Protein AF-0000000075747118 (afdb_homodimer)

Secondary structure (DSSP, 8-state):
-EEEEE--S-HHHHHHHHTTGGGEEEEEE----TT---SSSPPPP--HHHHHHHHHHS-SSEEEEEE--S---HHHHH-HHHHHHHHHHHHHHHHTT---EEEES-HHHHHHHHHH-HHHHHHSEEEE-GGG---SHHHHHHHHHHHHHHTPBPPSEEEPPGGGGG-HHHHHHHHHHHHHH-TT-EEEEE----PPTT-TTHHHHHHHHHHHHTTSS---HHHHHHHHSHHHHHHH-GGGGGGS----GGGGGGGBTTBSEEE---GGG-HHHHHHHHHHHHHT---SBGGGT-STTGGGGGTEEEBGGGS-TTHHHHHHS--S-HHHH-HHHHHHHHHEEE-SS-TTTTT-/-EEEEE--S-HHHHHHHHTTGGGEEEEEE----TT---SSSPPPP--HHHHHHHHHHS-SSEEEEEE--S---HHHHH-HHHHHHHHHHHHHHHHTT---EEEES-HHHHHHHHHH-HHHHHHSEEEE-GGG---SHHHHHHHHHHHHHHTPBPPSEEEPPGGGGG-HHHHHHHHHHHHHH-TT-EEEEE----PPTT-TTHHHHHHHHHHHHTTSS---HHHHHHHHSHHHHHHH-GGGGGGS----GGGGGGGBTTBSEEE---GGG-HHHHHHHHHHHHHT---SBGGGT-STTGGGGGTEEEBGGGS-TTHHHHHHS--S-HHHH-HHHHHHHHHEEE-SS-TTTTT-

Radius of gyration: 25.15 Å; Cα contacts (8 Å, |Δi|>4): 1325; chains: 2; bounding box: 68×70×56 Å

Solvent-accessible surface area (backbone atoms only — not comparable to full-atom values): 36347 Å² total; per-residue (Å²): 118,30,28,33,35,60,50,63,106,36,72,68,53,28,52,56,43,45,80,44,36,94,42,42,51,29,35,38,29,72,65,34,42,87,86,58,43,25,74,51,74,83,67,74,74,44,56,62,67,57,48,50,53,53,52,67,60,29,44,95,44,46,25,29,38,44,45,31,14,37,49,76,54,68,65,52,66,72,32,67,78,66,39,43,66,59,51,51,48,51,50,51,32,44,76,67,69,61,42,50,24,34,29,34,40,25,49,48,55,49,32,41,47,16,70,74,34,54,66,57,19,60,64,22,23,47,22,66,26,53,88,63,49,39,80,42,67,50,37,48,49,38,47,49,49,52,38,51,74,21,41,27,36,74,41,57,53,44,40,35,22,45,69,40,68,39,28,60,69,60,36,44,54,48,36,53,49,43,46,69,76,39,67,81,40,44,41,27,38,49,26,22,47,39,47,60,52,57,45,62,47,51,69,28,50,43,44,50,35,19,36,28,34,68,67,75,43,75,84,50,61,66,61,45,21,48,74,35,34,65,50,37,49,38,73,76,38,59,38,52,54,72,61,16,38,47,53,52,35,66,51,54,67,78,40,61,87,50,47,52,28,37,32,46,59,32,66,91,64,38,60,70,47,43,51,52,41,51,51,22,48,75,69,35,43,63,85,48,46,47,36,71,50,19,47,73,38,35,74,50,44,58,23,36,36,36,38,42,74,63,54,57,91,54,48,64,59,54,59,41,69,52,77,72,57,53,90,77,66,42,59,48,52,53,47,37,65,71,35,38,46,75,40,93,81,13,65,67,51,77,73,94,118,31,30,34,35,59,51,63,106,37,72,68,51,27,52,56,43,45,80,43,36,93,42,41,50,30,33,38,29,71,65,32,42,89,85,59,42,26,75,49,75,83,67,75,75,44,56,63,67,57,48,51,54,53,52,66,60,30,44,94,46,46,24,28,37,44,46,30,13,37,46,77,54,67,64,52,68,70,32,67,78,67,37,43,66,58,52,51,48,52,48,52,34,45,75,68,70,62,43,50,23,34,26,34,41,26,50,47,55,49,32,42,46,16,71,75,33,53,69,57,18,61,65,22,23,46,23,65,25,53,87,64,47,37,79,44,69,51,37,48,48,38,47,50,49,53,36,51,73,20,41,27,34,74,42,59,52,43,42,35,21,44,69,40,68,38,29,62,69,61,37,43,53,47,35,52,48,43,46,69,78,38,67,81,40,42,41,28,38,49,24,21,47,39,48,60,51,58,44,63,48,49,69,29,48,43,45,51,36,19,35,26,37,68,67,74,44,76,81,49,61,66,60,44,22,48,76,37,32,64,50,37,48,38,72,75,40,60,37,50,57,73,60,16,39,48,53,53,34,65,52,52,67,78,41,62,87,50,46,53,27,38,32,44,58,31,64,90,65,38,59,70,46,42,50,52,41,50,51,22,49,75,69,36,42,61,85,48,47,47,35,72,50,19,46,73,40,35,76,51,43,57,23,36,36,38,39,43,73,64,54,58,90,56,50,65,59,54,59,41,68,53,75,72,57,52,90,77,66,40,59,48,53,54,46,38,65,73,33,37,47,76,40,94,79,12,65,68,50,78,72,93

Foldseek 3Di:
DAEEFEDDLDLVLQQVQQVVQVRHAEYEYECLDAQQDFQDARDHRDDLVSVLVSLVSHHPHAYAYGSAQQDADPCCLVPLVNCVVVLVSLVVSVVSVSHAAYEYNDLSNLLSSLVSDLPSQQRHEYEYDLVLQAQAPVSLVVVVVSSVNSNHHHAQEYEHHLLCLLAVPSLQVRLVVCCVVPVRHFYEYAAAALAQRVAPCVVVLSVLSNCCSNVVDPRCSVVCCCVPRDVVVCLVPVLRSLLRSHHFLQRVVVCPPRGDYYYADANVVDSVLSVLLVVCNVVSHDFWFSLSNHRNRVVCVQWKGQGPVPQDPCSSVPSSPDPPPCVPPVVSVVSCVVRMDTDPRDPSVVVD/DAEEFEDDLDLVLQLVQQVVQVRHAEYEYECLDAQQDFQDARDHRDDLVSVLVSLVSHHPHAYAYGSAQQDADPCCLVPLVNCVVVLVSLVVSVVSVSHAAYEYNDLSNLQSSLVSDLPSQQRHEYEYDLVLQAQAPVSLVVVVVSSVNSNHHHAQEYEHHLLCLLAVPSLQVRLVVCCVVPVRHFYEYAAAALAFRVAPCVVVLSVLSNCCSNVVDPRCSVVCCCVPRDVVVCLVPVLRSLLRSHHFLQRVVVCPPRGDYYYADANVVDSVLSVLLVVCNVVSHDFWFSLSNHRNRVVCVQWKGQGPVPQDPCSSVPSSPDPPPCVPPVVSVVSCVVRMDTDPRDPSVVVD

Organism: Desulfohalobium retbaense (strain ATCC 49708 / DSM 5692 / JCM 16813 / HR100) (NCBI:txid485915)

Nearest PDB structures (foldseek):
  1u5j-assembly1_A-2  TM=3.965E-01  e=1.144E-03  Propionibacterium freudenreichii subsp. shermanii
  1s3h-assembly1_A-2  TM=4.219E-01  e=3.162E-03  Propionibacterium freudenreichii subsp. shermanii
  1rqb-assembly1_A  TM=3.579E-01  e=3.964E-03  Propionibacterium freudenreichii subsp. shermanii
  8d6k-assembly1_A  TM=4.571E-01  e=3.393E-02  Streptomyces coelicolor A3(2)
  3dhu-assembly4_D  TM=4.812E-01  e=3.590E-02  Lactiplantibacillus plantarum

Sequence (704 aa):
MRFDIPFLPDPEYLQALTRFEPDLATLHFSLHAPGIPDARARLREVETDRLIDLLRLGPGCDRLALLNSRLHTPAFLREPAARRPLLNALERLLAADVCQGIVVADPYLLNVLGDDSPHLAGALQAVPSVNARLASVHAIRAWRTVIEEAGFLPPARLVLDRELNRDPGQLETLSAACRRFWPDQEVFLLANEGCLPHCPYKPAHDGQIALAACDLTAEATFELNATAGCVRHLLRDPAAVLRSPFIRPEDGERLAGMVDGLKLCGRNMGSRFCLRVLRAYVQGRFSGNLLQLLDSVDWMAEGLVIDNDTLPSDFWDQLTGCDGDCQECGYCQALLQSAGRPTPLGPWGNHAMRFDIPFLPDPEYLQALTRFEPDLATLHFSLHAPGIPDARARLREVETDRLIDLLRLGPGCDRLALLNSRLHTPAFLREPAARRPLLNALERLLAADVCQGIVVADPYLLNVLGDDSPHLAGALQAVPSVNARLASVHAIRAWRTVIEEAGFLPPARLVLDRELNRDPGQLETLSAACRRFWPDQEVFLLANEGCLPHCPYKPAHDGQIALAACDLTAEATFELNATAGCVRHLLRDPAAVLRSPFIRPEDGERLAGMVDGLKLCGRNMGSRFCLRVLRAYVQGRFSGNLLQLLDSVDWMAEGLVIDNDTLPSDFWDQLTGCDGDCQECGYCQALLQSAGRPTPLGPWGNHA

pLDDT: mean 94.34, std 9.35, range [22.42, 98.88]

Structure (mmCIF, N/CA/C/O backbone):
data_AF-0000000075747118-model_v1
#
loop_
_entity.id
_entity.type
_entity.pdbx_description
1 polymer 'Peptidase U32'
#
loop_
_atom_site.group_PDB
_atom_site.id
_atom_site.type_symbol
_atom_site.label_atom_id
_atom_site.label_alt_id
_atom_site.label_comp_id
_atom_site.label_asym_id
_atom_site.label_entity_id
_atom_site.label_seq_id
_atom_site.pdbx_PDB_ins_code
_atom_site.Cartn_x
_atom_site.Cartn_y
_atom_site.Cartn_z
_atom_site.occupancy
_atom_site.B_iso_or_equiv
_atom_site.auth_seq_id
_atom_site.auth_comp_id
_atom_site.auth_asym_id
_atom_site.auth_atom_id
_atom_site.pdbx_PDB_model_num
ATOM 1 N N . MET A 1 1 ? 0.214 -17.797 -24.25 1 88.69 1 MET A N 1
ATOM 2 C CA . MET A 1 1 ? 0.306 -17.203 -22.922 1 88.69 1 MET A CA 1
ATOM 3 C C . MET A 1 1 ? 0.696 -18.25 -21.875 1 88.69 1 MET A C 1
ATOM 5 O O . MET A 1 1 ? 0.25 -19.391 -21.953 1 88.69 1 MET A O 1
ATOM 9 N N . ARG A 1 2 ? 1.641 -18 -21.016 1 95.25 2 ARG A N 1
ATOM 10 C CA . ARG A 1 2 ? 2.074 -18.953 -20 1 95.25 2 ARG A CA 1
ATOM 11 C C . ARG A 1 2 ? 1.527 -18.562 -18.625 1 95.25 2 ARG A C 1
ATOM 13 O O . ARG A 1 2 ? 1.011 -17.469 -18.453 1 95.25 2 ARG A O 1
ATOM 20 N N . PHE A 1 3 ? 1.61 -19.578 -17.672 1 98.25 3 PHE A N 1
ATOM 21 C CA . PHE A 1 3 ? 0.886 -19.375 -16.422 1 98.25 3 PHE A CA 1
ATOM 22 C C . PHE A 1 3 ? 1.811 -19.562 -15.227 1 98.25 3 PHE A C 1
ATOM 24 O O . PHE A 1 3 ? 2.68 -20.438 -15.234 1 98.25 3 PHE A O 1
ATOM 31 N N . ASP A 1 4 ? 1.729 -18.672 -14.258 1 98.38 4 ASP A N 1
ATOM 32 C CA . ASP A 1 4 ? 2.229 -18.828 -12.891 1 98.38 4 ASP A CA 1
ATOM 33 C C . ASP A 1 4 ? 1.152 -19.406 -11.977 1 98.38 4 ASP A C 1
ATOM 35 O O . ASP A 1 4 ? 0.102 -18.797 -11.773 1 98.38 4 ASP A O 1
ATOM 39 N N . ILE A 1 5 ? 1.342 -20.594 -11.414 1 97.81 5 ILE A N 1
ATOM 40 C CA . ILE A 1 5 ? 0.277 -21.281 -10.688 1 97.81 5 ILE A CA 1
ATOM 41 C C . ILE A 1 5 ? 0.792 -21.75 -9.328 1 97.81 5 ILE A C 1
ATOM 43 O O . ILE A 1 5 ? 2 -21.891 -9.125 1 97.81 5 ILE A O 1
ATOM 47 N N . PRO A 1 6 ? -0.133 -22 -8.391 1 96.81 6 PRO A N 1
ATOM 48 C CA . PRO A 1 6 ? 0.305 -22.438 -7.059 1 96.81 6 PRO A CA 1
ATOM 49 C C . PRO A 1 6 ? 0.77 -23.891 -7.035 1 96.81 6 PRO A C 1
ATOM 51 O O . PRO A 1 6 ? 0.198 -24.734 -7.727 1 96.81 6 PRO A O 1
ATOM 54 N N . PHE A 1 7 ? 1.804 -24.094 -6.258 1 95.75 7 PHE A N 1
ATOM 55 C CA . PHE A 1 7 ? 2.178 -25.438 -5.848 1 95.75 7 PHE A CA 1
ATOM 56 C C . PHE A 1 7 ? 1.359 -25.875 -4.641 1 95.75 7 PHE A C 1
ATOM 58 O O . PHE A 1 7 ? 1.174 -25.109 -3.693 1 95.75 7 PHE A O 1
ATOM 65 N N . LEU A 1 8 ? 0.829 -27.062 -4.672 1 95.56 8 LEU A N 1
ATOM 66 C CA . LEU A 1 8 ? 0.221 -27.719 -3.521 1 95.56 8 LEU A CA 1
ATOM 67 C C . LEU A 1 8 ? 0.93 -29.031 -3.211 1 95.56 8 LEU A C 1
ATOM 69 O O . LEU A 1 8 ? 1.301 -29.781 -4.125 1 95.56 8 LEU A O 1
ATOM 73 N N . PRO A 1 9 ? 1.188 -29.281 -1.891 1 94.31 9 PRO A N 1
ATOM 74 C CA . PRO A 1 9 ? 1.839 -30.547 -1.532 1 94.31 9 PRO A CA 1
ATOM 75 C C . PRO A 1 9 ? 0.911 -31.75 -1.676 1 94.31 9 PRO A C 1
ATOM 77 O O . PRO A 1 9 ? 0.642 -32.438 -0.694 1 94.31 9 PRO A O 1
ATOM 80 N N . ASP A 1 10 ? 0.448 -31.938 -2.898 1 95.06 10 ASP A N 1
ATOM 81 C CA . ASP A 1 10 ? -0.466 -33 -3.332 1 95.06 10 ASP A CA 1
ATOM 82 C C . ASP A 1 10 ? 0.064 -33.719 -4.574 1 95.06 10 ASP A C 1
ATOM 84 O O . ASP A 1 10 ? -0.018 -33.156 -5.684 1 95.06 10 ASP A O 1
ATOM 88 N N . PRO A 1 11 ? 0.532 -34.969 -4.402 1 95.31 11 PRO A N 1
ATOM 89 C CA . PRO A 1 11 ? 1.157 -35.688 -5.52 1 95.31 11 PRO A CA 1
ATOM 90 C C . PRO A 1 11 ? 0.241 -35.781 -6.738 1 95.31 11 PRO A C 1
ATOM 92 O O . PRO A 1 11 ? 0.708 -35.688 -7.875 1 95.31 11 PRO A O 1
ATOM 95 N N . GLU A 1 12 ? -0.983 -36 -6.496 1 95.44 12 GLU A N 1
ATOM 96 C CA . GLU A 1 12 ? -1.919 -36.125 -7.609 1 95.44 12 GLU A CA 1
ATOM 97 C C . GLU A 1 12 ? -2.039 -34.812 -8.367 1 95.44 12 GLU A C 1
ATOM 99 O O . GLU A 1 12 ? -2.102 -34.781 -9.594 1 95.44 12 GLU A O 1
ATOM 104 N N . TYR A 1 13 ? -2.123 -33.75 -7.645 1 96.94 13 TYR A N 1
ATOM 105 C CA . TYR A 1 13 ? -2.137 -32.406 -8.227 1 96.94 13 TYR A CA 1
ATOM 106 C C . TYR A 1 13 ? -0.89 -32.156 -9.078 1 96.94 13 TYR A C 1
ATOM 108 O O . TYR A 1 13 ? -0.985 -31.703 -10.219 1 96.94 13 TYR A O 1
ATOM 116 N N . LEU A 1 14 ? 0.278 -32.562 -8.555 1 95.81 14 LEU A N 1
ATOM 117 C CA . LEU A 1 14 ? 1.55 -32.312 -9.227 1 95.81 14 LEU A CA 1
ATOM 118 C C . LEU A 1 14 ? 1.674 -33.156 -10.484 1 95.81 14 LEU A C 1
ATOM 120 O O . LEU A 1 14 ? 2.178 -32.688 -11.508 1 95.81 14 LEU A O 1
ATOM 124 N N . GLN A 1 15 ? 1.204 -34.344 -10.383 1 94.31 15 GLN A N 1
ATOM 125 C CA . GLN A 1 15 ? 1.188 -35.188 -11.562 1 94.31 15 GLN A CA 1
ATOM 126 C C . GLN A 1 15 ? 0.275 -34.625 -12.641 1 94.31 15 GLN A C 1
ATOM 128 O O . GLN A 1 15 ? 0.624 -34.656 -13.828 1 94.31 15 GLN A O 1
ATOM 133 N N . ALA A 1 16 ? -0.841 -34.156 -12.203 1 96.19 16 ALA A N 1
ATOM 134 C CA . ALA A 1 16 ? -1.776 -33.562 -13.148 1 96.19 16 ALA A CA 1
ATOM 135 C C . ALA A 1 16 ? -1.156 -32.344 -13.836 1 96.19 16 ALA A C 1
ATOM 137 O O . ALA A 1 16 ? -1.404 -32.125 -15.023 1 96.19 16 ALA A O 1
ATOM 138 N N . LEU A 1 17 ? -0.348 -31.594 -13.133 1 96.94 17 LEU A N 1
ATOM 139 C CA . LEU A 1 17 ? 0.263 -30.391 -13.68 1 96.94 17 LEU A CA 1
ATOM 140 C C . LEU A 1 17 ? 1.237 -30.734 -14.797 1 96.94 17 LEU A C 1
ATOM 142 O O . LEU A 1 17 ? 1.511 -29.891 -15.664 1 96.94 17 LEU A O 1
ATOM 146 N N . THR A 1 18 ? 1.802 -31.922 -14.781 1 94.69 18 THR A N 1
ATOM 147 C CA . THR A 1 18 ? 2.781 -32.312 -15.789 1 94.69 18 THR A CA 1
ATOM 148 C C . THR A 1 18 ? 2.162 -32.281 -17.188 1 94.69 18 THR A C 1
ATOM 150 O O . THR A 1 18 ? 2.85 -32 -18.172 1 94.69 18 THR A O 1
ATOM 153 N N . ARG A 1 19 ? 0.855 -32.531 -17.25 1 94.44 19 ARG A N 1
ATOM 154 C CA . ARG A 1 19 ? 0.15 -32.5 -18.516 1 94.44 19 ARG A CA 1
ATOM 155 C C . ARG A 1 19 ? 0.101 -31.078 -19.094 1 94.44 19 ARG A C 1
ATOM 157 O O . ARG A 1 19 ? -0.128 -30.891 -20.281 1 94.44 19 ARG A O 1
ATOM 164 N N . PHE A 1 20 ? 0.315 -30.078 -18.219 1 97 20 PHE A N 1
ATOM 165 C CA . PHE A 1 20 ? 0.231 -28.688 -18.625 1 97 20 PHE A CA 1
ATOM 166 C C . PHE A 1 20 ? 1.618 -28.062 -18.688 1 97 20 PHE A C 1
ATOM 168 O O . PHE A 1 20 ? 1.748 -26.828 -18.766 1 97 20 PHE A O 1
ATOM 175 N N . GLU A 1 21 ? 2.65 -28.812 -18.641 1 96.12 21 GLU A N 1
ATOM 176 C CA . GLU A 1 21 ? 4.023 -28.344 -18.5 1 96.12 21 GLU A CA 1
ATOM 177 C C . GLU A 1 21 ? 4.355 -27.281 -19.547 1 96.12 21 GLU A C 1
ATOM 179 O O . GLU A 1 21 ? 4.93 -26.25 -19.219 1 96.12 21 GLU A O 1
ATOM 184 N N . PRO A 1 22 ? 3.951 -27.469 -20.812 1 96.25 22 PRO A N 1
ATOM 185 C CA . PRO A 1 22 ? 4.297 -26.453 -21.812 1 96.25 22 PRO A CA 1
ATOM 186 C C . PRO A 1 22 ? 3.645 -25.109 -21.547 1 96.25 22 PRO A C 1
ATOM 188 O O . PRO A 1 22 ? 4.109 -24.078 -22.047 1 96.25 22 PRO A O 1
ATOM 191 N N . ASP A 1 23 ? 2.572 -25.078 -20.75 1 97.38 23 ASP A N 1
ATOM 192 C CA . ASP A 1 23 ? 1.802 -23.875 -20.484 1 97.38 23 ASP A CA 1
ATOM 193 C C . ASP A 1 23 ? 2.275 -23.188 -19.203 1 97.38 23 ASP A C 1
ATOM 195 O O . ASP A 1 23 ? 1.842 -22.078 -18.891 1 97.38 23 ASP A O 1
ATOM 199 N N . LEU A 1 24 ? 3.186 -23.797 -18.5 1 98.19 24 LEU A N 1
ATOM 200 C CA . LEU A 1 24 ? 3.527 -23.312 -17.172 1 98.19 24 LEU A CA 1
ATOM 201 C C . LEU A 1 24 ? 4.863 -22.578 -17.188 1 98.19 24 LEU A C 1
ATOM 203 O O . LEU A 1 24 ? 5.848 -23.078 -17.734 1 98.19 24 LEU A O 1
ATOM 207 N N . ALA A 1 25 ? 4.836 -21.375 -16.641 1 98.19 25 ALA A N 1
ATOM 208 C CA . ALA A 1 25 ? 6.055 -20.578 -16.516 1 98.19 25 ALA A CA 1
ATOM 209 C C . ALA A 1 25 ? 6.672 -20.734 -15.133 1 98.19 25 ALA A C 1
ATOM 211 O O . ALA A 1 25 ? 7.895 -20.781 -14.992 1 98.19 25 ALA A O 1
ATOM 212 N N . THR A 1 26 ? 5.809 -20.766 -14.141 1 98 26 THR A N 1
ATOM 213 C CA . THR A 1 26 ? 6.277 -20.734 -12.758 1 98 26 THR A CA 1
ATOM 214 C C . THR A 1 26 ? 5.324 -21.484 -11.844 1 98 26 THR A C 1
ATOM 216 O O . THR A 1 26 ? 4.109 -21.469 -12.055 1 98 26 THR A O 1
ATOM 219 N N . LEU A 1 27 ? 5.922 -22.172 -10.938 1 97.81 27 LEU A N 1
ATOM 220 C CA . LEU A 1 27 ? 5.219 -22.641 -9.75 1 97.81 27 LEU A CA 1
ATOM 221 C C . LEU A 1 27 ? 5.621 -21.844 -8.516 1 97.81 27 LEU A C 1
ATOM 223 O O . LEU A 1 27 ? 6.809 -21.719 -8.211 1 97.81 27 LEU A O 1
ATOM 227 N N . HIS A 1 28 ? 4.684 -21.234 -7.883 1 97.94 28 HIS A N 1
ATOM 228 C CA . HIS A 1 28 ? 4.988 -20.594 -6.609 1 97.94 28 HIS A CA 1
ATOM 229 C C . HIS A 1 28 ? 4.523 -21.453 -5.434 1 97.94 28 HIS A C 1
ATOM 231 O O . HIS A 1 28 ? 3.447 -22.047 -5.484 1 97.94 28 HIS A O 1
ATOM 237 N N . PHE A 1 29 ? 5.355 -21.516 -4.418 1 96.69 29 PHE A N 1
ATOM 238 C CA . PHE A 1 29 ? 5.055 -22.484 -3.371 1 96.69 29 PHE A CA 1
ATOM 239 C C . PHE A 1 29 ? 5.383 -21.922 -1.996 1 96.69 29 PHE A C 1
ATOM 241 O O . PHE A 1 29 ? 6.312 -21.125 -1.854 1 96.69 29 PHE A O 1
ATOM 248 N N . SER A 1 30 ? 4.59 -22.297 -0.984 1 96.12 30 SER A N 1
ATOM 249 C CA . SER A 1 30 ? 4.898 -22.031 0.416 1 96.12 30 SER A CA 1
ATOM 250 C C . SER A 1 30 ? 6.027 -22.922 0.918 1 96.12 30 SER A C 1
ATOM 252 O O . SER A 1 30 ? 6.199 -24.047 0.435 1 96.12 30 SER A O 1
ATOM 254 N N . LEU A 1 31 ? 6.762 -22.422 1.849 1 95.5 31 LEU A N 1
ATOM 255 C CA . LEU A 1 31 ? 7.789 -23.25 2.471 1 95.5 31 LEU A CA 1
ATOM 256 C C . LEU A 1 31 ? 7.172 -24.219 3.471 1 95.5 31 LEU A C 1
ATOM 258 O O . LEU A 1 31 ? 7.828 -25.172 3.906 1 95.5 31 LEU A O 1
ATOM 262 N N . HIS A 1 32 ? 5.957 -24.016 3.805 1 91.88 32 HIS A N 1
ATOM 263 C CA . HIS A 1 32 ? 5.219 -24.859 4.734 1 91.88 32 HIS A CA 1
ATOM 264 C C . HIS A 1 32 ? 5.98 -25.047 6.043 1 91.88 32 HIS A C 1
ATOM 266 O O . HIS A 1 32 ? 5.957 -26.125 6.637 1 91.88 32 HIS A O 1
ATOM 272 N N . ALA A 1 33 ? 6.777 -24.062 6.387 1 88.44 33 ALA A N 1
ATOM 273 C CA . ALA A 1 33 ? 7.629 -24.141 7.57 1 88.44 33 ALA A CA 1
ATOM 274 C C . ALA A 1 33 ? 7.082 -23.297 8.711 1 88.44 33 ALA A C 1
ATOM 276 O O . ALA A 1 33 ? 6.656 -22.156 8.492 1 88.44 33 ALA A O 1
ATOM 277 N N . PRO A 1 34 ? 7.168 -23.875 9.875 1 82.06 34 PRO A N 1
ATOM 278 C CA . PRO A 1 34 ? 6.727 -23.078 11.023 1 82.06 34 PRO A CA 1
ATOM 279 C C . PRO A 1 34 ? 7.555 -21.797 11.211 1 82.06 34 PRO A C 1
ATOM 281 O O . PRO A 1 34 ? 8.773 -21.828 11.023 1 82.06 34 PRO A O 1
ATOM 284 N N . GLY A 1 35 ? 6.883 -20.766 11.547 1 82.81 35 GLY A N 1
ATOM 285 C CA . GLY A 1 35 ? 7.578 -19.547 11.883 1 82.81 35 GLY A CA 1
ATOM 286 C C . GLY A 1 35 ? 8.008 -18.75 10.672 1 82.81 35 GLY A C 1
ATOM 287 O O . GLY A 1 35 ? 8.602 -17.672 10.805 1 82.81 35 GLY A O 1
ATOM 288 N N . ILE A 1 36 ? 7.785 -19.297 9.5 1 88 36 ILE A N 1
ATOM 289 C CA . ILE A 1 36 ? 8.117 -18.578 8.273 1 88 36 ILE A CA 1
ATOM 290 C C . ILE A 1 36 ? 6.836 -18.094 7.594 1 88 36 ILE A C 1
ATOM 292 O O . ILE A 1 36 ? 6.172 -18.859 6.895 1 88 36 ILE A O 1
ATOM 296 N N . PRO A 1 37 ? 6.602 -16.828 7.812 1 87.69 37 PRO A N 1
ATOM 297 C CA . PRO A 1 37 ? 5.316 -16.312 7.336 1 87.69 37 PRO A CA 1
ATOM 298 C C . PRO A 1 37 ? 5.305 -16.047 5.832 1 87.69 37 PRO A C 1
ATOM 300 O O . PRO A 1 37 ? 6.336 -15.672 5.262 1 87.69 37 PRO A O 1
ATOM 303 N N . ASP A 1 38 ? 4.188 -16.281 5.203 1 91 38 ASP A N 1
ATOM 304 C CA . ASP A 1 38 ? 3.883 -15.797 3.861 1 91 38 ASP A CA 1
ATOM 305 C C . ASP A 1 38 ? 2.51 -15.133 3.818 1 91 38 ASP A C 1
ATOM 307 O O . ASP A 1 38 ? 1.972 -14.742 4.855 1 91 38 ASP A O 1
ATOM 311 N N . ALA A 1 39 ? 1.921 -14.844 2.668 1 89.31 39 ALA A N 1
ATOM 312 C CA . ALA A 1 39 ? 0.789 -13.93 2.541 1 89.31 39 ALA A CA 1
ATOM 313 C C . ALA A 1 39 ? -0.536 -14.672 2.688 1 89.31 39 ALA A C 1
ATOM 315 O O . ALA A 1 39 ? -1.584 -14.172 2.268 1 89.31 39 ALA A O 1
ATOM 316 N N . ARG A 1 40 ? -0.499 -15.922 3.178 1 84.94 40 ARG A N 1
ATOM 317 C CA . ARG A 1 40 ? -1.729 -16.672 3.422 1 84.94 40 ARG A CA 1
ATOM 318 C C . ARG A 1 40 ? -1.782 -17.172 4.855 1 84.94 40 ARG A C 1
ATOM 320 O O . ARG A 1 40 ? -0.748 -17.312 5.516 1 84.94 40 ARG A O 1
ATOM 327 N N . ALA A 1 41 ? -3.07 -17.359 5.238 1 77 41 ALA A N 1
ATO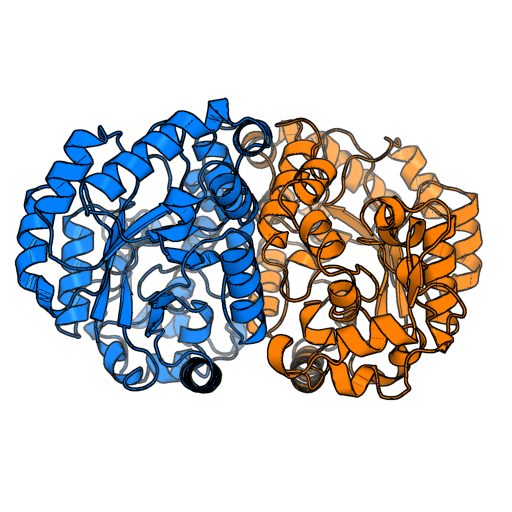M 328 C CA . ALA A 1 41 ? -3.248 -18.031 6.523 1 77 41 ALA A CA 1
ATOM 329 C C . ALA A 1 41 ? -2.533 -19.375 6.543 1 77 41 ALA A C 1
ATOM 331 O O . ALA A 1 41 ? -2.361 -20.016 5.5 1 77 41 ALA A O 1
ATOM 332 N N . ARG A 1 42 ? -2.16 -19.719 7.676 1 69.75 42 ARG A N 1
ATOM 333 C CA . ARG A 1 42 ? -1.256 -20.844 7.895 1 69.75 42 ARG A CA 1
ATOM 334 C C . ARG A 1 42 ? -1.784 -22.109 7.227 1 69.75 42 ARG A C 1
ATOM 336 O O . ARG A 1 42 ? -2.963 -22.438 7.359 1 69.75 42 ARG A O 1
ATOM 343 N N . LEU A 1 43 ? -0.826 -22.625 6.574 1 72.94 43 LEU A N 1
ATOM 344 C CA . LEU A 1 43 ? -1.044 -23.875 5.863 1 72.94 43 LEU A CA 1
ATOM 345 C C . LEU A 1 43 ? -0.45 -25.062 6.633 1 72.94 43 LEU A C 1
ATOM 347 O O . LEU A 1 43 ? 0.256 -24.859 7.625 1 72.94 43 LEU A O 1
ATOM 351 N N . ARG A 1 44 ? -0.768 -26.219 6.184 1 81.44 44 ARG A N 1
ATOM 352 C CA . ARG A 1 44 ? -0.2 -27.438 6.754 1 81.44 44 ARG A CA 1
ATOM 353 C C . ARG A 1 44 ? 1.322 -27.422 6.656 1 81.44 44 ARG A C 1
ATOM 355 O O . ARG A 1 44 ? 1.882 -26.984 5.648 1 81.44 44 ARG A O 1
ATOM 362 N N . GLU A 1 45 ? 1.936 -27.906 7.668 1 89.5 45 GLU A N 1
ATOM 363 C CA . GLU A 1 45 ? 3.393 -27.969 7.695 1 89.5 45 GLU A CA 1
ATOM 364 C C . GLU A 1 45 ? 3.9 -29.156 6.875 1 89.5 45 GLU A C 1
ATOM 366 O O . GLU A 1 45 ? 3.291 -30.234 6.879 1 89.5 45 GLU A O 1
ATOM 371 N N . VAL A 1 46 ? 4.957 -28.953 6.098 1 93.56 46 VAL A N 1
ATOM 372 C CA . VAL A 1 46 ? 5.641 -29.984 5.309 1 93.56 46 VAL A CA 1
ATOM 373 C C . VAL A 1 46 ? 7.148 -29.875 5.52 1 93.56 46 VAL A C 1
ATOM 375 O O . VAL A 1 46 ? 7.723 -28.781 5.402 1 93.56 46 VAL A O 1
ATOM 378 N N . GLU A 1 47 ? 7.719 -31.016 5.816 1 95.12 47 GLU A N 1
ATOM 379 C CA . GLU A 1 47 ? 9.172 -31.031 5.98 1 95.12 47 GLU A CA 1
ATOM 380 C C . GLU A 1 47 ? 9.875 -30.656 4.684 1 95.12 47 GLU A C 1
ATOM 382 O O . GLU A 1 47 ? 9.461 -31.078 3.6 1 95.12 47 GLU A O 1
ATOM 387 N N . THR A 1 48 ? 11.023 -30 4.824 1 96.62 48 THR A N 1
ATOM 388 C CA . THR A 1 48 ? 11.734 -29.469 3.668 1 96.62 48 THR A CA 1
ATOM 389 C C . THR A 1 48 ? 12.125 -30.594 2.709 1 96.62 48 THR A C 1
ATOM 391 O O . THR A 1 48 ? 11.992 -30.453 1.492 1 96.62 48 THR A O 1
ATOM 394 N N . ASP A 1 49 ? 12.547 -31.734 3.24 1 97.19 49 ASP A N 1
ATOM 395 C CA . ASP A 1 49 ? 12.93 -32.844 2.381 1 97.19 49 ASP A CA 1
ATOM 396 C C . ASP A 1 49 ? 11.742 -33.375 1.579 1 97.19 49 ASP A C 1
ATOM 398 O O . ASP A 1 49 ? 11.867 -33.656 0.39 1 97.19 49 ASP A O 1
ATOM 402 N N . ARG A 1 50 ? 10.711 -33.438 2.258 1 96.75 50 ARG A N 1
ATOM 403 C CA . ARG A 1 50 ? 9.5 -33.875 1.57 1 96.75 50 ARG A CA 1
ATOM 404 C C . ARG A 1 50 ? 9.07 -32.844 0.529 1 96.75 50 ARG A C 1
ATOM 406 O O . ARG A 1 50 ? 8.625 -33.219 -0.562 1 96.75 50 ARG A O 1
ATOM 413 N N . LEU A 1 51 ? 9.141 -31.625 0.902 1 97.12 51 LEU A N 1
ATOM 414 C CA . LEU A 1 51 ? 8.82 -30.562 -0.033 1 97.12 51 LEU A CA 1
ATOM 415 C C . LEU A 1 51 ? 9.695 -30.641 -1.281 1 97.12 51 LEU A C 1
ATOM 417 O O . LEU A 1 51 ? 9.195 -30.516 -2.402 1 97.12 51 LEU A O 1
ATOM 421 N N . ILE A 1 52 ? 11 -30.906 -1.122 1 98.06 52 ILE A N 1
ATOM 422 C CA . ILE A 1 52 ? 11.945 -31.062 -2.219 1 98.06 52 ILE A CA 1
ATOM 423 C C . ILE A 1 52 ? 11.516 -32.219 -3.117 1 98.06 52 ILE A C 1
ATOM 425 O O . ILE A 1 52 ? 11.453 -32.062 -4.34 1 98.06 52 ILE A O 1
ATOM 429 N N . ASP A 1 53 ? 11.141 -33.281 -2.49 1 97.56 53 ASP A N 1
ATOM 430 C CA . ASP A 1 53 ? 10.703 -34.469 -3.254 1 97.56 53 ASP A CA 1
ATOM 431 C C . ASP A 1 53 ? 9.461 -34.156 -4.078 1 97.56 53 ASP A C 1
ATOM 433 O O . ASP A 1 53 ? 9.359 -34.531 -5.238 1 97.56 53 ASP A O 1
ATOM 437 N N . LEU A 1 54 ? 8.562 -33.469 -3.479 1 96.69 54 LEU A N 1
ATOM 438 C CA . LEU A 1 54 ? 7.316 -33.125 -4.156 1 96.69 54 LEU A CA 1
ATOM 439 C C . LEU A 1 54 ? 7.574 -32.125 -5.297 1 96.69 54 LEU A C 1
ATOM 441 O O . LEU A 1 54 ? 6.984 -32.25 -6.375 1 96.69 54 LEU A O 1
ATOM 445 N N . LEU A 1 55 ? 8.422 -31.172 -5.078 1 96.94 55 LEU A N 1
ATOM 446 C CA . LEU A 1 55 ? 8.758 -30.203 -6.113 1 96.94 55 LEU A CA 1
ATOM 447 C C . LEU A 1 55 ? 9.422 -30.891 -7.309 1 96.94 55 LEU A C 1
ATOM 449 O O . LEU A 1 55 ? 9.227 -30.469 -8.453 1 96.94 55 LEU A O 1
ATOM 453 N N . ARG A 1 56 ? 10.148 -31.969 -7.098 1 95.31 56 ARG A N 1
ATOM 454 C CA . ARG A 1 56 ? 10.805 -32.719 -8.164 1 95.31 56 ARG A CA 1
ATOM 455 C C . ARG A 1 56 ? 9.781 -33.438 -9.023 1 95.31 56 ARG A C 1
ATOM 457 O O . ARG A 1 56 ? 10.016 -33.688 -10.211 1 95.31 56 ARG A O 1
ATOM 464 N N . LEU A 1 57 ? 8.641 -33.781 -8.414 1 92.75 57 LEU A N 1
ATOM 465 C CA . LEU A 1 57 ? 7.582 -34.469 -9.117 1 92.75 57 LEU A CA 1
ATOM 466 C C . LEU A 1 57 ? 6.84 -33.562 -10.07 1 92.75 57 LEU A C 1
ATOM 468 O O . LEU A 1 57 ? 6.184 -34 -11.008 1 92.75 57 LEU A O 1
ATOM 472 N N . GLY A 1 58 ? 6.934 -32.281 -9.836 1 91 58 GLY A N 1
ATOM 473 C CA . GLY A 1 58 ? 6.188 -31.281 -10.594 1 91 58 GLY A CA 1
ATOM 474 C C . GLY A 1 58 ? 6.82 -30.969 -11.938 1 91 58 GLY A C 1
ATOM 475 O O . GLY A 1 58 ? 7.812 -31.578 -12.32 1 91 58 GLY A O 1
ATOM 476 N N . PRO A 1 59 ? 6.164 -30.188 -12.664 1 93.69 59 PRO A N 1
ATOM 477 C CA . PRO A 1 59 ? 6.684 -29.797 -13.977 1 93.69 59 PRO A CA 1
ATOM 478 C C . PRO A 1 59 ? 8.023 -29.062 -13.891 1 93.69 59 PRO A C 1
ATOM 480 O O . PRO A 1 59 ? 8.375 -28.531 -12.836 1 93.69 59 PRO A O 1
ATOM 483 N N . GLY A 1 60 ? 8.75 -29.047 -15.016 1 91.75 60 GLY A N 1
ATOM 484 C CA . GLY A 1 60 ? 10.078 -28.453 -15.078 1 91.75 60 GLY A CA 1
ATOM 485 C C . GLY A 1 60 ? 10.047 -26.969 -15.312 1 91.75 60 GLY A C 1
ATOM 486 O O . GLY A 1 60 ? 10.867 -26.438 -16.062 1 91.75 60 GLY A O 1
ATOM 487 N N . CYS A 1 61 ? 9.234 -26.203 -14.719 1 95.88 61 CYS A N 1
ATOM 488 C CA . CYS A 1 61 ? 9.211 -24.75 -14.805 1 95.88 61 CYS A CA 1
ATOM 489 C C . CYS A 1 61 ? 9.859 -24.125 -13.57 1 95.88 61 CYS A C 1
ATOM 491 O O . CYS A 1 61 ? 10.297 -24.828 -12.664 1 95.88 61 CYS A O 1
ATOM 493 N N . ASP A 1 62 ? 10.055 -22.781 -13.586 1 97.25 62 ASP A N 1
ATOM 494 C CA . ASP A 1 62 ? 10.664 -22.094 -12.445 1 97.25 62 ASP A CA 1
ATOM 495 C C . ASP A 1 62 ? 9.82 -22.281 -11.188 1 97.25 62 ASP A C 1
ATOM 497 O O . ASP A 1 62 ? 8.586 -22.312 -11.258 1 97.25 62 ASP A O 1
ATOM 501 N N . ARG A 1 63 ? 10.516 -22.453 -10.148 1 98.19 63 ARG A N 1
ATOM 502 C CA . ARG A 1 63 ? 9.875 -22.547 -8.836 1 98.19 63 ARG A CA 1
ATOM 503 C C . ARG A 1 63 ? 10.281 -21.375 -7.949 1 98.19 63 ARG A C 1
ATOM 505 O O . ARG A 1 63 ? 11.469 -21.109 -7.758 1 98.19 63 ARG A O 1
ATOM 512 N N . LEU A 1 64 ? 9.258 -20.688 -7.422 1 98.62 64 LEU A N 1
ATOM 513 C CA . LEU A 1 64 ? 9.5 -19.531 -6.57 1 98.62 64 LEU A CA 1
ATOM 514 C C . LEU A 1 64 ? 8.945 -19.766 -5.168 1 98.62 64 LEU A C 1
ATOM 516 O O . LEU A 1 64 ? 7.746 -20.016 -5.004 1 98.62 64 LEU A O 1
ATOM 520 N N . ALA A 1 65 ? 9.82 -19.672 -4.168 1 98.44 65 ALA A N 1
ATOM 521 C CA . ALA A 1 65 ? 9.398 -19.797 -2.777 1 98.44 65 ALA A CA 1
ATOM 522 C C . ALA A 1 65 ? 8.719 -18.516 -2.291 1 98.44 65 ALA A C 1
ATOM 524 O O . ALA A 1 65 ? 9.18 -17.406 -2.58 1 98.44 65 ALA A O 1
ATOM 525 N N . LEU A 1 66 ? 7.668 -18.734 -1.58 1 97.56 66 LEU A N 1
ATOM 526 C CA . LEU A 1 66 ? 6.898 -17.594 -1.108 1 97.56 66 LEU A CA 1
ATOM 527 C C . LEU A 1 66 ? 7.434 -17.094 0.228 1 97.56 66 LEU A C 1
ATOM 529 O O . LEU A 1 66 ? 7.387 -17.812 1.229 1 97.56 66 LEU A O 1
ATOM 533 N N . LEU A 1 67 ? 7.938 -15.945 0.233 1 97.81 67 LEU A N 1
ATOM 534 C CA . LEU A 1 67 ? 8.281 -15.133 1.395 1 97.81 67 LEU A CA 1
ATOM 535 C C . LEU A 1 67 ? 7.605 -13.773 1.323 1 97.81 67 LEU A C 1
ATOM 537 O O . LEU A 1 67 ? 8.266 -12.734 1.477 1 97.81 67 LEU A O 1
ATOM 541 N N . ASN A 1 68 ? 6.281 -13.812 1.062 1 97.44 68 ASN A N 1
ATOM 542 C CA . ASN A 1 68 ? 5.574 -12.602 0.659 1 97.44 68 ASN A CA 1
ATOM 543 C C . ASN A 1 68 ? 4.676 -12.078 1.775 1 97.44 68 ASN A C 1
ATOM 545 O O . ASN A 1 68 ? 3.658 -11.438 1.509 1 97.44 68 ASN A O 1
ATOM 549 N N . SER A 1 69 ? 5.02 -12.367 3.053 1 97.06 69 SER A N 1
ATOM 550 C CA . SER A 1 69 ? 4.352 -11.688 4.16 1 97.06 69 SER A CA 1
ATOM 551 C C . SER A 1 69 ? 4.586 -10.188 4.109 1 97.06 69 SER A C 1
ATOM 553 O O . SER A 1 69 ? 5.68 -9.734 3.775 1 97.06 69 SER A O 1
ATOM 555 N N . ARG A 1 70 ? 3.547 -9.453 4.465 1 96.69 70 ARG A N 1
ATOM 556 C CA . ARG A 1 70 ? 3.637 -8 4.41 1 96.69 70 ARG A CA 1
ATOM 557 C C . ARG A 1 70 ? 4.684 -7.48 5.387 1 96.69 70 ARG A C 1
ATOM 559 O O . ARG A 1 70 ? 5.332 -6.465 5.129 1 96.69 70 ARG A O 1
ATOM 566 N N . LEU A 1 71 ? 4.785 -8.062 6.484 1 95.31 71 LEU A N 1
ATOM 567 C CA . LEU A 1 71 ? 5.766 -7.641 7.477 1 95.31 71 LEU A CA 1
ATOM 568 C C . LEU A 1 71 ? 6.234 -8.82 8.328 1 95.31 71 LEU A C 1
ATOM 570 O O . LEU A 1 71 ? 5.602 -9.883 8.32 1 95.31 71 LEU A O 1
ATOM 574 N N . HIS A 1 72 ? 7.379 -8.688 8.953 1 96.75 72 HIS A N 1
ATOM 575 C CA . HIS A 1 72 ? 7.98 -9.609 9.914 1 96.75 72 HIS A CA 1
ATOM 576 C C . HIS A 1 72 ? 8.258 -8.914 11.242 1 96.75 72 HIS A C 1
ATOM 578 O O . HIS A 1 72 ? 8.344 -7.684 11.305 1 96.75 72 HIS A O 1
ATOM 584 N N . THR A 1 73 ? 8.328 -9.68 12.297 1 96.56 73 THR A N 1
ATOM 585 C CA . THR A 1 73 ? 8.617 -9.055 13.578 1 96.56 73 THR A CA 1
ATOM 586 C C . THR A 1 73 ? 10.031 -8.492 13.602 1 96.56 73 THR A C 1
ATOM 588 O O . THR A 1 73 ? 10.914 -8.992 12.906 1 96.56 73 THR A O 1
ATOM 591 N N . PRO A 1 74 ? 10.234 -7.418 14.422 1 96.56 74 PRO A N 1
ATOM 592 C CA . PRO A 1 74 ? 11.602 -6.902 14.562 1 96.56 74 PRO A CA 1
ATOM 593 C C . PRO A 1 74 ? 12.594 -7.977 15.008 1 96.56 74 PRO A C 1
ATOM 595 O O . PRO A 1 74 ? 13.719 -8.016 14.516 1 96.56 74 PRO A O 1
ATOM 598 N N . ALA A 1 75 ? 12.172 -8.836 15.906 1 95.56 75 ALA A N 1
ATOM 599 C CA . ALA A 1 75 ? 13.047 -9.906 16.391 1 95.56 75 ALA A CA 1
ATOM 600 C C . ALA A 1 75 ? 13.484 -10.812 15.242 1 95.56 75 ALA A C 1
ATOM 602 O O . ALA A 1 75 ? 14.664 -11.164 15.133 1 95.56 75 ALA A O 1
ATOM 603 N N . PHE A 1 76 ? 12.547 -11.195 14.383 1 96.25 76 PHE A N 1
ATOM 604 C CA . PHE A 1 76 ? 12.852 -12.047 13.242 1 96.25 76 PHE A CA 1
ATOM 605 C C . PHE A 1 76 ? 13.836 -11.352 12.297 1 96.25 76 PHE A C 1
ATOM 607 O O . PHE A 1 76 ? 14.758 -11.992 11.781 1 96.25 76 PHE A O 1
ATOM 614 N N . LEU A 1 77 ? 13.719 -10.055 12.094 1 97.5 77 LEU A N 1
ATOM 615 C CA . LEU A 1 77 ? 14.539 -9.305 11.148 1 97.5 77 LEU A CA 1
ATOM 616 C C . LEU A 1 77 ? 15.906 -8.992 11.742 1 97.5 77 LEU A C 1
ATOM 618 O O . LEU A 1 77 ? 16.906 -8.922 11.016 1 97.5 77 LEU A O 1
ATOM 622 N N . ARG A 1 78 ? 16.031 -8.828 13.008 1 95.56 78 ARG A N 1
ATOM 623 C CA . ARG A 1 78 ? 17.25 -8.336 13.633 1 95.56 78 ARG A CA 1
ATOM 624 C C . ARG A 1 78 ? 18.141 -9.492 14.094 1 95.56 78 ARG A C 1
ATOM 626 O O . ARG A 1 78 ? 19.359 -9.344 14.203 1 95.56 78 ARG A O 1
ATOM 633 N N . GLU A 1 79 ? 17.531 -10.625 14.367 1 94 79 GLU A N 1
ATOM 634 C CA . GLU A 1 79 ? 18.266 -11.727 14.977 1 94 79 GLU A CA 1
ATOM 635 C C . GLU A 1 79 ? 18.562 -12.82 13.945 1 94 79 GLU A C 1
ATOM 637 O O . GLU A 1 79 ? 17.688 -13.609 13.602 1 94 79 GLU A O 1
ATOM 642 N N . PRO A 1 80 ? 19.797 -13 13.633 1 93.56 80 PRO A N 1
ATOM 643 C CA . PRO A 1 80 ? 20.172 -14.023 12.656 1 93.56 80 PRO A CA 1
ATOM 644 C C . PRO A 1 80 ? 19.734 -15.43 13.078 1 93.56 80 PRO A C 1
ATOM 646 O O . PRO A 1 80 ? 19.328 -16.234 12.242 1 93.56 80 PRO A O 1
ATOM 649 N N . ALA A 1 81 ? 19.797 -15.68 14.359 1 94.44 81 ALA A N 1
ATOM 650 C CA . ALA A 1 81 ? 19.438 -17 14.867 1 94.44 81 ALA A CA 1
ATOM 651 C C . ALA A 1 81 ? 17.969 -17.312 14.539 1 94.44 81 ALA A C 1
ATOM 653 O O . ALA A 1 81 ? 17.641 -18.469 14.266 1 94.44 81 ALA A O 1
ATOM 654 N N . ALA A 1 82 ? 17.125 -16.312 14.539 1 94.06 82 ALA A N 1
ATOM 655 C CA . ALA A 1 82 ? 15.703 -16.484 14.258 1 94.06 82 ALA A CA 1
ATOM 656 C C . ALA A 1 82 ? 15.469 -16.844 12.797 1 94.06 82 ALA A C 1
ATOM 658 O O . ALA A 1 82 ? 14.469 -17.484 12.461 1 94.06 82 ALA A O 1
ATOM 659 N N . ARG A 1 83 ? 16.391 -16.531 11.883 1 96.06 83 ARG A N 1
ATOM 660 C CA . ARG A 1 83 ? 16.234 -16.734 10.445 1 96.06 83 ARG A CA 1
ATOM 661 C C . ARG A 1 83 ? 16.953 -18 9.992 1 96.06 83 ARG A C 1
ATOM 663 O O . ARG A 1 83 ? 16.875 -18.375 8.82 1 96.06 83 ARG A O 1
ATOM 670 N N . ARG A 1 84 ? 17.641 -18.672 10.883 1 95.81 84 ARG A N 1
ATOM 671 C CA . ARG A 1 84 ? 18.438 -19.844 10.523 1 95.81 84 ARG A CA 1
ATOM 672 C C . ARG A 1 84 ? 17.562 -20.922 9.875 1 95.81 84 ARG A C 1
ATOM 674 O O . ARG A 1 84 ? 17.953 -21.516 8.867 1 95.81 84 ARG A O 1
ATOM 681 N N . PRO A 1 85 ? 16.375 -21.188 10.453 1 95.19 85 PRO A N 1
ATOM 682 C CA . PRO A 1 85 ? 15.539 -22.203 9.805 1 95.19 85 PRO A CA 1
ATOM 683 C C . PRO A 1 85 ? 15.164 -21.828 8.375 1 95.19 85 PRO A C 1
ATOM 685 O O . PRO A 1 85 ? 15.141 -22.688 7.492 1 95.19 85 PRO A O 1
ATOM 688 N N . LEU A 1 86 ? 14.852 -20.578 8.164 1 97.31 86 LEU A N 1
ATOM 689 C CA . LEU A 1 86 ? 14.523 -20.094 6.824 1 97.31 86 LEU A CA 1
ATOM 690 C C . LEU A 1 86 ? 15.711 -20.25 5.887 1 97.31 86 LEU A C 1
ATOM 692 O O . LEU A 1 86 ? 15.57 -20.781 4.777 1 97.31 86 LEU A O 1
ATOM 696 N N . LEU A 1 87 ? 16.906 -19.859 6.34 1 97.44 87 LEU A N 1
ATOM 697 C CA . LEU A 1 87 ? 18.109 -19.953 5.535 1 97.44 87 LEU A CA 1
ATOM 698 C C . LEU A 1 87 ? 18.438 -21.406 5.203 1 97.44 87 LEU A C 1
ATOM 700 O O . LEU A 1 87 ? 18.766 -21.734 4.059 1 97.44 87 LEU A O 1
ATOM 704 N N . ASN A 1 88 ? 18.281 -22.203 6.211 1 96.88 88 ASN A N 1
ATOM 705 C CA . ASN A 1 88 ? 18.547 -23.625 6 1 96.88 88 ASN A CA 1
ATOM 706 C C . ASN A 1 88 ? 17.609 -24.219 4.953 1 96.88 88 ASN A C 1
ATOM 708 O O . ASN A 1 88 ? 18.047 -25 4.094 1 96.88 88 ASN A O 1
ATOM 712 N N . ALA A 1 89 ? 16.375 -23.875 5.031 1 97.5 89 ALA A N 1
ATOM 713 C CA . ALA A 1 89 ? 15.398 -24.375 4.066 1 97.5 89 ALA A CA 1
ATOM 714 C C . ALA A 1 89 ? 15.75 -23.922 2.652 1 97.5 89 ALA A C 1
ATOM 716 O O . ALA A 1 89 ? 15.758 -24.734 1.721 1 97.5 89 ALA A O 1
ATOM 717 N N . LEU A 1 90 ? 16.078 -22.672 2.471 1 98.25 90 LEU A N 1
ATOM 718 C CA . LEU A 1 90 ? 16.391 -22.125 1.153 1 98.25 90 LEU A CA 1
ATOM 719 C C . LEU A 1 90 ? 17.656 -22.75 0.592 1 98.25 90 LEU A C 1
ATOM 721 O O . LEU A 1 90 ? 17.734 -23.047 -0.604 1 98.25 90 LEU A O 1
ATOM 725 N N . GLU A 1 91 ? 18.609 -22.969 1.454 1 98 91 GLU A N 1
ATOM 726 C CA . GLU A 1 91 ? 19.859 -23.594 1.029 1 98 91 GLU A CA 1
ATOM 727 C C . GLU A 1 91 ? 19.625 -25.016 0.53 1 98 91 GLU A C 1
ATOM 729 O O . GLU A 1 91 ? 20.188 -25.422 -0.483 1 98 91 GLU A O 1
ATOM 734 N N . ARG A 1 92 ? 18.844 -25.719 1.238 1 98.12 92 ARG A N 1
ATOM 735 C CA . ARG A 1 92 ? 18.547 -27.078 0.846 1 98.12 92 ARG A CA 1
ATOM 736 C C . ARG A 1 92 ? 17.781 -27.125 -0.472 1 98.12 92 ARG A C 1
ATOM 738 O O . ARG A 1 92 ? 18.031 -27.969 -1.322 1 98.12 92 ARG A O 1
ATOM 745 N N . LEU A 1 93 ? 16.828 -26.234 -0.641 1 98.56 93 LEU A N 1
ATOM 746 C CA . LEU A 1 93 ? 16.078 -26.141 -1.885 1 98.56 93 LEU A CA 1
ATOM 747 C C . LEU A 1 93 ? 17 -25.781 -3.053 1 98.56 93 LEU A C 1
ATOM 749 O O . LEU A 1 93 ? 16.859 -26.359 -4.141 1 98.56 93 LEU A O 1
ATOM 753 N N . LEU A 1 94 ? 17.875 -24.844 -2.803 1 98.19 94 LEU A N 1
ATOM 754 C CA . LEU A 1 94 ? 18.844 -24.438 -3.82 1 98.19 94 LEU A CA 1
ATOM 755 C C . LEU A 1 94 ? 19.766 -25.594 -4.188 1 98.19 94 LEU A C 1
ATOM 757 O O . LEU A 1 94 ? 19.984 -25.875 -5.371 1 98.19 94 LEU A O 1
ATOM 761 N N . ALA A 1 95 ? 20.281 -26.25 -3.186 1 98 95 ALA A N 1
ATOM 762 C CA . ALA A 1 95 ? 21.172 -27.391 -3.406 1 98 95 ALA A CA 1
ATOM 763 C C . ALA A 1 95 ? 20.484 -28.5 -4.195 1 98 95 ALA A C 1
ATOM 765 O O . ALA A 1 95 ? 21.109 -29.188 -4.988 1 98 95 ALA A O 1
ATOM 766 N N . ALA A 1 96 ? 19.219 -28.656 -4.008 1 98.19 96 ALA A N 1
ATOM 767 C CA . ALA A 1 96 ? 18.438 -29.688 -4.68 1 98.19 96 ALA A CA 1
ATOM 768 C C . ALA A 1 96 ? 18 -29.234 -6.066 1 98.19 96 ALA A C 1
ATOM 770 O O . ALA A 1 96 ? 17.375 -29.984 -6.809 1 98.19 96 ALA A O 1
ATOM 771 N N . ASP A 1 97 ? 18.25 -27.984 -6.441 1 97.56 97 ASP A N 1
ATOM 772 C CA . ASP A 1 97 ? 17.922 -27.375 -7.73 1 97.56 97 ASP A CA 1
ATOM 773 C C . ASP A 1 97 ? 16.406 -27.375 -7.973 1 97.56 97 ASP A C 1
ATOM 775 O O . ASP A 1 97 ? 15.945 -27.75 -9.055 1 97.56 97 ASP A O 1
ATOM 779 N N . VAL A 1 98 ? 15.609 -27.031 -6.898 1 98.12 98 VAL A N 1
ATOM 780 C CA . VAL A 1 98 ? 14.164 -27.016 -7.035 1 98.12 98 VAL A CA 1
ATOM 781 C C . VAL A 1 98 ? 13.625 -25.641 -6.645 1 98.12 98 VAL A C 1
ATOM 783 O O . VAL A 1 98 ? 12.438 -25.484 -6.352 1 98.12 98 VAL A O 1
ATOM 786 N N . CYS A 1 99 ? 14.453 -24.672 -6.605 1 98.31 99 CYS A N 1
ATOM 787 C CA . CYS A 1 99 ? 14.062 -23.312 -6.262 1 98.31 99 CYS A CA 1
ATOM 788 C C . CYS A 1 99 ? 14.898 -22.297 -7.027 1 98.31 99 CYS A C 1
ATOM 790 O O . CYS A 1 99 ? 16.125 -22.25 -6.875 1 98.31 99 CYS A O 1
ATOM 792 N N . GLN A 1 100 ? 14.227 -21.5 -7.824 1 98.56 100 GLN A N 1
ATOM 793 C CA . GLN A 1 100 ? 14.93 -20.547 -8.672 1 98.56 100 GLN A CA 1
ATOM 794 C C . GLN A 1 100 ? 14.812 -19.125 -8.117 1 98.56 100 GLN A C 1
ATOM 796 O O . GLN A 1 100 ? 15.492 -18.219 -8.594 1 98.56 100 GLN A O 1
ATOM 801 N N . GLY A 1 101 ? 13.984 -18.891 -7.133 1 98.75 101 GLY A N 1
ATOM 802 C CA . GLY A 1 101 ? 13.844 -17.562 -6.578 1 98.75 101 GLY A CA 1
ATOM 803 C C . GLY A 1 101 ? 12.852 -17.5 -5.434 1 98.75 101 GLY A C 1
ATOM 804 O O . GLY A 1 101 ? 12.352 -18.531 -4.977 1 98.75 101 GLY A O 1
ATOM 805 N N . ILE A 1 102 ? 12.656 -16.297 -4.941 1 98.81 102 ILE A N 1
ATOM 806 C CA . ILE A 1 102 ? 11.727 -16.016 -3.852 1 98.81 102 ILE A CA 1
ATOM 807 C C . ILE A 1 102 ? 10.781 -14.898 -4.262 1 98.81 102 ILE A C 1
ATOM 809 O O . ILE A 1 102 ? 11.148 -14.023 -5.051 1 98.81 102 ILE A O 1
ATOM 813 N N . VAL A 1 103 ? 9.547 -14.953 -3.85 1 98.69 103 VAL A N 1
ATOM 814 C CA . VAL A 1 103 ? 8.594 -13.852 -3.949 1 98.69 103 VAL A CA 1
ATOM 815 C C . VAL A 1 103 ? 8.547 -13.086 -2.631 1 98.69 103 VAL A C 1
ATOM 817 O O . VAL A 1 103 ? 8.273 -13.664 -1.577 1 98.69 103 VAL A O 1
ATOM 820 N N . VAL A 1 104 ? 8.797 -11.797 -2.664 1 98.44 104 VAL A N 1
ATOM 821 C CA . VAL A 1 104 ? 9 -11.047 -1.427 1 98.44 104 VAL A CA 1
ATOM 822 C C . VAL A 1 104 ? 8.07 -9.836 -1.398 1 98.44 104 VAL A C 1
ATOM 824 O O . VAL A 1 104 ? 7.828 -9.211 -2.432 1 98.44 104 VAL A O 1
ATOM 827 N N . ALA A 1 105 ? 7.516 -9.516 -0.229 1 98.12 105 ALA A N 1
ATOM 828 C CA . ALA A 1 105 ? 6.695 -8.32 -0.042 1 98.12 105 ALA A CA 1
ATOM 829 C C . ALA A 1 105 ? 7.344 -7.359 0.95 1 98.12 105 ALA A C 1
ATOM 831 O O . ALA A 1 105 ? 7.062 -6.16 0.939 1 98.12 105 ALA A O 1
ATOM 832 N N . ASP A 1 106 ? 8.18 -7.816 1.854 1 98.12 106 ASP A N 1
ATOM 833 C CA . ASP A 1 106 ? 8.891 -7.055 2.875 1 98.12 106 ASP A CA 1
ATOM 834 C C . ASP A 1 106 ? 10.352 -6.84 2.484 1 98.12 106 ASP A C 1
ATOM 836 O O . ASP A 1 106 ? 11.188 -7.723 2.682 1 98.12 106 ASP A O 1
ATOM 840 N N . PRO A 1 107 ? 10.719 -5.652 2.035 1 98.25 107 PRO A N 1
ATOM 841 C CA . PRO A 1 107 ? 12.086 -5.43 1.567 1 98.25 107 PRO A CA 1
ATOM 842 C C . PRO A 1 107 ? 13.117 -5.516 2.693 1 98.25 107 PRO A C 1
ATOM 844 O O . PRO A 1 107 ? 14.297 -5.773 2.438 1 98.25 107 PRO A O 1
ATOM 847 N N . TYR A 1 108 ? 12.695 -5.27 3.959 1 98.5 108 TYR A N 1
ATOM 848 C CA . TYR A 1 108 ? 13.617 -5.48 5.07 1 98.5 108 TYR A CA 1
ATOM 849 C C . TYR A 1 108 ? 14.148 -6.906 5.078 1 98.5 108 TYR A C 1
ATOM 851 O O . TYR A 1 108 ? 15.344 -7.133 5.293 1 98.5 108 TYR A O 1
ATOM 859 N N . LEU A 1 109 ? 13.258 -7.84 4.832 1 98.12 109 LEU A N 1
ATOM 860 C CA . LEU A 1 109 ? 13.648 -9.242 4.801 1 98.12 109 LEU A CA 1
ATOM 861 C C . LEU A 1 109 ? 14.672 -9.5 3.697 1 98.12 109 LEU A C 1
ATOM 863 O O . LEU A 1 109 ? 15.625 -10.25 3.896 1 98.12 109 LEU A O 1
ATOM 867 N N . LEU A 1 110 ? 14.398 -8.922 2.557 1 98.12 110 LEU A N 1
ATOM 868 C CA . LEU A 1 110 ? 15.297 -9.117 1.422 1 98.12 110 LEU A CA 1
ATOM 869 C C . LEU A 1 110 ? 16.719 -8.688 1.777 1 98.12 110 LEU A C 1
ATOM 871 O O . LEU A 1 110 ? 17.672 -9.438 1.542 1 98.12 110 LEU A O 1
ATOM 875 N N . ASN A 1 111 ? 16.828 -7.516 2.365 1 98.31 111 ASN A N 1
ATOM 876 C CA . ASN A 1 111 ? 18.156 -6.992 2.721 1 98.31 111 ASN A CA 1
ATOM 877 C C . ASN A 1 111 ? 18.828 -7.848 3.785 1 98.31 111 ASN A C 1
ATOM 879 O O . ASN A 1 111 ? 20.031 -8.117 3.701 1 98.31 111 ASN A O 1
ATOM 883 N N . VAL A 1 112 ? 18.062 -8.281 4.77 1 98.25 112 VAL A N 1
ATOM 884 C CA . VAL A 1 112 ? 18.656 -9.07 5.848 1 98.25 112 VAL A CA 1
ATOM 885 C C . VAL A 1 112 ? 19.078 -10.438 5.316 1 98.25 112 VAL A C 1
ATOM 887 O O . VAL A 1 112 ? 20.125 -10.961 5.715 1 98.25 112 VAL A O 1
ATOM 890 N N . LEU A 1 113 ? 18.312 -11.023 4.418 1 98.12 113 LEU A N 1
ATOM 891 C CA . LEU A 1 113 ? 18.688 -12.297 3.807 1 98.12 113 LEU A CA 1
ATOM 892 C C . LEU A 1 113 ? 19.969 -12.148 2.994 1 98.12 113 LEU A C 1
ATOM 894 O O . LEU A 1 113 ? 20.844 -13.023 3.029 1 98.12 113 LEU A O 1
ATOM 898 N N . GLY A 1 114 ? 20.031 -11.062 2.252 1 98.25 114 GLY A N 1
ATOM 899 C CA . GLY A 1 114 ? 21.25 -10.789 1.516 1 98.25 114 GLY A CA 1
ATOM 900 C C . GLY A 1 114 ? 22.484 -10.695 2.404 1 98.25 114 GLY A C 1
ATOM 901 O O . GLY A 1 114 ? 23.547 -11.219 2.062 1 98.25 114 GLY A O 1
ATOM 902 N N . ASP A 1 115 ? 22.344 -10.078 3.566 1 98.06 115 ASP A N 1
ATOM 903 C CA . ASP A 1 115 ? 23.422 -9.953 4.535 1 98.06 115 ASP A CA 1
ATOM 904 C C . ASP A 1 115 ? 23.781 -11.305 5.141 1 98.06 115 ASP A C 1
ATOM 906 O O . ASP A 1 115 ? 24.969 -11.625 5.312 1 98.06 115 ASP A O 1
ATOM 910 N N . ASP A 1 116 ? 22.766 -12.062 5.434 1 97.88 116 ASP A N 1
ATOM 911 C CA . ASP A 1 116 ? 22.953 -13.336 6.125 1 97.88 116 ASP A CA 1
ATOM 912 C C . ASP A 1 116 ? 23.656 -14.352 5.227 1 97.88 116 ASP A C 1
ATOM 914 O O . ASP A 1 116 ? 24.438 -15.172 5.703 1 97.88 116 ASP A O 1
ATOM 918 N N . SER A 1 117 ? 23.328 -14.352 3.932 1 97.94 117 SER A N 1
ATOM 919 C CA . SER A 1 117 ? 23.891 -15.328 3.008 1 97.94 117 SER A CA 1
ATOM 920 C C . SER A 1 117 ? 24.047 -14.734 1.608 1 97.94 117 SER A C 1
ATOM 922 O O . SER A 1 117 ? 23.203 -14.961 0.741 1 97.94 117 SER A O 1
ATOM 924 N N . PRO A 1 118 ? 25.125 -14.117 1.336 1 98.06 118 PRO A N 1
ATOM 925 C CA . PRO A 1 118 ? 25.391 -13.594 -0.006 1 98.06 118 PRO A CA 1
ATOM 926 C C . PRO A 1 118 ? 25.344 -14.68 -1.08 1 98.06 118 PRO A C 1
ATOM 928 O O . PRO A 1 118 ? 24.969 -14.414 -2.221 1 98.06 118 PRO A O 1
ATOM 931 N N . HIS A 1 119 ? 25.672 -15.867 -0.669 1 97.94 119 HIS A N 1
ATOM 932 C CA . HIS A 1 119 ? 25.641 -16.984 -1.604 1 97.94 119 HIS A CA 1
ATOM 933 C C . HIS A 1 119 ? 24.219 -17.266 -2.076 1 97.94 119 HIS A C 1
ATOM 935 O O . HIS A 1 119 ? 23.969 -17.375 -3.279 1 97.94 119 HIS A O 1
ATOM 941 N N . LEU A 1 120 ? 23.312 -17.328 -1.158 1 97.88 120 LEU A N 1
ATOM 942 C CA . LEU A 1 120 ? 21.922 -17.547 -1.497 1 97.88 120 LEU A CA 1
ATOM 943 C C . LEU A 1 120 ? 21.375 -16.391 -2.342 1 97.88 120 LEU A C 1
ATOM 945 O O . LEU A 1 120 ? 20.688 -16.625 -3.336 1 97.88 120 LEU A O 1
ATOM 949 N N . ALA A 1 121 ? 21.688 -15.195 -1.893 1 98.38 121 ALA A N 1
ATOM 950 C CA . ALA A 1 121 ? 21.219 -14.008 -2.602 1 98.38 121 ALA A CA 1
ATOM 951 C C . ALA A 1 121 ? 21.719 -14 -4.043 1 98.38 121 ALA A C 1
ATOM 953 O O . ALA A 1 121 ? 20.969 -13.695 -4.969 1 98.38 121 ALA A O 1
ATOM 954 N N . GLY A 1 122 ? 22.953 -14.406 -4.258 1 98.5 122 GLY A N 1
ATOM 955 C CA . GLY A 1 122 ? 23.547 -14.414 -5.586 1 98.5 122 GLY A CA 1
ATOM 956 C C . GLY A 1 122 ? 22.984 -15.5 -6.484 1 98.5 122 GLY A C 1
ATOM 957 O O . GLY A 1 122 ? 23.172 -15.469 -7.703 1 98.5 122 GLY A O 1
ATOM 958 N N . ALA A 1 123 ? 22.219 -16.438 -5.902 1 98.62 123 ALA A N 1
ATOM 959 C CA . ALA A 1 123 ? 21.766 -17.594 -6.668 1 98.62 123 ALA A CA 1
ATOM 960 C C . ALA A 1 123 ? 20.25 -17.516 -6.914 1 98.62 123 ALA A C 1
ATOM 962 O O . ALA A 1 123 ? 19.734 -18.219 -7.793 1 98.62 123 ALA A O 1
ATOM 963 N N . LEU A 1 124 ? 19.562 -16.719 -6.184 1 98.81 124 LEU A N 1
ATOM 964 C CA . LEU A 1 124 ? 18.109 -16.703 -6.242 1 98.81 124 LEU A CA 1
ATOM 965 C C . LEU A 1 124 ? 17.609 -15.383 -6.82 1 98.81 124 LEU A C 1
ATOM 967 O O . LEU A 1 124 ? 18.141 -14.32 -6.512 1 98.81 124 LEU A O 1
ATOM 971 N N . GLN A 1 125 ? 16.641 -15.484 -7.699 1 98.75 125 GLN A N 1
ATOM 972 C CA . GLN A 1 125 ? 15.938 -14.258 -8.094 1 98.75 125 GLN A CA 1
ATOM 973 C C . GLN A 1 125 ? 15.016 -13.773 -6.98 1 98.75 125 GLN A C 1
ATOM 975 O O . GLN A 1 125 ? 14.492 -14.578 -6.207 1 98.75 125 GLN A O 1
ATOM 980 N N . ALA A 1 126 ? 14.875 -12.523 -6.809 1 98.88 126 ALA A N 1
ATOM 981 C CA . ALA A 1 126 ? 13.867 -11.93 -5.938 1 98.88 126 ALA A CA 1
ATOM 982 C C . ALA A 1 126 ? 12.75 -11.281 -6.75 1 98.88 126 ALA A C 1
ATOM 984 O O . ALA A 1 126 ? 13.008 -10.422 -7.594 1 98.88 126 ALA A O 1
ATOM 985 N N . VAL A 1 127 ? 11.57 -11.742 -6.586 1 98.81 127 VAL A N 1
ATOM 986 C CA . VAL A 1 127 ? 10.398 -11.266 -7.309 1 98.81 127 VAL A CA 1
ATOM 987 C C . VAL A 1 127 ? 9.469 -10.516 -6.352 1 98.81 127 VAL A C 1
ATOM 989 O O . VAL A 1 127 ? 9 -11.078 -5.363 1 98.81 127 VAL A O 1
ATOM 992 N N . PRO A 1 128 ? 9.195 -9.227 -6.664 1 98.69 128 PRO A N 1
ATOM 993 C CA . PRO A 1 128 ? 8.227 -8.539 -5.812 1 98.69 128 PRO A CA 1
ATOM 994 C C . PRO A 1 128 ? 6.836 -9.18 -5.863 1 98.69 128 PRO A C 1
ATOM 996 O O . PRO A 1 128 ? 6.383 -9.586 -6.938 1 98.69 128 PRO A O 1
ATOM 999 N N . SER A 1 129 ? 6.246 -9.289 -4.691 1 98.25 129 SER A N 1
ATOM 1000 C CA . SER A 1 129 ? 4.871 -9.773 -4.598 1 98.25 129 SER A CA 1
ATOM 1001 C C . SER A 1 129 ? 3.926 -8.906 -5.422 1 98.25 129 SER A C 1
ATOM 1003 O O . SER A 1 129 ? 4.188 -7.723 -5.641 1 98.25 129 SER A O 1
ATOM 1005 N N . VAL A 1 130 ? 2.834 -9.523 -5.906 1 97.5 130 VAL A N 1
ATOM 1006 C CA . VAL A 1 130 ? 1.812 -8.75 -6.598 1 97.5 130 VAL A CA 1
ATOM 1007 C C . VAL A 1 130 ? 1.295 -7.641 -5.684 1 97.5 130 VAL A C 1
ATOM 1009 O O . VAL A 1 130 ? 0.852 -6.59 -6.16 1 97.5 130 VAL A O 1
ATOM 1012 N N . ASN A 1 131 ? 1.455 -7.824 -4.391 1 96.69 131 ASN A N 1
ATOM 1013 C CA . ASN A 1 131 ? 0.984 -6.844 -3.416 1 96.69 131 ASN A CA 1
ATOM 1014 C C . ASN A 1 131 ? 1.958 -5.676 -3.279 1 96.69 131 ASN A C 1
ATOM 1016 O O . ASN A 1 131 ? 1.698 -4.73 -2.533 1 96.69 131 ASN A O 1
ATOM 1020 N N . ALA A 1 132 ? 3.061 -5.738 -4.047 1 97.5 132 ALA A N 1
ATOM 1021 C CA . ALA A 1 132 ? 3.889 -4.551 -4.223 1 97.5 132 ALA A CA 1
ATOM 1022 C C . ALA A 1 132 ? 3.209 -3.539 -5.141 1 97.5 132 ALA A C 1
ATOM 1024 O O . ALA A 1 132 ? 3.617 -2.377 -5.207 1 97.5 132 ALA A O 1
ATOM 1025 N N . ARG A 1 133 ? 2.223 -3.943 -5.906 1 97.44 133 ARG A N 1
ATOM 1026 C CA . ARG A 1 133 ? 1.355 -3.1 -6.723 1 97.44 133 ARG A CA 1
ATOM 1027 C C . ARG A 1 133 ? 2.17 -2.266 -7.707 1 97.44 133 ARG A C 1
ATOM 1029 O O . ARG A 1 133 ? 2.018 -1.043 -7.766 1 97.44 133 ARG A O 1
ATOM 1036 N N . LEU A 1 134 ? 2.99 -2.965 -8.516 1 98.38 134 LEU A N 1
ATOM 1037 C CA . LEU A 1 134 ? 3.838 -2.295 -9.492 1 98.38 134 LEU A CA 1
ATOM 1038 C C . LEU A 1 134 ? 3.01 -1.771 -10.664 1 98.38 134 LEU A C 1
ATOM 1040 O O . LEU A 1 134 ? 2.51 -2.555 -11.469 1 98.38 134 LEU A O 1
ATOM 1044 N N . ALA A 1 135 ? 2.895 -0.408 -10.75 1 97.62 135 ALA A N 1
ATOM 1045 C CA . ALA A 1 135 ? 2.01 0.19 -11.742 1 97.62 135 ALA A CA 1
ATOM 1046 C C . ALA A 1 135 ? 2.74 1.254 -12.555 1 97.62 135 ALA A C 1
ATOM 1048 O O . ALA A 1 135 ? 2.113 2.02 -13.297 1 97.62 135 ALA A O 1
ATOM 1049 N N . SER A 1 136 ? 4.059 1.37 -12.398 1 96.75 136 SER A N 1
ATOM 1050 C CA . SER A 1 136 ? 4.852 2.342 -13.148 1 96.75 136 SER A CA 1
ATOM 1051 C C . SER A 1 136 ? 6.301 1.89 -13.273 1 96.75 136 SER A C 1
ATOM 1053 O O . SER A 1 136 ? 6.758 1.031 -12.523 1 96.75 136 SER A O 1
ATOM 1055 N N . VAL A 1 137 ? 6.988 2.508 -14.211 1 96.56 137 VAL A N 1
ATOM 1056 C CA . VAL A 1 137 ? 8.406 2.24 -14.406 1 96.56 137 VAL A CA 1
ATOM 1057 C C . VAL A 1 137 ? 9.188 2.629 -13.156 1 96.56 137 VAL A C 1
ATOM 1059 O O . VAL A 1 137 ? 10.109 1.921 -12.742 1 96.56 137 VAL A O 1
ATOM 1062 N N . HIS A 1 138 ? 8.742 3.689 -12.484 1 96.31 138 HIS A N 1
ATOM 1063 C CA . HIS A 1 138 ? 9.422 4.18 -11.297 1 96.31 138 HIS A CA 1
ATOM 1064 C C . HIS A 1 138 ? 9.305 3.191 -10.141 1 96.31 138 HIS A C 1
ATOM 1066 O O . HIS A 1 138 ? 10.273 2.945 -9.422 1 96.31 138 HIS A O 1
ATOM 1072 N N . ALA A 1 139 ? 8.125 2.666 -10 1 97.12 139 ALA A N 1
ATOM 1073 C CA . ALA A 1 139 ? 7.914 1.672 -8.945 1 97.12 139 ALA A CA 1
ATOM 1074 C C . ALA A 1 139 ? 8.758 0.423 -9.195 1 97.12 139 ALA A C 1
ATOM 1076 O O . ALA A 1 139 ? 9.344 -0.135 -8.266 1 97.12 139 ALA A O 1
ATOM 1077 N N . ILE A 1 140 ? 8.812 -0.019 -10.461 1 98 140 ILE A N 1
ATOM 1078 C CA . ILE A 1 140 ? 9.602 -1.19 -10.836 1 98 140 ILE A CA 1
ATOM 1079 C C . ILE A 1 140 ? 11.086 -0.921 -10.578 1 98 140 ILE A C 1
ATOM 1081 O O . ILE A 1 140 ? 11.781 -1.757 -9.992 1 98 140 ILE A O 1
ATOM 1085 N N . ARG A 1 141 ? 11.562 0.236 -10.875 1 96.69 141 ARG A N 1
ATOM 1086 C CA . ARG A 1 141 ? 12.961 0.604 -10.664 1 96.69 141 ARG A CA 1
ATOM 1087 C C . ARG A 1 141 ? 13.289 0.659 -9.172 1 96.69 141 ARG A C 1
ATOM 1089 O O . ARG A 1 141 ? 14.383 0.258 -8.758 1 96.69 141 ARG A O 1
ATOM 1096 N N . ALA A 1 142 ? 12.375 1.194 -8.398 1 96.75 142 ALA A N 1
ATOM 1097 C CA . ALA A 1 142 ? 12.594 1.252 -6.957 1 96.75 142 ALA A CA 1
ATOM 1098 C C . ALA A 1 142 ? 12.812 -0.143 -6.379 1 96.75 142 ALA A C 1
ATOM 1100 O O . ALA A 1 142 ? 13.75 -0.361 -5.602 1 96.75 142 ALA A O 1
ATOM 1101 N N . TRP A 1 143 ? 12.031 -1.094 -6.766 1 98.12 143 TRP A N 1
ATOM 1102 C CA . TRP A 1 143 ? 12.18 -2.463 -6.281 1 98.12 143 TRP A CA 1
ATOM 1103 C C . TRP A 1 143 ? 13.445 -3.102 -6.828 1 98.12 143 TRP A C 1
ATOM 1105 O O . TRP A 1 143 ? 14.148 -3.822 -6.113 1 98.12 143 TRP A O 1
ATOM 1115 N N . ARG A 1 144 ? 13.727 -2.871 -8.086 1 97.12 144 ARG A N 1
ATOM 1116 C CA . ARG A 1 144 ? 14.945 -3.43 -8.664 1 97.12 144 ARG A CA 1
ATOM 1117 C C . ARG A 1 144 ? 16.172 -2.938 -7.922 1 97.12 144 ARG A C 1
ATOM 1119 O O . ARG A 1 144 ? 17.125 -3.699 -7.707 1 97.12 144 ARG A O 1
ATOM 1126 N N . THR A 1 145 ? 16.125 -1.689 -7.531 1 96.06 145 THR A N 1
ATOM 1127 C CA . THR A 1 145 ? 17.234 -1.128 -6.762 1 96.06 145 THR A CA 1
ATOM 1128 C C . THR A 1 145 ? 17.422 -1.886 -5.453 1 96.06 145 THR A C 1
ATOM 1130 O O . THR A 1 145 ? 18.547 -2.26 -5.102 1 96.06 145 THR A O 1
ATOM 1133 N N . VAL A 1 146 ? 16.359 -2.154 -4.73 1 97.56 146 VAL A N 1
ATOM 1134 C CA . VAL A 1 146 ? 16.438 -2.881 -3.467 1 97.56 146 VAL A CA 1
ATOM 1135 C C . VAL A 1 146 ? 16.953 -4.297 -3.715 1 97.56 146 VAL A C 1
ATOM 1137 O O . VAL A 1 146 ? 17.781 -4.801 -2.955 1 97.56 146 VAL A O 1
ATOM 1140 N N . ILE A 1 147 ? 16.5 -4.922 -4.773 1 98.56 147 ILE A N 1
ATOM 1141 C CA . ILE A 1 147 ? 16.875 -6.281 -5.125 1 98.56 147 ILE A CA 1
ATOM 1142 C C . ILE A 1 147 ? 18.375 -6.336 -5.414 1 98.56 147 ILE A C 1
ATOM 1144 O O . ILE A 1 147 ? 19.078 -7.207 -4.902 1 98.56 147 ILE A O 1
ATOM 1148 N N . GLU A 1 148 ? 18.797 -5.379 -6.188 1 96.88 148 GLU A N 1
ATOM 1149 C CA . GLU A 1 148 ? 20.219 -5.301 -6.523 1 96.88 148 GLU A CA 1
ATOM 1150 C C . GLU A 1 148 ? 21.062 -5.051 -5.281 1 96.88 148 GLU A C 1
ATOM 1152 O O . GLU A 1 148 ? 22.094 -5.703 -5.082 1 96.88 148 GLU A O 1
ATOM 1157 N N . GLU A 1 149 ? 20.672 -4.148 -4.445 1 96.5 149 GLU A N 1
ATOM 1158 C CA . GLU A 1 149 ? 21.406 -3.807 -3.232 1 96.5 149 GLU A CA 1
ATOM 1159 C C . GLU A 1 149 ? 21.484 -4.996 -2.281 1 96.5 149 GLU A C 1
ATOM 1161 O O . GLU A 1 149 ? 22.484 -5.172 -1.578 1 96.5 149 GLU A O 1
ATOM 1166 N N . ALA A 1 150 ? 20.469 -5.809 -2.264 1 98.31 150 ALA A N 1
ATOM 1167 C CA . ALA A 1 150 ? 20.422 -6.977 -1.388 1 98.31 150 ALA A CA 1
ATOM 1168 C C . ALA A 1 150 ? 21.234 -8.133 -1.964 1 98.31 150 ALA A C 1
ATOM 1170 O O . ALA A 1 150 ? 21.453 -9.141 -1.295 1 98.31 150 ALA A O 1
ATOM 1171 N N . GLY A 1 151 ? 21.656 -8.023 -3.207 1 98.56 151 GLY A N 1
ATOM 1172 C CA . GLY A 1 151 ? 22.547 -9 -3.826 1 98.56 151 GLY A CA 1
ATOM 1173 C C . GLY A 1 151 ? 21.781 -10.117 -4.527 1 98.56 151 GLY A C 1
ATOM 1174 O O . GLY A 1 151 ? 22.375 -11.133 -4.891 1 98.56 151 GLY A O 1
ATOM 1175 N N . PHE A 1 152 ? 20.469 -9.977 -4.746 1 98.88 152 PHE A N 1
ATOM 1176 C CA . PHE A 1 152 ? 19.672 -11 -5.414 1 98.88 152 PHE A CA 1
ATOM 1177 C C . PHE A 1 152 ? 19.688 -10.797 -6.926 1 98.88 152 PHE A C 1
ATOM 1179 O O . PHE A 1 152 ? 20 -9.703 -7.406 1 98.88 152 PHE A O 1
ATOM 1186 N N . LEU A 1 153 ? 19.375 -11.812 -7.641 1 98.62 153 LEU A N 1
ATOM 1187 C CA . LEU A 1 153 ? 19.188 -11.703 -9.086 1 98.62 153 LEU A CA 1
ATOM 1188 C C . LEU A 1 153 ? 17.875 -11.008 -9.406 1 98.62 153 LEU A C 1
ATOM 1190 O O . LEU A 1 153 ? 16.891 -11.141 -8.672 1 98.62 153 LEU A O 1
ATOM 1194 N N . PRO A 1 154 ? 17.828 -10.172 -10.477 1 98.12 154 PRO A N 1
ATOM 1195 C CA . PRO A 1 154 ? 16.562 -9.555 -10.883 1 98.12 154 PRO A CA 1
ATOM 1196 C C . PRO A 1 154 ? 15.5 -10.578 -11.266 1 98.12 154 PRO A C 1
ATOM 1198 O O . PRO A 1 154 ? 15.836 -11.703 -11.641 1 98.12 154 PRO A O 1
ATOM 1201 N N . PRO A 1 155 ? 14.32 -10.188 -11.148 1 98.19 155 PRO A N 1
ATOM 1202 C CA . PRO A 1 155 ? 13.258 -11.141 -11.484 1 98.19 155 PRO A CA 1
ATOM 1203 C C . PRO A 1 155 ? 13.18 -11.438 -12.977 1 98.19 155 PRO A C 1
ATOM 1205 O O . PRO A 1 155 ? 13.234 -10.516 -13.797 1 98.19 155 PRO A O 1
ATOM 1208 N N . ALA A 1 156 ? 12.984 -12.695 -13.312 1 98 156 ALA A N 1
ATOM 1209 C CA . ALA A 1 156 ? 12.734 -13.086 -14.695 1 98 156 ALA A CA 1
ATOM 1210 C C . ALA A 1 156 ? 11.312 -12.711 -15.125 1 98 156 ALA A C 1
ATOM 1212 O O . ALA A 1 156 ? 11.055 -12.469 -16.297 1 98 156 ALA A O 1
ATOM 1213 N N . ARG A 1 157 ? 10.461 -12.656 -14.188 1 98 157 ARG A N 1
ATOM 1214 C CA . ARG A 1 157 ? 9.055 -12.352 -14.406 1 98 157 ARG A CA 1
ATOM 1215 C C . ARG A 1 157 ? 8.516 -11.438 -13.305 1 98 157 ARG A C 1
ATOM 1217 O O . ARG A 1 157 ? 8.836 -11.625 -12.133 1 98 157 ARG A O 1
ATOM 1224 N N . LEU A 1 158 ? 7.719 -10.438 -13.703 1 97.94 158 LEU A N 1
ATOM 1225 C CA . LEU A 1 158 ? 7.039 -9.555 -12.766 1 97.94 158 LEU A CA 1
ATOM 1226 C C . LEU A 1 158 ? 5.523 -9.633 -12.938 1 97.94 158 LEU A C 1
ATOM 1228 O O . LEU A 1 158 ? 5.027 -9.742 -14.062 1 97.94 158 LEU A O 1
ATOM 1232 N N . VAL A 1 159 ? 4.824 -9.609 -11.883 1 98.69 159 VAL A N 1
ATOM 1233 C CA . VAL A 1 159 ? 3.371 -9.453 -11.922 1 98.69 159 VAL A CA 1
ATOM 1234 C C . VAL A 1 159 ? 2.998 -8 -11.633 1 98.69 159 VAL A C 1
ATOM 1236 O O . VAL A 1 159 ? 3.312 -7.477 -10.562 1 98.69 159 VAL A O 1
ATOM 1239 N N . LEU A 1 160 ? 2.348 -7.359 -12.578 1 98.62 160 LEU A N 1
ATOM 1240 C CA . LEU A 1 160 ? 1.982 -5.957 -12.43 1 98.62 160 LEU A CA 1
ATOM 1241 C C . LEU A 1 160 ? 0.749 -5.805 -11.547 1 98.62 160 LEU A C 1
ATOM 1243 O O . LEU A 1 160 ? 0.104 -6.801 -11.203 1 98.62 160 LEU A O 1
ATOM 1247 N N . ASP A 1 161 ? 0.497 -4.613 -11.156 1 98.31 161 ASP A N 1
ATOM 1248 C CA . ASP A 1 161 ? -0.652 -4.281 -10.32 1 98.31 161 ASP A CA 1
ATOM 1249 C C . ASP A 1 161 ? -1.952 -4.773 -10.953 1 98.31 161 ASP A C 1
ATOM 1251 O O . ASP A 1 161 ? -2.197 -4.547 -12.141 1 98.31 161 ASP A O 1
ATOM 1255 N N . ARG A 1 162 ? -2.781 -5.355 -10.172 1 97.94 162 ARG A N 1
ATOM 1256 C CA . ARG A 1 162 ? -4.027 -5.941 -10.656 1 97.94 162 ARG A CA 1
ATOM 1257 C C . ARG A 1 162 ? -4.969 -4.867 -11.188 1 97.94 162 ARG A C 1
ATOM 1259 O O . ARG A 1 162 ? -5.844 -5.148 -12.016 1 97.94 162 ARG A O 1
ATOM 1266 N N . GLU A 1 163 ? -4.812 -3.605 -10.766 1 97.62 163 GLU A N 1
ATOM 1267 C CA . GLU A 1 163 ? -5.699 -2.543 -11.227 1 97.62 163 GLU A CA 1
ATOM 1268 C C . GLU A 1 163 ? -5.492 -2.256 -12.711 1 97.62 163 GLU A C 1
ATOM 1270 O O . GLU A 1 163 ? -6.375 -1.703 -13.375 1 97.62 163 GLU A O 1
ATOM 1275 N N . LEU A 1 164 ? -4.332 -2.615 -13.242 1 97.69 164 LEU A N 1
ATOM 1276 C CA . LEU A 1 164 ? -4.039 -2.4 -14.656 1 97.69 164 LEU A CA 1
ATOM 1277 C C . LEU A 1 164 ? -4.906 -3.297 -15.531 1 97.69 164 LEU A C 1
ATOM 1279 O O . LEU A 1 164 ? -5.047 -3.051 -16.734 1 97.69 164 LEU A O 1
ATOM 1283 N N . ASN A 1 165 ? -5.508 -4.391 -14.922 1 97.62 165 ASN A N 1
ATOM 1284 C CA . ASN A 1 165 ? -6.418 -5.254 -15.672 1 97.62 165 ASN A CA 1
ATOM 1285 C C . ASN A 1 165 ? -7.59 -4.465 -16.25 1 97.62 165 ASN A C 1
ATOM 1287 O O . ASN A 1 165 ? -8.211 -4.891 -17.219 1 97.62 165 ASN A O 1
ATOM 1291 N N . ARG A 1 166 ? -7.926 -3.322 -15.664 1 96.69 166 ARG A N 1
ATOM 1292 C CA . ARG A 1 16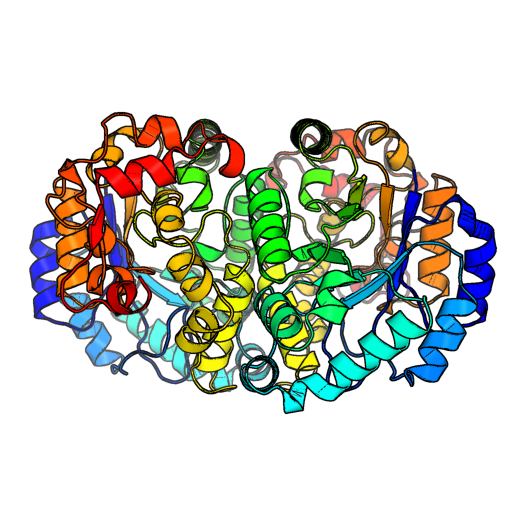6 ? -9.07 -2.518 -16.078 1 96.69 166 ARG A CA 1
ATOM 1293 C C . ARG A 1 166 ? -8.609 -1.219 -16.734 1 96.69 166 ARG A C 1
ATOM 1295 O O . ARG A 1 166 ? -9.383 -0.271 -16.859 1 96.69 166 ARG A O 1
ATOM 1302 N N . ASP A 1 167 ? -7.395 -1.12 -17.078 1 95.44 167 ASP A N 1
ATOM 1303 C CA . ASP A 1 167 ? -6.828 0.036 -17.766 1 95.44 167 ASP A CA 1
ATOM 1304 C C . ASP A 1 167 ? -5.875 -0.398 -18.891 1 95.44 167 ASP A C 1
ATOM 1306 O O . ASP A 1 167 ? -4.664 -0.194 -18.781 1 95.44 167 ASP A O 1
ATOM 1310 N N . PRO A 1 168 ? -6.449 -0.875 -19.984 1 95.81 168 PRO A N 1
ATOM 1311 C CA . PRO A 1 168 ? -5.605 -1.399 -21.062 1 95.81 168 PRO A CA 1
ATOM 1312 C C . PRO A 1 168 ? -4.633 -0.357 -21.609 1 95.81 168 PRO A C 1
ATOM 1314 O O . PRO A 1 168 ? -3.529 -0.701 -22.047 1 95.81 168 PRO A O 1
ATOM 1317 N N . GLY A 1 169 ? -5.082 0.941 -21.656 1 95.12 169 GLY A N 1
ATOM 1318 C CA . GLY A 1 169 ? -4.18 1.984 -22.109 1 95.12 169 GLY A CA 1
ATOM 1319 C C . GLY A 1 169 ? -2.918 2.096 -21.281 1 95.12 169 GLY A C 1
ATOM 1320 O O . GLY A 1 169 ? -1.808 2.076 -21.812 1 95.12 169 GLY A O 1
ATOM 1321 N N . GLN A 1 170 ? -3.098 2.18 -19.969 1 95.75 170 GLN A N 1
ATOM 1322 C CA . GLN A 1 170 ? -1.947 2.262 -19.078 1 95.75 170 GLN A CA 1
ATOM 1323 C C . GLN A 1 170 ? -1.137 0.969 -19.109 1 95.75 170 GLN A C 1
ATOM 1325 O O . GLN A 1 170 ? 0.093 1 -19.016 1 95.75 170 GLN A O 1
ATOM 1330 N N . LEU A 1 171 ? -1.805 -0.147 -19.203 1 97.81 171 LEU A N 1
ATOM 1331 C CA . LEU A 1 171 ? -1.123 -1.435 -19.281 1 97.81 171 LEU A CA 1
ATOM 1332 C C . LEU A 1 171 ? -0.214 -1.49 -20.5 1 97.81 171 LEU A C 1
ATOM 1334 O O . LEU A 1 171 ? 0.945 -1.9 -20.406 1 97.81 171 LEU A O 1
ATOM 1338 N N . GLU A 1 172 ? -0.741 -1.068 -21.609 1 97.56 172 GLU A N 1
ATOM 1339 C CA . GLU A 1 172 ? 0.037 -1.074 -22.844 1 97.56 172 GLU A CA 1
ATOM 1340 C C . GLU A 1 172 ? 1.274 -0.189 -22.719 1 97.56 172 GLU A C 1
ATOM 1342 O O . GLU A 1 172 ? 2.373 -0.593 -23.109 1 97.56 172 GLU A O 1
ATOM 1347 N N . THR A 1 173 ? 1.068 0.961 -22.172 1 96.88 173 THR A N 1
ATOM 1348 C CA . THR A 1 173 ? 2.16 1.912 -21.984 1 96.88 173 THR A CA 1
ATOM 1349 C C . THR A 1 173 ? 3.242 1.331 -21.078 1 96.88 173 THR A C 1
ATOM 1351 O O . THR A 1 173 ? 4.426 1.376 -21.422 1 96.88 173 THR A O 1
ATOM 1354 N N . LEU A 1 174 ? 2.863 0.757 -19.969 1 97.62 174 LEU A N 1
ATOM 1355 C CA . LEU A 1 174 ? 3.826 0.212 -19.031 1 97.62 174 LEU A CA 1
ATOM 1356 C C . LEU A 1 174 ? 4.508 -1.027 -19.594 1 97.62 174 LEU A C 1
ATOM 1358 O O . LEU A 1 174 ? 5.719 -1.204 -19.438 1 97.62 174 LEU A O 1
ATOM 1362 N N . SER A 1 175 ? 3.75 -1.866 -20.219 1 97.88 175 SER A N 1
ATOM 1363 C CA . SER A 1 175 ? 4.312 -3.057 -20.859 1 97.88 175 SER A CA 1
ATOM 1364 C C . SER A 1 175 ? 5.379 -2.688 -21.875 1 97.88 175 SER A C 1
ATOM 1366 O O . SER A 1 175 ? 6.453 -3.289 -21.906 1 97.88 175 SER A O 1
ATOM 1368 N N . ALA A 1 176 ? 5.082 -1.712 -22.703 1 97.56 176 ALA A N 1
ATOM 1369 C CA . ALA A 1 176 ? 6.039 -1.248 -23.703 1 97.56 176 ALA A CA 1
ATOM 1370 C C . ALA A 1 176 ? 7.309 -0.724 -23.047 1 97.56 176 ALA A C 1
ATOM 1372 O O . ALA A 1 176 ? 8.422 -1.007 -23.5 1 97.56 176 ALA A O 1
ATOM 1373 N N . ALA A 1 177 ? 7.148 -0.007 -22 1 96.44 177 ALA A N 1
ATOM 1374 C CA . ALA A 1 177 ? 8.305 0.512 -21.266 1 96.44 177 ALA A CA 1
ATOM 1375 C C . ALA A 1 177 ? 9.133 -0.624 -20.672 1 96.44 177 ALA A C 1
ATOM 1377 O O . ALA A 1 177 ? 10.367 -0.598 -20.734 1 96.44 177 ALA A O 1
ATOM 1378 N N . CYS A 1 178 ? 8.469 -1.601 -20.094 1 97.19 178 CYS A N 1
ATOM 1379 C CA . CYS A 1 178 ? 9.164 -2.752 -19.531 1 97.19 178 CYS A CA 1
ATOM 1380 C C . CYS A 1 178 ? 9.992 -3.461 -20.594 1 97.19 178 CYS A C 1
ATOM 1382 O O . CYS A 1 178 ? 11.148 -3.822 -20.344 1 97.19 178 CYS A O 1
ATOM 1384 N N . ARG A 1 179 ? 9.445 -3.635 -21.734 1 96.69 179 ARG A N 1
ATOM 1385 C CA . ARG A 1 179 ? 10.141 -4.305 -22.828 1 96.69 179 ARG A CA 1
ATOM 1386 C C . ARG A 1 179 ? 11.359 -3.508 -23.266 1 96.69 179 ARG A C 1
ATOM 1388 O O . ARG A 1 179 ? 12.383 -4.086 -23.641 1 96.69 179 ARG A O 1
ATOM 1395 N N . ARG A 1 180 ? 11.219 -2.24 -23.234 1 95.81 180 ARG A N 1
ATOM 1396 C CA . ARG A 1 180 ? 12.32 -1.368 -23.641 1 95.81 180 ARG A CA 1
ATOM 1397 C C . ARG A 1 180 ? 13.438 -1.378 -22.609 1 95.81 180 ARG A C 1
ATOM 1399 O O . ARG A 1 180 ? 14.609 -1.547 -22.953 1 95.81 180 ARG A O 1
ATOM 1406 N N . PHE A 1 181 ? 13.125 -1.271 -21.375 1 95.12 181 PHE A N 1
ATOM 1407 C CA . PHE A 1 181 ? 14.125 -1.079 -20.328 1 95.12 181 PHE A CA 1
ATOM 1408 C C . PHE A 1 181 ? 14.672 -2.418 -19.859 1 95.12 181 PHE A C 1
ATOM 1410 O O . PHE A 1 181 ? 15.836 -2.508 -19.438 1 95.12 181 PHE A O 1
ATOM 1417 N N . TRP A 1 182 ? 13.852 -3.43 -19.828 1 96.38 182 TRP A N 1
ATOM 1418 C CA . TRP A 1 182 ? 14.203 -4.762 -19.344 1 96.38 182 TRP A CA 1
ATOM 1419 C C . TRP A 1 182 ? 13.719 -5.836 -20.312 1 96.38 182 TRP A C 1
ATOM 1421 O O . TRP A 1 182 ? 12.844 -6.637 -19.984 1 96.38 182 TRP A O 1
ATOM 1431 N N . PRO A 1 183 ? 14.352 -6.02 -21.438 1 96.5 183 PRO A N 1
ATOM 1432 C CA . PRO A 1 183 ? 13.867 -6.883 -22.516 1 96.5 183 PRO A CA 1
ATOM 1433 C C . PRO A 1 183 ? 13.836 -8.359 -22.125 1 96.5 183 PRO A C 1
ATOM 1435 O O . PRO A 1 183 ? 13.086 -9.141 -22.703 1 96.5 183 PRO A O 1
ATOM 1438 N N . ASP A 1 184 ? 14.594 -8.758 -21.125 1 96.12 184 ASP A N 1
ATOM 1439 C CA . ASP A 1 184 ? 14.672 -10.164 -20.75 1 96.12 184 ASP A CA 1
ATOM 1440 C C . ASP A 1 184 ? 13.688 -10.477 -19.625 1 96.12 184 ASP A C 1
ATOM 1442 O O . ASP A 1 184 ? 13.648 -11.609 -19.125 1 96.12 184 ASP A O 1
ATOM 1446 N N . GLN A 1 185 ? 12.969 -9.555 -19.188 1 97.56 185 GLN A N 1
ATOM 1447 C CA . GLN A 1 185 ? 12.016 -9.727 -18.109 1 97.56 185 GLN A CA 1
ATOM 1448 C C . GLN A 1 185 ? 10.594 -9.867 -18.641 1 97.56 185 GLN A C 1
ATOM 1450 O O . GLN A 1 185 ? 10.141 -9.039 -19.438 1 97.56 185 GLN A O 1
ATOM 1455 N N . GLU A 1 186 ? 9.922 -10.922 -18.297 1 98.06 186 GLU A N 1
ATOM 1456 C CA . GLU A 1 186 ? 8.531 -11.125 -18.703 1 98.06 186 GLU A CA 1
ATOM 1457 C C . GLU A 1 186 ? 7.578 -10.367 -17.781 1 98.06 186 GLU A C 1
ATOM 1459 O O . GLU A 1 186 ? 7.906 -10.102 -16.609 1 98.06 186 GLU A O 1
ATOM 1464 N N . VAL A 1 187 ? 6.387 -10.039 -18.312 1 98.31 187 VAL A N 1
ATOM 1465 C CA . VAL A 1 187 ? 5.359 -9.305 -17.578 1 98.31 187 VAL A CA 1
ATOM 1466 C C . VAL A 1 187 ? 4.098 -10.164 -17.469 1 98.31 187 VAL A C 1
ATOM 1468 O O . VAL A 1 187 ? 3.623 -10.711 -18.469 1 98.31 187 VAL A O 1
ATOM 1471 N N . PHE A 1 188 ? 3.613 -10.312 -16.25 1 98.69 188 PHE A N 1
ATOM 1472 C CA . PHE A 1 188 ? 2.424 -11.102 -15.953 1 98.69 188 PHE A CA 1
ATOM 1473 C C . PHE A 1 188 ? 1.358 -10.234 -15.289 1 98.69 188 PHE A C 1
ATOM 1475 O O . PHE A 1 188 ? 1.652 -9.141 -14.805 1 98.69 188 PHE A O 1
ATOM 1482 N N . LEU A 1 189 ? 0.076 -10.695 -15.336 1 98.62 189 LEU A N 1
ATOM 1483 C CA . LEU A 1 189 ? -1.048 -10.125 -14.602 1 98.62 189 LEU A CA 1
ATOM 1484 C C . LEU A 1 189 ? -1.715 -11.188 -13.727 1 98.62 189 LEU A C 1
ATOM 1486 O O . LEU A 1 189 ? -1.74 -12.367 -14.086 1 98.62 189 LEU A O 1
ATOM 1490 N N . LEU A 1 190 ? -2.217 -10.766 -12.617 1 98.56 190 LEU A N 1
ATOM 1491 C CA . LEU A 1 190 ? -3.025 -11.633 -11.766 1 98.56 190 LEU A CA 1
ATOM 1492 C C . LEU A 1 190 ? -4.453 -11.727 -12.289 1 98.56 190 LEU A C 1
ATOM 1494 O O . LEU A 1 190 ? -5.117 -10.703 -12.477 1 98.56 190 LEU A O 1
ATOM 1498 N N . ALA A 1 191 ? -4.957 -12.898 -12.414 1 98.38 191 ALA A N 1
ATOM 1499 C CA . ALA A 1 191 ? -6.156 -13.008 -13.242 1 98.38 191 ALA A CA 1
ATOM 1500 C C . ALA A 1 191 ? -7.383 -13.336 -12.391 1 98.38 191 ALA A C 1
ATOM 1502 O O . ALA A 1 191 ? -8.508 -12.961 -12.734 1 98.38 191 ALA A O 1
ATOM 1503 N N . ASN A 1 192 ? -7.145 -14.023 -11.211 1 98.31 192 ASN A N 1
ATOM 1504 C CA . ASN A 1 192 ? -8.367 -14.633 -10.688 1 98.31 192 ASN A CA 1
ATOM 1505 C C . ASN A 1 192 ? -8.5 -14.406 -9.188 1 98.31 192 ASN A C 1
ATOM 1507 O O . ASN A 1 192 ? -9.023 -15.258 -8.469 1 98.31 192 ASN A O 1
ATOM 1511 N N . GLU A 1 193 ? -8.07 -13.406 -8.586 1 95.31 193 GLU A N 1
ATOM 1512 C CA . GLU A 1 193 ? -8.172 -13.133 -7.152 1 95.31 193 GLU A CA 1
ATOM 1513 C C . GLU A 1 193 ? -9.609 -12.812 -6.75 1 95.31 193 GLU A C 1
ATOM 1515 O O . GLU A 1 193 ? -10.133 -13.398 -5.801 1 95.31 193 GLU A O 1
ATOM 1520 N N . GLY A 1 194 ? -10.344 -11.953 -7.402 1 95.81 194 GLY A N 1
ATOM 1521 C CA . GLY A 1 194 ? -11.734 -11.617 -7.125 1 95.81 194 GLY A CA 1
ATOM 1522 C C . GLY A 1 194 ? -11.891 -10.547 -6.059 1 95.81 194 GLY A C 1
ATOM 1523 O O . GLY A 1 194 ? -12.969 -10.383 -5.488 1 95.81 194 GLY A O 1
ATOM 1524 N N . CYS A 1 195 ? -10.883 -9.797 -5.73 1 96.38 195 CYS A N 1
ATOM 1525 C CA . CYS A 1 195 ? -10.906 -8.75 -4.715 1 96.38 195 CYS A CA 1
ATOM 1526 C C . CYS A 1 195 ? -11.625 -7.508 -5.234 1 96.38 195 CYS A C 1
ATOM 1528 O O . CYS A 1 195 ? -11.805 -7.348 -6.445 1 96.38 195 CYS A O 1
ATOM 1530 N N . LEU A 1 196 ? -12.102 -6.652 -4.316 1 96.94 196 LEU A N 1
ATOM 1531 C CA . LEU A 1 196 ? -12.641 -5.355 -4.711 1 96.94 196 LEU A CA 1
ATOM 1532 C C . LEU A 1 196 ? -11.594 -4.539 -5.465 1 96.94 196 LEU A C 1
ATOM 1534 O O . LEU A 1 196 ? -10.406 -4.602 -5.145 1 96.94 196 LEU A O 1
ATOM 1538 N N . PRO A 1 197 ? -12.086 -3.809 -6.551 1 96.31 197 PRO A N 1
ATOM 1539 C CA . PRO A 1 197 ? -11.133 -2.91 -7.215 1 96.31 197 PRO A CA 1
ATOM 1540 C C . PRO A 1 197 ? -10.633 -1.799 -6.293 1 96.31 197 PRO A C 1
ATOM 1542 O O . PRO A 1 197 ? -11.414 -1.234 -5.52 1 96.31 197 PRO A O 1
ATOM 1545 N N . HIS A 1 198 ? -9.32 -1.521 -6.375 1 96.75 198 HIS A N 1
ATOM 1546 C CA . HIS A 1 198 ? -8.766 -0.481 -5.52 1 96.75 198 HIS A CA 1
ATOM 1547 C C . HIS A 1 198 ? -9.18 -0.679 -4.066 1 96.75 198 HIS A C 1
ATOM 1549 O O . HIS A 1 198 ? -9.594 0.273 -3.396 1 96.75 198 HIS A O 1
ATOM 1555 N N . CYS A 1 199 ? -9.055 -1.907 -3.578 1 97.44 199 CYS A N 1
ATOM 1556 C CA . CYS A 1 199 ? -9.594 -2.322 -2.287 1 97.44 199 CYS A CA 1
ATOM 1557 C C . CYS A 1 199 ? -8.953 -1.533 -1.151 1 97.44 199 CYS A C 1
ATOM 1559 O O . CYS A 1 199 ? -7.77 -1.707 -0.86 1 97.44 199 CYS A O 1
ATOM 1561 N N . PRO A 1 200 ? -9.781 -0.752 -0.405 1 97.75 200 PRO A N 1
ATOM 1562 C CA . PRO A 1 200 ? -9.234 -0.004 0.73 1 97.75 200 PRO A CA 1
ATOM 1563 C C . PRO A 1 200 ? -8.766 -0.912 1.865 1 97.75 200 PRO A C 1
ATOM 1565 O O . PRO A 1 200 ? -7.949 -0.501 2.693 1 97.75 200 PRO A O 1
ATOM 1568 N N . TYR A 1 201 ? -9.219 -2.156 1.889 1 97.94 201 TYR A N 1
ATOM 1569 C CA . TYR A 1 201 ? -8.953 -3.068 2.996 1 97.94 201 TYR A CA 1
ATOM 1570 C C . TYR A 1 201 ? -7.613 -3.768 2.816 1 97.94 201 TYR A C 1
ATOM 1572 O O . TYR A 1 201 ? -7.059 -4.316 3.771 1 97.94 201 TYR A O 1
ATOM 1580 N N . LYS A 1 202 ? -7.121 -3.775 1.591 1 97 202 LYS A N 1
ATOM 1581 C CA . LYS A 1 202 ? -6.027 -4.672 1.216 1 97 202 LYS A CA 1
ATOM 1582 C C . LYS A 1 202 ? -4.812 -4.465 2.117 1 97 202 LYS A C 1
ATOM 1584 O O . LYS A 1 202 ? -4.266 -5.426 2.658 1 97 202 LYS A O 1
ATOM 1589 N N . PRO A 1 203 ? -4.363 -3.168 2.352 1 97 203 PRO A N 1
ATOM 1590 C CA . PRO A 1 203 ? -3.174 -3.008 3.188 1 97 203 PRO A CA 1
ATOM 1591 C C . PRO A 1 203 ? -3.377 -3.527 4.609 1 97 203 PRO A C 1
ATOM 1593 O O . PRO A 1 203 ? -2.52 -4.238 5.141 1 97 203 PRO A O 1
ATOM 1596 N N . ALA A 1 204 ? -4.48 -3.205 5.215 1 97.19 204 ALA A N 1
ATOM 1597 C CA . ALA A 1 204 ? -4.762 -3.68 6.566 1 97.19 204 ALA A CA 1
ATOM 1598 C C . ALA A 1 204 ? -4.965 -5.191 6.586 1 97.19 204 ALA A C 1
ATOM 1600 O O . ALA A 1 204 ? -4.523 -5.875 7.512 1 97.19 204 ALA A O 1
ATOM 1601 N N . HIS A 1 205 ? -5.633 -5.715 5.555 1 96.94 205 HIS A N 1
ATOM 1602 C CA . HIS A 1 205 ? -5.859 -7.148 5.434 1 96.94 205 HIS A CA 1
ATOM 1603 C C . HIS A 1 205 ? -4.543 -7.914 5.379 1 96.94 205 HIS A C 1
ATOM 1605 O O . HIS A 1 205 ? -4.375 -8.914 6.078 1 96.94 205 HIS A O 1
ATOM 1611 N N . ASP A 1 206 ? -3.621 -7.465 4.527 1 96.62 206 ASP A N 1
ATOM 1612 C CA . ASP A 1 206 ? -2.299 -8.078 4.449 1 96.62 206 ASP A CA 1
ATOM 1613 C C . ASP A 1 206 ? -1.598 -8.047 5.805 1 96.62 206 ASP A C 1
ATOM 1615 O O . ASP A 1 206 ? -0.914 -9.008 6.18 1 96.62 206 ASP A O 1
ATOM 1619 N N . GLY A 1 207 ? -1.786 -6.906 6.504 1 96.44 207 GLY A N 1
ATOM 1620 C CA . GLY A 1 207 ? -1.228 -6.801 7.84 1 96.44 207 GLY A CA 1
ATOM 1621 C C . GLY A 1 207 ? -1.82 -7.797 8.82 1 96.44 207 GLY A C 1
ATOM 1622 O O . GLY A 1 207 ? -1.098 -8.398 9.617 1 96.44 207 GLY A O 1
ATOM 1623 N N . GLN A 1 208 ? -3.119 -7.973 8.75 1 96.44 208 GLN A N 1
ATOM 1624 C CA . GLN A 1 208 ? -3.799 -8.922 9.625 1 96.44 208 GLN A CA 1
ATOM 1625 C C . GLN A 1 208 ? -3.295 -10.344 9.398 1 96.44 208 GLN A C 1
ATOM 1627 O O . GLN A 1 208 ? -3.076 -11.086 10.352 1 96.44 208 GLN A O 1
ATOM 1632 N N . ILE A 1 209 ? -3.105 -10.695 8.133 1 95.94 209 ILE A N 1
ATOM 1633 C CA . ILE A 1 209 ? -2.561 -12 7.801 1 95.94 209 ILE A CA 1
ATOM 1634 C C . ILE A 1 209 ? -1.17 -12.156 8.414 1 95.94 209 ILE A C 1
ATOM 1636 O O . ILE A 1 209 ? -0.854 -13.195 9 1 95.94 209 ILE A O 1
ATOM 1640 N N . ALA A 1 210 ? -0.36 -11.148 8.312 1 95.62 210 ALA A N 1
ATOM 1641 C CA . ALA A 1 210 ? 1.007 -11.195 8.828 1 95.62 210 ALA A CA 1
ATOM 1642 C C . ALA A 1 210 ? 1.019 -11.344 10.344 1 95.62 210 ALA A C 1
ATOM 1644 O O . ALA A 1 210 ? 1.839 -12.078 10.898 1 95.62 210 ALA A O 1
ATOM 1645 N N . LEU A 1 211 ? 0.088 -10.617 11.062 1 95.06 211 LEU A N 1
ATOM 1646 C CA . LEU A 1 211 ? 0.008 -10.742 12.516 1 95.06 211 LEU A CA 1
ATOM 1647 C C . LEU A 1 211 ? -0.205 -12.195 12.93 1 95.06 211 LEU A C 1
ATOM 1649 O O . LEU A 1 211 ? 0.48 -12.695 13.82 1 95.06 211 LEU A O 1
ATOM 1653 N N . ALA A 1 212 ? -1.116 -12.797 12.242 1 93.69 212 ALA A N 1
ATOM 1654 C CA . ALA A 1 212 ? -1.436 -14.188 12.555 1 93.69 212 ALA A CA 1
ATOM 1655 C C . ALA A 1 212 ? -0.28 -15.109 12.188 1 93.69 212 ALA A C 1
ATOM 1657 O O . ALA A 1 212 ? 0.091 -15.992 12.969 1 93.69 212 ALA A O 1
ATOM 1658 N N . ALA A 1 213 ? 0.308 -14.875 11.031 1 92 213 ALA A N 1
ATOM 1659 C CA . ALA A 1 213 ? 1.396 -15.711 10.531 1 92 213 ALA A CA 1
ATOM 1660 C C . ALA A 1 213 ? 2.629 -15.594 11.422 1 92 213 ALA A C 1
ATOM 1662 O O . ALA A 1 213 ? 3.406 -16.547 11.547 1 92 213 ALA A O 1
ATOM 1663 N N . CYS A 1 214 ? 2.795 -14.453 12.125 1 91.94 214 CYS A N 1
ATOM 1664 C CA . CYS A 1 214 ? 3.918 -14.211 13.023 1 91.94 214 CYS A CA 1
ATOM 1665 C C . CYS A 1 214 ? 3.576 -14.633 14.445 1 91.94 214 CYS A C 1
ATOM 1667 O O . CYS A 1 214 ? 4.352 -14.391 15.375 1 91.94 214 CYS A O 1
ATOM 1669 N N . ASP A 1 215 ? 2.422 -15.18 14.648 1 91.06 215 ASP A N 1
ATOM 1670 C CA . ASP A 1 215 ? 1.938 -15.672 15.938 1 91.06 215 ASP A CA 1
ATOM 1671 C C . ASP A 1 215 ? 1.783 -14.539 16.938 1 91.06 215 ASP A C 1
ATOM 1673 O O . ASP A 1 215 ? 2.023 -14.719 18.141 1 91.06 215 ASP A O 1
ATOM 1677 N N . LEU A 1 216 ? 1.515 -13.359 16.438 1 93.44 216 LEU A N 1
ATOM 1678 C CA . LEU A 1 216 ? 1.279 -12.219 17.312 1 93.44 216 LEU A CA 1
ATOM 1679 C C . LEU A 1 216 ? -0.178 -12.18 17.766 1 93.44 216 LEU A C 1
ATOM 1681 O O . LEU A 1 216 ? -0.48 -11.688 18.859 1 93.44 216 LEU A O 1
ATOM 1685 N N . THR A 1 217 ? -1.09 -12.617 16.906 1 94 217 THR A N 1
ATOM 1686 C CA . THR A 1 217 ? -2.516 -12.727 17.188 1 94 217 THR A CA 1
ATOM 1687 C C . THR A 1 217 ? -3.086 -14.023 16.609 1 94 217 THR A C 1
ATOM 1689 O O . THR A 1 217 ? -2.436 -14.68 15.797 1 94 217 THR A O 1
ATOM 1692 N N . ALA A 1 218 ? -4.262 -14.398 17.094 1 92.19 218 ALA A N 1
ATOM 1693 C CA . ALA A 1 218 ? -4.977 -15.516 16.484 1 92.19 218 ALA A CA 1
ATOM 1694 C C . ALA A 1 218 ? -5.48 -15.141 15.094 1 92.19 218 ALA A C 1
ATOM 1696 O O . ALA A 1 218 ? -5.715 -13.969 14.805 1 92.19 218 ALA A O 1
ATOM 1697 N N . GLU A 1 219 ? -5.566 -16.141 14.266 1 91.62 219 GLU A N 1
ATOM 1698 C CA . GLU A 1 219 ? -6.129 -15.922 12.938 1 91.62 219 GLU A CA 1
ATOM 1699 C C . GLU A 1 219 ? -7.578 -15.453 13.016 1 91.62 219 GLU A C 1
ATOM 1701 O O . GLU A 1 219 ? -8.406 -16.078 13.672 1 91.62 219 GLU A O 1
ATOM 1706 N N . ALA A 1 220 ? -7.895 -14.273 12.383 1 92.56 220 ALA A N 1
ATOM 1707 C CA . ALA A 1 220 ? -9.234 -13.688 12.469 1 92.56 220 ALA A CA 1
ATOM 1708 C C . ALA A 1 220 ? -9.602 -12.969 11.18 1 92.56 220 ALA A C 1
ATOM 1710 O O . ALA A 1 220 ? -10.539 -12.164 11.164 1 92.56 220 ALA A O 1
ATOM 1711 N N . THR A 1 221 ? -8.906 -13.195 10.109 1 92 221 THR A N 1
ATOM 1712 C CA . THR A 1 221 ? -9.016 -12.375 8.906 1 92 221 THR A CA 1
ATOM 1713 C C . THR A 1 221 ? -10.398 -12.523 8.281 1 92 221 THR A C 1
ATOM 1715 O O . THR A 1 221 ? -11.031 -11.531 7.914 1 92 221 THR A O 1
ATOM 1718 N N . PHE A 1 222 ? -10.883 -13.742 8.133 1 91.88 222 PHE A N 1
ATOM 1719 C CA . PHE A 1 222 ? -12.195 -13.914 7.52 1 91.88 222 PHE A CA 1
ATOM 1720 C C . PHE A 1 222 ? -13.281 -13.289 8.383 1 91.88 222 PHE A C 1
ATOM 1722 O O . PHE A 1 222 ? -14.18 -12.617 7.871 1 91.88 222 PHE A O 1
ATOM 1729 N N . GLU A 1 223 ? -13.234 -13.57 9.68 1 94.19 223 GLU A N 1
ATOM 1730 C CA . GLU A 1 223 ? -14.211 -12.992 10.594 1 94.19 223 GLU A CA 1
ATOM 1731 C C . GLU A 1 223 ? -14.203 -11.469 10.523 1 94.19 223 GLU A C 1
ATOM 1733 O O . GLU A 1 223 ? -15.266 -10.836 10.5 1 94.19 223 GLU A O 1
ATOM 1738 N N . LEU A 1 224 ? -13.039 -10.883 10.5 1 96.06 224 LEU A N 1
ATOM 1739 C CA . LEU A 1 224 ? -12.93 -9.43 10.406 1 96.06 224 LEU A CA 1
ATOM 1740 C C . LEU A 1 224 ? -13.539 -8.922 9.102 1 96.06 224 LEU A C 1
ATOM 1742 O O . LEU A 1 224 ? -14.242 -7.91 9.094 1 96.06 224 LEU A O 1
ATOM 1746 N N . ASN A 1 225 ? -13.242 -9.633 7.992 1 96.5 225 ASN A N 1
ATOM 1747 C CA . ASN A 1 225 ? -13.812 -9.242 6.707 1 96.5 225 ASN A CA 1
ATOM 1748 C C . ASN A 1 225 ? -15.328 -9.383 6.703 1 96.5 225 ASN A C 1
ATOM 1750 O O . ASN A 1 225 ? -16.031 -8.578 6.09 1 96.5 225 ASN A O 1
ATOM 1754 N N . ALA A 1 226 ? -15.844 -10.398 7.402 1 96.31 226 ALA A N 1
ATOM 1755 C CA . ALA A 1 226 ? -17.281 -10.641 7.461 1 96.31 226 ALA A CA 1
ATOM 1756 C C . ALA A 1 226 ? -17.984 -9.578 8.297 1 96.31 226 ALA A C 1
ATOM 1758 O O . ALA A 1 226 ? -19.094 -9.156 7.973 1 96.31 226 ALA A O 1
ATOM 1759 N N . THR A 1 227 ? -17.328 -9.125 9.328 1 96.5 227 THR A N 1
ATOM 1760 C CA . THR A 1 227 ? -18 -8.234 10.273 1 96.5 227 THR A CA 1
ATOM 1761 C C . THR A 1 227 ? -17.719 -6.773 9.938 1 96.5 227 THR A C 1
ATOM 1763 O O . THR A 1 227 ? -18.547 -5.898 10.219 1 96.5 227 THR A O 1
ATOM 1766 N N . ALA A 1 228 ? -16.531 -6.516 9.273 1 97.38 228 ALA A N 1
ATOM 1767 C CA . ALA A 1 228 ? -16.156 -5.109 9.148 1 97.38 228 ALA A CA 1
ATOM 1768 C C . ALA A 1 228 ? -15.43 -4.852 7.836 1 97.38 228 ALA A C 1
ATOM 1770 O O . ALA A 1 228 ? -14.953 -3.742 7.59 1 97.38 228 ALA A O 1
ATOM 1771 N N . GLY A 1 229 ? -15.336 -5.844 6.973 1 97.5 229 GLY A N 1
ATOM 1772 C CA . GLY A 1 229 ? -14.492 -5.695 5.793 1 97.5 229 GLY A CA 1
ATOM 1773 C C . GLY A 1 229 ? -15.219 -6.023 4.504 1 97.5 229 GLY A C 1
ATOM 1774 O O . GLY A 1 229 ? -16.391 -5.695 4.344 1 97.5 229 GLY A O 1
ATOM 1775 N N . CYS A 1 230 ? -14.516 -6.555 3.533 1 96.94 230 CYS A N 1
ATOM 1776 C CA . CYS A 1 230 ? -14.961 -6.691 2.15 1 96.94 230 CYS A CA 1
ATOM 1777 C C . CYS A 1 230 ? -16.047 -7.75 2.035 1 96.94 230 CYS A C 1
ATOM 1779 O O . CYS A 1 230 ? -16.922 -7.652 1.172 1 96.94 230 CYS A O 1
ATOM 1781 N N . VAL A 1 231 ? -16.016 -8.789 2.934 1 96.69 231 VAL A N 1
ATOM 1782 C CA . VAL A 1 231 ? -17.078 -9.789 2.902 1 96.69 231 VAL A CA 1
ATOM 1783 C C . VAL A 1 231 ? -18.406 -9.133 3.236 1 96.69 231 VAL A C 1
ATOM 1785 O O . VAL A 1 231 ? -19.406 -9.367 2.551 1 96.69 231 VAL A O 1
ATOM 1788 N N . ARG A 1 232 ? -18.406 -8.312 4.266 1 96.19 232 ARG A N 1
ATOM 1789 C CA . ARG A 1 232 ? -19.594 -7.551 4.621 1 96.19 232 ARG A CA 1
ATOM 1790 C C . ARG A 1 232 ? -20.078 -6.703 3.447 1 96.19 232 ARG A C 1
ATOM 1792 O O . ARG A 1 232 ? -21.266 -6.676 3.146 1 96.19 232 ARG A O 1
ATOM 1799 N N . HIS A 1 233 ? -19.141 -6.016 2.793 1 96 233 HIS A N 1
ATOM 1800 C CA . HIS A 1 233 ? -19.453 -5.184 1.638 1 96 233 HIS A CA 1
ATOM 1801 C C . HIS A 1 233 ? -20.094 -6.008 0.521 1 96 233 HIS A C 1
ATOM 1803 O O . HIS A 1 233 ? -21.109 -5.613 -0.047 1 96 233 HIS A O 1
ATOM 1809 N N . LEU A 1 234 ? -19.531 -7.16 0.195 1 96.31 234 LEU A N 1
ATOM 1810 C CA . LEU A 1 234 ? -20 -8.008 -0.9 1 96.31 234 LEU A CA 1
ATOM 1811 C C . LEU A 1 234 ? -21.344 -8.625 -0.575 1 96.31 234 LEU A C 1
ATOM 1813 O O . LEU A 1 234 ? -22.156 -8.867 -1.474 1 96.31 234 LEU A O 1
ATOM 1817 N N . LEU A 1 235 ? -21.594 -8.883 0.7 1 93.62 235 LEU A N 1
ATOM 1818 C CA . LEU A 1 235 ? -22.906 -9.391 1.104 1 93.62 235 LEU A CA 1
ATOM 1819 C C . LEU A 1 235 ? -23.984 -8.328 0.908 1 93.62 235 LEU A C 1
ATOM 1821 O O . LEU A 1 235 ? -25.109 -8.648 0.507 1 93.62 235 LEU A O 1
ATOM 1825 N N . ARG A 1 236 ? -23.594 -7.098 1.103 1 92.81 236 ARG A N 1
ATOM 1826 C CA . ARG A 1 236 ? -24.531 -5.984 0.945 1 92.81 236 ARG A CA 1
ATOM 1827 C C . ARG A 1 236 ? -24.719 -5.641 -0.527 1 92.81 236 ARG A C 1
ATOM 1829 O O . ARG A 1 236 ? -25.828 -5.297 -0.945 1 92.81 236 ARG A O 1
ATOM 1836 N N . ASP A 1 237 ? -23.688 -5.711 -1.261 1 93.88 237 ASP A N 1
ATOM 1837 C CA . ASP A 1 237 ? -23.688 -5.402 -2.688 1 93.88 237 ASP A CA 1
ATOM 1838 C C . ASP A 1 237 ? -22.984 -6.5 -3.484 1 93.88 237 ASP A C 1
ATOM 1840 O O . ASP A 1 237 ? -21.859 -6.309 -3.957 1 93.88 237 ASP A O 1
ATOM 1844 N N . PRO A 1 238 ? -23.703 -7.578 -3.762 1 95.06 238 PRO A N 1
ATOM 1845 C CA . PRO A 1 238 ? -23.062 -8.695 -4.449 1 95.06 238 PRO A CA 1
ATOM 1846 C C . PRO A 1 238 ? -22.594 -8.336 -5.855 1 95.06 238 PRO A C 1
ATOM 1848 O O . PRO A 1 238 ? -21.672 -8.953 -6.379 1 95.06 238 PRO A O 1
ATOM 1851 N N . ALA A 1 239 ? -23.172 -7.301 -6.508 1 95.56 239 ALA A N 1
ATOM 1852 C CA . ALA A 1 239 ? -22.797 -6.891 -7.855 1 95.56 239 ALA A CA 1
ATOM 1853 C C . ALA A 1 239 ? -21.359 -6.359 -7.879 1 95.56 239 ALA A C 1
ATOM 1855 O O . ALA A 1 239 ? -20.734 -6.297 -8.938 1 95.56 239 ALA A O 1
ATOM 1856 N N . ALA A 1 240 ? -20.844 -6.016 -6.672 1 95.62 240 ALA A N 1
ATOM 1857 C CA . ALA A 1 240 ? -19.5 -5.465 -6.57 1 95.62 240 ALA A CA 1
ATOM 1858 C C . ALA A 1 240 ? -18.453 -6.477 -7.051 1 95.62 240 ALA A C 1
ATOM 1860 O O . ALA A 1 240 ? -17.375 -6.094 -7.496 1 95.62 240 ALA A O 1
ATOM 1861 N N . VAL A 1 241 ? -18.781 -7.766 -7.02 1 96.69 241 VAL A N 1
ATOM 1862 C CA . VAL A 1 241 ? -17.828 -8.797 -7.441 1 96.69 241 VAL A CA 1
ATOM 1863 C C . VAL A 1 241 ? -17.531 -8.641 -8.93 1 96.69 241 VAL A C 1
ATOM 1865 O O . VAL A 1 241 ? -16.422 -8.922 -9.383 1 96.69 241 VAL A O 1
ATOM 1868 N N . LEU A 1 242 ? -18.5 -8.102 -9.711 1 97.06 242 LEU A N 1
ATOM 1869 C CA . LEU A 1 242 ? -18.328 -7.945 -11.156 1 97.06 242 LEU A CA 1
ATOM 1870 C C . LEU A 1 242 ? -17.359 -6.809 -11.469 1 97.06 242 LEU A C 1
ATOM 1872 O O . LEU A 1 242 ? -16.844 -6.727 -12.578 1 97.06 242 LEU A O 1
ATOM 1876 N N . ARG A 1 243 ? -17.172 -5.941 -10.492 1 96.5 243 ARG A N 1
ATOM 1877 C CA . ARG A 1 243 ? -16.25 -4.816 -10.664 1 96.5 243 ARG A CA 1
ATOM 1878 C C . ARG A 1 243 ? -14.812 -5.234 -10.383 1 96.5 243 ARG A C 1
ATOM 1880 O O . ARG A 1 243 ? -13.875 -4.508 -10.719 1 96.5 243 ARG A O 1
ATOM 1887 N N . SER A 1 244 ? -14.586 -6.441 -9.766 1 97.12 244 SER A N 1
ATOM 1888 C CA . SER A 1 244 ? -13.25 -6.965 -9.492 1 97.12 244 SER A CA 1
ATOM 1889 C C . SER A 1 244 ? -12.398 -6.992 -10.758 1 97.12 244 SER A C 1
ATOM 1891 O O . SER A 1 244 ? -12.898 -7.293 -11.844 1 97.12 244 SER A O 1
ATOM 1893 N N . PRO A 1 245 ? -11.117 -6.652 -10.609 1 97.56 245 PRO A N 1
ATOM 1894 C CA . PRO A 1 245 ? -10.281 -6.66 -11.812 1 97.56 245 PRO A CA 1
ATOM 1895 C C . PRO A 1 245 ? -9.812 -8.062 -12.203 1 97.56 245 PRO A C 1
ATOM 1897 O O . PRO A 1 245 ? -8.656 -8.258 -12.57 1 97.56 245 PRO A O 1
ATOM 1900 N N . PHE A 1 246 ? -10.703 -9.031 -12.141 1 98.12 246 PHE A N 1
ATOM 1901 C CA . PHE A 1 246 ? -10.398 -10.359 -12.664 1 98.12 246 PHE A CA 1
ATOM 1902 C C . PHE A 1 246 ? -10.367 -10.352 -14.188 1 98.12 246 PHE A C 1
ATOM 1904 O O . PHE A 1 246 ? -10.875 -9.422 -14.812 1 98.12 246 PHE A O 1
ATOM 1911 N N . ILE A 1 247 ? -9.656 -11.289 -14.75 1 98.06 247 ILE A N 1
ATOM 1912 C CA . ILE A 1 247 ? -9.625 -11.555 -16.188 1 98.06 247 ILE A CA 1
ATOM 1913 C C . ILE A 1 247 ? -10.297 -12.898 -16.469 1 98.06 247 ILE A C 1
ATOM 1915 O O . ILE A 1 247 ? -9.867 -13.938 -15.961 1 98.06 247 ILE A O 1
ATOM 1919 N N . ARG A 1 248 ? -11.336 -12.93 -17.234 1 97.69 248 ARG A N 1
ATOM 1920 C CA . ARG A 1 248 ? -11.953 -14.195 -17.609 1 97.69 248 ARG A CA 1
ATOM 1921 C C . ARG A 1 248 ? -11.047 -14.977 -18.562 1 97.69 248 ARG A C 1
ATOM 1923 O O . ARG A 1 248 ? -10.281 -14.383 -19.312 1 97.69 248 ARG A O 1
ATOM 1930 N N . PRO A 1 249 ? -11.195 -16.281 -18.469 1 97.62 249 PRO A N 1
ATOM 1931 C CA . PRO A 1 249 ? -10.453 -17.078 -19.438 1 97.62 249 PRO A CA 1
ATOM 1932 C C . PRO A 1 249 ? -10.664 -16.609 -20.875 1 97.62 249 PRO A C 1
ATOM 1934 O O . PRO A 1 249 ? -9.719 -16.562 -21.656 1 97.62 249 PRO A O 1
ATOM 1937 N N . GLU A 1 250 ? -11.867 -16.141 -21.219 1 96.62 250 GLU A N 1
ATOM 1938 C CA . GLU A 1 250 ? -12.25 -15.711 -22.562 1 96.62 250 GLU A CA 1
ATOM 1939 C C . GLU A 1 250 ? -11.57 -14.406 -22.953 1 96.62 250 GLU A C 1
ATOM 1941 O O . GLU A 1 250 ? -11.406 -14.109 -24.141 1 96.62 250 GLU A O 1
ATOM 1946 N N . ASP A 1 251 ? -11.219 -13.703 -21.938 1 95.69 251 ASP A N 1
ATOM 1947 C CA . ASP A 1 251 ? -10.688 -12.367 -22.172 1 95.69 251 ASP A CA 1
ATOM 1948 C C . ASP A 1 251 ? -9.164 -12.391 -22.281 1 95.69 251 ASP A C 1
ATOM 1950 O O . ASP A 1 251 ? -8.539 -11.375 -22.578 1 95.69 251 ASP A O 1
ATOM 1954 N N . GLY A 1 252 ? -8.508 -13.531 -22.078 1 94.19 252 GLY A N 1
ATOM 1955 C CA . GLY A 1 252 ? -7.062 -13.656 -22.125 1 94.19 252 GLY A CA 1
ATOM 1956 C C . GLY A 1 252 ? -6.469 -13.188 -23.438 1 94.19 252 GLY A C 1
ATOM 1957 O O . GLY A 1 252 ? -5.402 -12.57 -23.453 1 94.19 252 GLY A O 1
ATOM 1958 N N . GLU A 1 253 ? -7.164 -13.406 -24.484 1 90.88 253 GLU A N 1
ATOM 1959 C CA . GLU A 1 253 ? -6.664 -13.086 -25.828 1 90.88 253 GLU A CA 1
ATOM 1960 C C . GLU A 1 253 ? -6.547 -11.578 -26.016 1 90.88 253 GLU A C 1
ATOM 1962 O O . GLU A 1 253 ? -5.734 -11.109 -26.812 1 90.88 253 GLU A O 1
ATOM 1967 N N . ARG A 1 254 ? -7.336 -10.836 -25.312 1 92.62 254 ARG A N 1
ATOM 1968 C CA . ARG A 1 254 ? -7.301 -9.383 -25.406 1 92.62 254 ARG A CA 1
ATOM 1969 C C . ARG A 1 254 ? -5.953 -8.836 -24.938 1 92.62 254 ARG A C 1
ATOM 1971 O O . ARG A 1 254 ? -5.594 -7.699 -25.25 1 92.62 254 ARG A O 1
ATOM 1978 N N . LEU A 1 255 ? -5.254 -9.648 -24.203 1 95.25 255 LEU A N 1
ATOM 1979 C CA . LEU A 1 255 ? -4 -9.211 -23.594 1 95.25 255 LEU A CA 1
ATOM 1980 C C . LEU A 1 255 ? -2.809 -9.633 -24.438 1 95.25 255 LEU A C 1
ATOM 1982 O O . LEU A 1 255 ? -1.659 -9.352 -24.094 1 95.25 255 LEU A O 1
ATOM 1986 N N . ALA A 1 256 ? -3.131 -10.273 -25.547 1 90.56 256 ALA A N 1
ATOM 1987 C CA . ALA A 1 256 ? -2.074 -10.734 -26.453 1 90.56 256 ALA A CA 1
ATOM 1988 C C . ALA A 1 256 ? -1.162 -9.578 -26.859 1 90.56 256 ALA A C 1
ATOM 1990 O O . ALA A 1 256 ? -1.639 -8.516 -27.266 1 90.56 256 ALA A O 1
ATOM 1991 N N . GLY A 1 257 ? 0.075 -9.773 -26.734 1 91.56 257 GLY A N 1
ATOM 1992 C CA . GLY A 1 257 ? 1.043 -8.75 -27.094 1 91.56 257 GLY A CA 1
ATOM 1993 C C . GLY A 1 257 ? 1.352 -7.781 -25.969 1 91.56 257 GLY A C 1
ATOM 1994 O O . GLY A 1 257 ? 2.369 -7.086 -26.016 1 91.56 257 GLY A O 1
ATOM 1995 N N . MET A 1 258 ? 0.521 -7.719 -25.016 1 94.94 258 MET A N 1
ATOM 1996 C CA . MET A 1 258 ? 0.729 -6.777 -23.922 1 94.94 258 MET A CA 1
ATOM 1997 C C . MET A 1 258 ? 1.446 -7.445 -22.75 1 94.94 258 MET A C 1
ATOM 1999 O O . MET A 1 258 ? 2.293 -6.828 -22.109 1 94.94 258 MET A O 1
ATOM 2003 N N . VAL A 1 259 ? 1.072 -8.664 -22.484 1 97.75 259 VAL A N 1
ATOM 2004 C CA . VAL A 1 259 ? 1.706 -9.383 -21.391 1 97.75 259 VAL A CA 1
ATOM 2005 C C . VAL A 1 259 ? 2.162 -10.758 -21.859 1 97.75 259 VAL A C 1
ATOM 2007 O O . VAL A 1 259 ? 1.772 -11.211 -22.938 1 97.75 259 VAL A O 1
ATOM 2010 N N . ASP A 1 260 ? 3.031 -11.406 -21.078 1 97.62 260 ASP A N 1
ATOM 2011 C CA . ASP A 1 260 ? 3.615 -12.695 -21.453 1 97.62 260 ASP A CA 1
ATOM 2012 C C . ASP A 1 260 ? 2.863 -13.852 -20.781 1 97.62 260 ASP A C 1
ATOM 2014 O O . ASP A 1 260 ? 2.971 -15 -21.219 1 97.62 260 ASP A O 1
ATOM 2018 N N . GLY A 1 261 ? 2.139 -13.539 -19.766 1 97.81 261 GLY A N 1
ATOM 2019 C CA . GLY A 1 261 ? 1.417 -14.594 -19.078 1 97.81 261 GLY A CA 1
ATOM 2020 C C . GLY A 1 261 ? 0.488 -14.078 -17.984 1 97.81 261 GLY A C 1
ATOM 2021 O O . GLY A 1 261 ? 0.302 -12.867 -17.859 1 97.81 261 GLY A O 1
ATOM 2022 N N . LEU A 1 262 ? -0.184 -15.031 -17.297 1 98.5 262 LEU A N 1
ATOM 2023 C CA . LEU A 1 262 ? -1.116 -14.734 -16.203 1 98.5 262 LEU A CA 1
ATOM 2024 C C . LEU A 1 262 ? -0.752 -15.516 -14.945 1 98.5 262 LEU A C 1
ATOM 2026 O O . LEU A 1 262 ? -0.346 -16.672 -15.023 1 98.5 262 LEU A O 1
ATOM 2030 N N . LYS A 1 263 ? -0.863 -14.859 -13.875 1 98.62 263 LYS A N 1
ATOM 2031 C CA . LYS A 1 263 ? -0.77 -15.516 -12.57 1 98.62 263 LYS A CA 1
ATOM 2032 C C . LYS A 1 263 ? -2.146 -15.945 -12.07 1 98.62 263 LYS A C 1
ATOM 2034 O O . LYS A 1 263 ? -3.105 -15.172 -12.133 1 98.62 263 LYS A O 1
ATOM 2039 N N . LEU A 1 264 ? -2.223 -17.172 -11.672 1 98.44 264 LEU A N 1
ATOM 2040 C CA . LEU A 1 264 ? -3.438 -17.734 -11.102 1 98.44 264 LEU A CA 1
ATOM 2041 C C . LEU A 1 264 ? -3.238 -18.062 -9.625 1 98.44 264 LEU A C 1
ATOM 2043 O O . LEU A 1 264 ? -2.201 -18.609 -9.234 1 98.44 264 LEU A O 1
ATOM 2047 N N . CYS A 1 265 ? -4.203 -17.609 -8.805 1 96.38 265 CYS A N 1
ATOM 2048 C CA . CYS A 1 265 ? -4.102 -17.875 -7.375 1 96.38 265 CYS A CA 1
ATOM 2049 C C . CYS A 1 265 ? -5.156 -18.875 -6.926 1 96.38 265 CYS A C 1
ATOM 2051 O O . CYS A 1 265 ? -6.039 -19.25 -7.703 1 96.38 265 CYS A O 1
ATOM 2053 N N . GLY A 1 266 ? -4.965 -19.422 -5.684 1 93.44 266 GLY A N 1
ATOM 2054 C CA . GLY A 1 266 ? -5.953 -20.328 -5.137 1 93.44 266 GLY A CA 1
ATOM 2055 C C . GLY A 1 266 ? -5.348 -21.422 -4.281 1 93.44 266 GLY A C 1
ATOM 2056 O O . GLY A 1 266 ? -5.969 -22.469 -4.07 1 93.44 266 GLY A O 1
ATOM 2057 N N . ARG A 1 267 ? -4.16 -21.188 -3.777 1 89.12 267 ARG A N 1
ATOM 2058 C CA . ARG A 1 267 ? -3.461 -22.25 -3.057 1 89.12 267 ARG A CA 1
ATOM 2059 C C . ARG A 1 267 ? -4.273 -22.719 -1.856 1 89.12 267 ARG A C 1
ATOM 2061 O O . ARG A 1 267 ? -4.277 -23.906 -1.531 1 89.12 267 ARG A O 1
ATOM 2068 N N . ASN A 1 268 ? -5.059 -21.812 -1.241 1 88.81 268 ASN A N 1
ATOM 2069 C CA . ASN A 1 268 ? -5.848 -22.156 -0.067 1 88.81 268 ASN A CA 1
ATOM 2070 C C . ASN A 1 268 ? -7.16 -22.828 -0.456 1 88.81 268 ASN A C 1
ATOM 2072 O O . ASN A 1 268 ? -7.883 -23.344 0.405 1 88.81 268 ASN A O 1
ATOM 2076 N N . MET A 1 269 ? -7.457 -22.891 -1.761 1 91.81 269 MET A N 1
ATOM 2077 C CA . MET A 1 269 ? -8.742 -23.422 -2.221 1 91.81 269 MET A CA 1
ATOM 2078 C C . MET A 1 269 ? -8.633 -24.906 -2.553 1 91.81 269 MET A C 1
ATOM 2080 O O . MET A 1 269 ? -9.641 -25.562 -2.771 1 91.81 269 MET A O 1
ATOM 2084 N N . GLY A 1 270 ? -7.406 -25.438 -2.666 1 92.62 270 GLY A N 1
ATOM 2085 C CA . GLY A 1 270 ? -7.199 -26.859 -2.873 1 92.62 270 GLY A CA 1
ATOM 2086 C C . GLY A 1 270 ? -6.922 -27.219 -4.32 1 92.62 270 GLY A C 1
ATOM 2087 O O . GLY A 1 270 ? -7.027 -26.375 -5.207 1 92.62 270 GLY A O 1
ATOM 2088 N N . SER A 1 271 ? -6.59 -28.469 -4.527 1 96.25 271 SER A N 1
ATOM 2089 C CA . SER A 1 271 ? -6.109 -28.969 -5.812 1 96.25 271 SER A CA 1
ATOM 2090 C C . SER A 1 271 ? -7.207 -28.922 -6.871 1 96.25 271 SER A C 1
ATOM 2092 O O . SER A 1 271 ? -6.953 -28.547 -8.016 1 96.25 271 SER A O 1
ATOM 2094 N N . ARG A 1 272 ? -8.414 -29.297 -6.496 1 95.88 272 ARG A N 1
ATOM 2095 C CA . ARG A 1 272 ? -9.523 -29.328 -7.445 1 95.88 272 ARG A CA 1
ATOM 2096 C C . ARG A 1 272 ? -9.797 -27.938 -8 1 95.88 272 ARG A C 1
ATOM 2098 O O . ARG A 1 272 ? -9.977 -27.766 -9.203 1 95.88 272 ARG A O 1
ATOM 2105 N N . PHE A 1 273 ? -9.82 -26.984 -7.113 1 96.75 273 PHE A N 1
ATOM 2106 C CA . PHE A 1 273 ? -10.016 -25.594 -7.52 1 96.75 273 PHE A CA 1
ATOM 2107 C C . PHE A 1 273 ? -8.906 -25.141 -8.453 1 96.75 273 PHE A C 1
ATOM 2109 O O . PHE A 1 273 ? -9.172 -24.594 -9.523 1 96.75 273 PHE A O 1
ATOM 2116 N N . CYS A 1 274 ? -7.598 -25.375 -8.086 1 97.88 274 CYS A N 1
ATOM 2117 C CA . CYS A 1 274 ? -6.449 -24.906 -8.859 1 97.88 274 CYS A CA 1
ATOM 2118 C C . CYS A 1 274 ? -6.43 -25.531 -10.25 1 97.88 274 CYS A C 1
ATOM 2120 O O . CYS A 1 274 ? -6.148 -24.844 -11.234 1 97.88 274 CYS A O 1
ATOM 2122 N N . LEU A 1 275 ? -6.801 -26.797 -10.336 1 97.94 275 LEU A N 1
ATOM 2123 C CA . LEU A 1 275 ? -6.816 -27.469 -11.625 1 97.94 275 LEU A CA 1
ATOM 2124 C C . LEU A 1 275 ? -7.953 -26.953 -12.5 1 97.94 275 LEU A C 1
ATOM 2126 O O . LEU A 1 275 ? -7.789 -26.797 -13.711 1 97.94 275 LEU A O 1
ATOM 2130 N N . ARG A 1 276 ? -9.148 -26.703 -11.867 1 97.69 276 ARG A N 1
ATOM 2131 C CA . ARG A 1 276 ? -10.266 -26.125 -12.609 1 97.69 276 ARG A CA 1
ATOM 2132 C C . ARG A 1 276 ? -9.875 -24.781 -13.227 1 97.69 276 ARG A C 1
ATOM 2134 O O . ARG A 1 276 ? -10.125 -24.531 -14.406 1 97.69 276 ARG A O 1
ATOM 2141 N N . VAL A 1 277 ? -9.242 -23.953 -12.43 1 98.38 277 VAL A N 1
ATOM 2142 C CA . VAL A 1 277 ? -8.828 -22.625 -12.875 1 98.38 277 VAL A CA 1
ATOM 2143 C C . VAL A 1 277 ? -7.801 -22.75 -13.992 1 98.38 277 VAL A C 1
ATOM 2145 O O . VAL A 1 277 ? -7.953 -22.141 -15.055 1 98.38 277 VAL A O 1
ATOM 2148 N N . LEU A 1 278 ? -6.777 -23.594 -13.773 1 98.44 278 LEU A N 1
ATOM 2149 C CA . LEU A 1 278 ? -5.734 -23.766 -14.773 1 98.44 278 LEU A CA 1
ATOM 2150 C C . LEU A 1 278 ? -6.32 -24.25 -16.094 1 98.44 278 LEU A C 1
ATOM 2152 O O . LEU A 1 278 ? -6.02 -23.703 -17.156 1 98.44 278 LEU A O 1
ATOM 2156 N N . ARG A 1 279 ? -7.188 -25.25 -16.062 1 98.12 279 ARG A N 1
ATOM 2157 C CA . ARG A 1 279 ? -7.809 -25.812 -17.25 1 98.12 279 ARG A CA 1
ATOM 2158 C C . ARG A 1 279 ? -8.602 -24.75 -18 1 98.12 279 ARG A C 1
ATOM 2160 O O . ARG A 1 279 ? -8.516 -24.641 -19.234 1 98.12 279 ARG A O 1
ATOM 2167 N N . ALA A 1 280 ? -9.391 -23.969 -17.234 1 98.38 280 ALA A N 1
ATOM 2168 C CA . ALA A 1 280 ? -10.211 -22.922 -17.844 1 98.38 280 ALA A CA 1
ATOM 2169 C C . ALA A 1 280 ? -9.344 -21.906 -18.594 1 98.38 280 ALA A C 1
ATOM 2171 O O . ALA A 1 280 ? -9.656 -21.531 -19.719 1 98.38 280 ALA A O 1
ATOM 2172 N N . TYR A 1 281 ? -8.266 -21.5 -18 1 98.31 281 TYR A N 1
ATOM 2173 C CA . TYR A 1 281 ? -7.438 -20.453 -18.594 1 98.31 281 TYR A CA 1
ATOM 2174 C C . TYR A 1 281 ? -6.621 -21 -19.766 1 98.31 281 TYR A C 1
ATOM 2176 O O . TYR A 1 281 ? -6.426 -20.312 -20.766 1 98.31 281 TYR A O 1
ATOM 2184 N N . VAL A 1 282 ? -6.117 -22.234 -19.688 1 97.75 282 VAL A N 1
ATOM 2185 C CA . VAL A 1 282 ? -5.395 -22.859 -20.781 1 97.75 282 VAL A CA 1
ATOM 2186 C C . VAL A 1 282 ? -6.324 -23.016 -21.984 1 97.75 282 VAL A C 1
ATOM 2188 O O . VAL A 1 282 ? -5.934 -22.766 -23.125 1 97.75 282 VAL A O 1
ATOM 2191 N N . GLN A 1 283 ? -7.578 -23.422 -21.688 1 96.88 283 GLN A N 1
ATOM 2192 C CA . GLN A 1 283 ? -8.562 -23.625 -22.75 1 96.88 283 GLN A CA 1
ATOM 2193 C C . GLN A 1 283 ? -9.055 -22.297 -23.312 1 96.88 283 GLN A C 1
ATOM 2195 O O . GLN A 1 283 ? -9.586 -22.25 -24.422 1 96.88 283 GLN A O 1
ATOM 2200 N N . GLY A 1 284 ? -9.008 -21.234 -22.5 1 97 284 GLY A N 1
ATOM 2201 C CA . GLY A 1 284 ? -9.477 -19.922 -22.906 1 97 284 GLY A CA 1
ATOM 2202 C C . GLY A 1 284 ? -10.984 -19.781 -22.812 1 97 284 GLY A C 1
ATOM 2203 O O . GLY A 1 284 ? -11.562 -18.891 -23.453 1 97 284 GLY A O 1
ATOM 2204 N N . ARG A 1 285 ? -11.586 -20.625 -22.062 1 96.75 285 ARG A N 1
ATOM 2205 C CA . ARG A 1 285 ? -13.031 -20.609 -21.875 1 96.75 285 ARG A CA 1
ATOM 2206 C C . ARG A 1 285 ? -13.438 -21.344 -20.594 1 96.75 285 ARG A C 1
ATOM 2208 O O . ARG A 1 285 ? -12.727 -22.234 -20.141 1 96.75 285 ARG A O 1
ATOM 2215 N N . PHE A 1 286 ? -14.547 -20.984 -20.062 1 97.81 286 PHE A N 1
ATOM 2216 C CA . PHE A 1 286 ? -15.094 -21.641 -18.875 1 97.81 286 PHE A CA 1
ATOM 2217 C C . PHE A 1 286 ? -16.609 -21.625 -18.906 1 97.81 286 PHE A C 1
ATOM 2219 O O . PHE A 1 286 ? -17.234 -20.578 -19.062 1 97.81 286 PHE A O 1
ATOM 2226 N N . SER A 1 287 ? -17.156 -22.781 -18.828 1 97.88 287 SER A N 1
ATOM 2227 C CA . SER A 1 287 ? -18.594 -22.906 -18.672 1 97.88 287 SER A CA 1
ATOM 2228 C C . SER A 1 287 ? -18.953 -23.281 -17.234 1 97.88 287 SER A C 1
ATOM 2230 O O . SER A 1 287 ? -18.547 -24.328 -16.734 1 97.88 287 SER A O 1
ATOM 2232 N N . GLY A 1 288 ? -19.641 -22.391 -16.531 1 96.75 288 GLY A N 1
ATOM 2233 C CA . GLY A 1 288 ? -19.984 -22.625 -15.141 1 96.75 288 GLY A CA 1
ATOM 2234 C C . GLY A 1 288 ? -20.125 -21.344 -14.344 1 96.75 288 GLY A C 1
ATOM 2235 O O . GLY A 1 288 ? -20.391 -20.281 -14.906 1 96.75 288 GLY A O 1
ATOM 2236 N N . ASN A 1 289 ? -20.141 -21.5 -13.023 1 97.56 289 ASN A N 1
ATOM 2237 C CA . ASN A 1 289 ? -20.25 -20.375 -12.094 1 97.56 289 ASN A CA 1
ATOM 2238 C C . ASN A 1 289 ? -18.953 -19.594 -12.008 1 97.56 289 ASN A C 1
ATOM 2240 O O . ASN A 1 289 ? -17.938 -20.109 -11.531 1 97.56 289 ASN A O 1
ATOM 2244 N N . LEU A 1 290 ? -18.969 -18.312 -12.531 1 98.06 290 LEU A N 1
ATOM 2245 C CA . LEU A 1 290 ? -17.812 -17.422 -12.523 1 98.06 290 LEU A CA 1
ATOM 2246 C C . LEU A 1 290 ? -17.141 -17.422 -11.156 1 98.06 290 LEU A C 1
ATOM 2248 O O . LEU A 1 290 ? -15.906 -17.422 -11.062 1 98.06 290 LEU A O 1
ATOM 2252 N N . LEU A 1 291 ? -17.891 -17.453 -10.102 1 97.62 291 LEU A N 1
ATOM 2253 C CA . LEU A 1 291 ? -17.406 -17.375 -8.727 1 97.62 291 LEU A CA 1
ATOM 2254 C C . LEU A 1 291 ? -16.516 -18.562 -8.391 1 97.62 291 LEU A C 1
ATOM 2256 O O . LEU A 1 291 ? -15.734 -18.516 -7.426 1 97.62 291 LEU A O 1
ATOM 2260 N N . GLN A 1 292 ? -16.531 -19.594 -9.164 1 96.69 292 GLN A N 1
ATOM 2261 C CA . GLN A 1 292 ? -15.742 -20.797 -8.93 1 96.69 292 GLN A CA 1
ATOM 2262 C C . GLN A 1 292 ? -14.352 -20.656 -9.531 1 96.69 292 GLN A C 1
ATOM 2264 O O . GLN A 1 292 ? -13.508 -21.547 -9.375 1 96.69 292 GLN A O 1
ATOM 2269 N N . LEU A 1 293 ? -14.078 -19.547 -10.219 1 97.81 293 LEU A N 1
ATOM 2270 C CA . LEU A 1 293 ? -12.75 -19.234 -10.742 1 97.81 293 LEU A CA 1
ATOM 2271 C C . LEU A 1 293 ? -12.016 -18.266 -9.828 1 97.81 293 LEU A C 1
ATOM 2273 O O . LEU A 1 293 ? -10.805 -18.078 -9.953 1 97.81 293 LEU A O 1
ATOM 2277 N N . LEU A 1 294 ? -12.789 -17.625 -8.984 1 97.81 294 LEU A N 1
ATOM 2278 C CA . LEU A 1 294 ? -12.234 -16.5 -8.219 1 97.81 294 LEU A CA 1
ATOM 2279 C C . LEU A 1 294 ? -11.867 -16.938 -6.805 1 97.81 294 LEU A C 1
ATOM 2281 O O . LEU A 1 294 ? -12.734 -17.375 -6.043 1 97.81 294 LEU A O 1
ATOM 2285 N N . ASP A 1 295 ? -10.594 -16.781 -6.465 1 93.5 295 ASP A N 1
ATOM 2286 C CA . ASP A 1 295 ? -10.008 -17.281 -5.227 1 93.5 295 ASP A CA 1
ATOM 2287 C C . ASP A 1 295 ? -10.617 -16.594 -4.008 1 93.5 295 ASP A C 1
ATOM 2289 O O . ASP A 1 295 ? -11.211 -17.25 -3.148 1 93.5 295 ASP A O 1
ATOM 2293 N N . SER A 1 296 ? -10.703 -15.281 -3.922 1 91.12 296 SER A N 1
ATOM 2294 C CA . SER A 1 296 ? -11.016 -14.508 -2.723 1 91.12 296 SER A CA 1
ATOM 2295 C C . SER A 1 296 ? -12.508 -14.516 -2.434 1 91.12 296 SER A C 1
ATOM 2297 O O . SER A 1 296 ? -12.93 -14.258 -1.305 1 91.12 296 SER A O 1
ATOM 2299 N N . VAL A 1 297 ? -13.32 -14.859 -3.467 1 94.19 297 VAL A N 1
ATOM 2300 C CA . VAL A 1 297 ? -14.758 -14.711 -3.275 1 94.19 297 VAL A CA 1
ATOM 2301 C C . VAL A 1 297 ? -15.453 -16.031 -3.588 1 94.19 297 VAL A C 1
ATOM 2303 O O . VAL A 1 297 ? -16.656 -16.062 -3.854 1 94.19 297 VAL A O 1
ATOM 2306 N N . ASP A 1 298 ? -14.695 -17.094 -3.555 1 91.44 298 ASP A N 1
ATOM 2307 C CA . ASP A 1 298 ? -15.266 -18.406 -3.836 1 91.44 298 ASP A CA 1
ATOM 2308 C C . ASP A 1 298 ? -16.391 -18.734 -2.855 1 91.44 298 ASP A C 1
ATOM 2310 O O . ASP A 1 298 ? -17.328 -19.453 -3.201 1 91.44 298 ASP A O 1
ATOM 2314 N N . TRP A 1 299 ? -16.359 -18.188 -1.67 1 91.56 299 TRP A N 1
ATOM 2315 C CA . TRP A 1 299 ? -17.375 -18.406 -0.646 1 91.56 299 TRP A CA 1
ATOM 2316 C C . TRP A 1 299 ? -18.734 -17.938 -1.117 1 91.56 299 TRP A C 1
ATOM 2318 O O . TRP A 1 299 ? -19.766 -18.453 -0.68 1 91.56 299 TRP A O 1
ATOM 2328 N N . MET A 1 300 ? -18.797 -17 -2.006 1 95 300 MET A N 1
ATOM 2329 C CA . MET A 1 300 ? -20.047 -16.469 -2.521 1 95 300 MET A CA 1
ATOM 2330 C C . MET A 1 300 ? -20.797 -17.531 -3.328 1 95 300 MET A C 1
ATOM 2332 O O . MET A 1 300 ? -22.016 -17.453 -3.496 1 95 300 MET A O 1
ATOM 2336 N N . ALA A 1 301 ? -20.062 -18.484 -3.895 1 94.44 301 ALA A N 1
ATOM 2337 C CA . ALA A 1 301 ? -20.641 -19.5 -4.766 1 94.44 301 ALA A CA 1
ATOM 2338 C C . ALA A 1 301 ? -21.625 -20.375 -3.996 1 94.44 301 ALA A C 1
ATOM 2340 O O . ALA A 1 301 ? -22.469 -21.062 -4.598 1 94.44 301 ALA A O 1
ATOM 2341 N N . GLU A 1 302 ? -21.484 -20.391 -2.715 1 91.75 302 GLU A N 1
ATOM 2342 C CA . GLU A 1 302 ? -22.422 -21.141 -1.897 1 91.75 302 GLU A CA 1
ATOM 2343 C C . GLU A 1 302 ? -23.844 -20.594 -2.039 1 91.75 302 GLU A C 1
ATOM 2345 O O . GLU A 1 302 ? -24.812 -21.344 -1.938 1 91.75 302 GLU A O 1
ATOM 23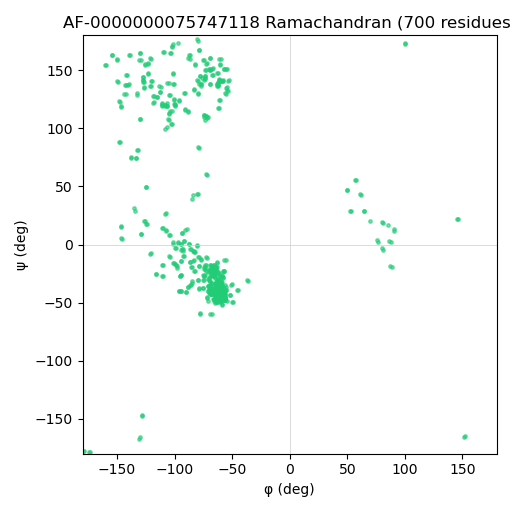50 N N . GLY A 1 303 ? -23.969 -19.312 -2.301 1 92.44 303 GLY A N 1
ATOM 2351 C CA . GLY A 1 303 ? -25.297 -18.703 -2.311 1 92.44 303 GLY A CA 1
ATOM 2352 C C . GLY A 1 303 ? -25.656 -18.062 -3.641 1 92.44 303 GLY A C 1
ATOM 2353 O O . GLY A 1 303 ? -26.797 -17.656 -3.859 1 92.44 303 GLY A O 1
ATOM 2354 N N . LEU A 1 304 ? -24.672 -18 -4.496 1 95.75 304 LEU A N 1
ATOM 2355 C CA . LEU A 1 304 ? -24.875 -17.234 -5.711 1 95.75 304 LEU A CA 1
ATOM 2356 C C . LEU A 1 304 ? -24.219 -17.891 -6.91 1 95.75 304 LEU A C 1
ATOM 2358 O O . LEU A 1 304 ? -23.078 -18.375 -6.812 1 95.75 304 LEU A O 1
ATOM 2362 N N . VAL A 1 305 ? -24.938 -18.047 -7.953 1 96.81 305 VAL A N 1
ATOM 2363 C CA . VAL A 1 305 ? -24.391 -18.484 -9.227 1 96.81 305 VAL A CA 1
ATOM 2364 C C . VAL A 1 305 ? -24.375 -17.328 -10.219 1 96.81 305 VAL A C 1
ATOM 2366 O O . VAL A 1 305 ? -25.406 -16.672 -10.438 1 96.81 305 VAL A O 1
ATOM 2369 N N . ILE A 1 306 ? -23.281 -16.969 -10.672 1 97.81 306 ILE A N 1
ATOM 2370 C CA . ILE A 1 306 ? -23.141 -16.078 -11.82 1 97.81 306 ILE A CA 1
ATOM 2371 C C . ILE A 1 306 ? -22.703 -16.875 -13.047 1 97.81 306 ILE A C 1
ATOM 2373 O O . ILE A 1 306 ? -21.547 -17.281 -13.156 1 97.81 306 ILE A O 1
ATOM 2377 N N . ASP A 1 307 ? -23.562 -17.062 -13.984 1 97.5 307 ASP A N 1
ATOM 2378 C CA . ASP A 1 307 ? -23.297 -17.875 -15.164 1 97.5 307 ASP A CA 1
ATOM 2379 C C . ASP A 1 307 ? -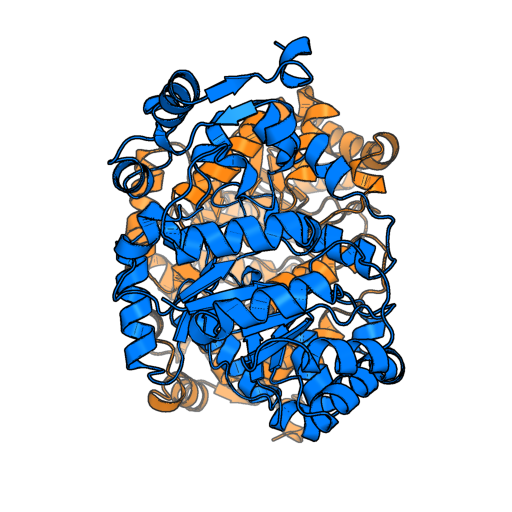22.328 -17.172 -16.109 1 97.5 307 ASP A C 1
ATOM 2381 O O . ASP A 1 307 ? -22.688 -16.234 -16.812 1 97.5 307 ASP A O 1
ATOM 2385 N N . ASN A 1 308 ? -21.094 -17.672 -16.203 1 97.62 308 ASN A N 1
ATOM 2386 C CA . ASN A 1 308 ? -20.047 -17.047 -16.984 1 97.62 308 ASN A CA 1
ATOM 2387 C C . ASN A 1 308 ? -20.422 -16.953 -18.469 1 97.62 308 ASN A C 1
ATOM 2389 O O . ASN A 1 308 ? -20.109 -15.977 -19.141 1 97.62 308 ASN A O 1
ATOM 2393 N N . ASP A 1 309 ? -21.141 -17.906 -18.984 1 96.25 309 ASP A N 1
ATOM 2394 C CA . ASP A 1 309 ? -21.484 -17.984 -20.406 1 96.25 309 ASP A CA 1
ATOM 2395 C C . ASP A 1 309 ? -22.484 -16.891 -20.781 1 96.25 309 ASP A C 1
ATOM 2397 O O . ASP A 1 309 ? -22.594 -16.531 -21.969 1 96.25 309 ASP A O 1
ATOM 2401 N N . THR A 1 310 ? -23.156 -16.406 -19.781 1 96.25 310 THR A N 1
ATOM 2402 C CA . THR A 1 310 ? -24.219 -15.445 -20.062 1 96.25 310 THR A CA 1
ATOM 2403 C C . THR A 1 310 ? -23.688 -14.016 -20 1 96.25 310 THR A C 1
ATOM 2405 O O . THR A 1 310 ? -24.391 -13.07 -20.375 1 96.25 310 THR A O 1
ATOM 2408 N N . LEU A 1 311 ? -22.469 -13.828 -19.516 1 96.44 311 LEU A N 1
ATOM 2409 C CA . LEU A 1 311 ? -21.891 -12.484 -19.516 1 96.44 311 LEU A CA 1
ATOM 2410 C C . LEU A 1 311 ? -21.734 -11.961 -20.938 1 96.44 311 LEU A C 1
ATOM 2412 O O . LEU A 1 311 ? -21.297 -12.688 -21.828 1 96.44 311 LEU A O 1
ATOM 2416 N N . PRO A 1 312 ? -22.094 -10.75 -21.094 1 95 312 PRO A N 1
ATOM 2417 C CA . PRO A 1 312 ? -22.125 -10.234 -22.469 1 95 312 PRO A CA 1
ATOM 2418 C C . PRO A 1 312 ? -20.734 -10.086 -23.078 1 95 312 PRO A C 1
ATOM 2420 O O . PRO A 1 312 ? -19.75 -9.984 -22.344 1 95 312 PRO A O 1
ATOM 2423 N N . SER A 1 313 ? -20.656 -10.023 -24.359 1 90.94 313 SER A N 1
ATOM 2424 C CA . SER A 1 313 ? -19.391 -9.953 -25.094 1 90.94 313 SER A CA 1
ATOM 2425 C C . SER A 1 313 ? -18.672 -8.641 -24.828 1 90.94 313 SER A C 1
ATOM 2427 O O . SER A 1 313 ? -17.453 -8.555 -24.984 1 90.94 313 SER A O 1
ATOM 2429 N N . ASP A 1 314 ? -19.453 -7.66 -24.469 1 92 314 ASP A N 1
ATOM 2430 C CA . ASP A 1 314 ? -18.828 -6.359 -24.234 1 92 314 ASP A CA 1
ATOM 2431 C C . ASP A 1 314 ? -18.469 -6.176 -22.766 1 92 314 ASP A C 1
ATOM 2433 O O . ASP A 1 314 ? -18.141 -5.07 -22.344 1 92 314 ASP A O 1
ATOM 2437 N N . PHE A 1 315 ? -18.562 -7.227 -22 1 94.81 315 PHE A N 1
ATOM 2438 C CA . PHE A 1 315 ? -18.25 -7.199 -20.578 1 94.81 315 PHE A CA 1
ATOM 2439 C C . PHE A 1 315 ? -16.891 -6.547 -20.344 1 94.81 315 PHE A C 1
ATOM 2441 O O . PHE A 1 315 ? -16.781 -5.605 -19.562 1 94.81 315 PHE A O 1
ATOM 2448 N N . TRP A 1 316 ? -15.891 -7 -21.078 1 95.38 316 TRP A N 1
ATOM 2449 C CA . TRP A 1 316 ? -14.531 -6.496 -20.953 1 95.38 316 TRP A CA 1
ATOM 2450 C C . TRP A 1 316 ? -14.469 -5.004 -21.266 1 95.38 316 TRP A C 1
ATOM 2452 O O . TRP A 1 316 ? -13.922 -4.219 -20.5 1 95.38 316 TRP A O 1
ATOM 2462 N N . ASP A 1 317 ? -15.117 -4.582 -22.328 1 95.38 317 ASP A N 1
ATOM 2463 C CA . ASP A 1 317 ? -15.062 -3.197 -22.781 1 95.38 317 ASP A CA 1
ATOM 2464 C C . ASP A 1 317 ? -15.797 -2.27 -21.812 1 95.38 317 ASP A C 1
ATOM 2466 O O . ASP A 1 317 ? -15.344 -1.155 -21.547 1 95.38 317 ASP A O 1
ATOM 2470 N N . GLN A 1 318 ? -16.906 -2.73 -21.312 1 94.69 318 GLN A N 1
ATOM 2471 C CA . GLN A 1 318 ? -17.688 -1.936 -20.359 1 94.69 318 GLN A CA 1
ATOM 2472 C C . GLN A 1 318 ? -16.906 -1.7 -19.078 1 94.69 318 GLN A C 1
ATOM 2474 O O . GLN A 1 318 ? -16.859 -0.58 -18.562 1 94.69 318 GLN A O 1
ATOM 2479 N N . LEU A 1 319 ? -16.234 -2.734 -18.625 1 94.56 319 LEU A N 1
ATOM 2480 C CA . LEU A 1 319 ? -15.578 -2.643 -17.328 1 94.56 319 LEU A CA 1
ATOM 2481 C C . LEU A 1 319 ? -14.219 -1.951 -17.453 1 94.56 319 LEU A C 1
ATOM 2483 O O . LEU A 1 319 ? -13.703 -1.409 -16.469 1 94.56 319 LEU A O 1
ATOM 2487 N N . THR A 1 320 ? -13.562 -1.916 -18.625 1 94.62 320 THR A N 1
ATOM 2488 C CA . THR A 1 320 ? -12.297 -1.224 -18.812 1 94.62 320 THR A CA 1
ATOM 2489 C C . THR A 1 320 ? -12.523 0.246 -19.156 1 94.62 320 THR A C 1
ATOM 2491 O O . THR A 1 320 ? -11.602 1.057 -19.078 1 94.62 320 THR A O 1
ATOM 2494 N N . GLY A 1 321 ? -13.742 0.62 -19.531 1 91.44 321 GLY A N 1
ATOM 2495 C CA . GLY A 1 321 ? -14.078 2.004 -19.812 1 91.44 321 GLY A CA 1
ATOM 2496 C C . GLY A 1 321 ? -14.875 2.67 -18.719 1 91.44 321 GLY A C 1
ATOM 2497 O O . GLY A 1 321 ? -15.297 3.822 -18.859 1 91.44 321 GLY A O 1
ATOM 2498 N N . CYS A 1 322 ? -14.992 1.976 -17.641 1 92 322 CYS A N 1
ATOM 2499 C CA . CYS A 1 322 ? -15.82 2.389 -16.516 1 92 322 CYS A CA 1
ATOM 2500 C C . CYS A 1 322 ? -15.109 3.432 -15.664 1 92 322 CYS A C 1
ATOM 2502 O O . CYS A 1 322 ? -13.906 3.33 -15.43 1 92 322 CYS A O 1
ATOM 2504 N N . ASP A 1 323 ? -15.859 4.461 -15.156 1 86.62 323 ASP A N 1
ATOM 2505 C CA . ASP A 1 323 ? -15.234 5.441 -14.273 1 86.62 323 ASP A CA 1
ATOM 2506 C C . ASP A 1 323 ? -15.578 5.16 -12.812 1 86.62 323 ASP A C 1
ATOM 2508 O O . ASP A 1 323 ? -15.234 5.949 -11.93 1 86.62 323 ASP A O 1
ATOM 2512 N N . GLY A 1 324 ? -16.375 4.074 -12.586 1 88.12 324 GLY A N 1
ATOM 2513 C CA . GLY A 1 324 ? -16.641 3.627 -11.227 1 88.12 324 GLY A CA 1
ATOM 2514 C C . GLY A 1 324 ? -17.844 4.32 -10.602 1 88.12 324 GLY A C 1
ATOM 2515 O O . GLY A 1 324 ? -18.109 4.141 -9.414 1 88.12 324 GLY A O 1
ATOM 2516 N N . ASP A 1 325 ? -18.531 5.207 -11.352 1 90.19 325 ASP A N 1
ATOM 2517 C CA . ASP A 1 325 ? -19.734 5.84 -10.812 1 90.19 325 ASP A CA 1
ATOM 2518 C C . ASP A 1 325 ? -20.938 4.895 -10.891 1 90.19 325 ASP A C 1
ATOM 2520 O O . ASP A 1 325 ? -21.812 5.059 -11.742 1 90.19 325 ASP A O 1
ATOM 2524 N N . CYS A 1 326 ? -21.031 4.066 -9.938 1 90.44 326 CYS A N 1
ATOM 2525 C CA . CYS A 1 326 ? -21.984 2.963 -9.961 1 90.44 326 CYS A CA 1
ATOM 2526 C C . CYS A 1 326 ? -23.391 3.461 -9.688 1 90.44 326 CYS A C 1
ATOM 2528 O O . CYS A 1 326 ? -24.359 2.852 -10.133 1 90.44 326 CYS A O 1
ATOM 2530 N N . GLN A 1 327 ? -23.453 4.531 -8.898 1 85.5 327 GLN A N 1
ATOM 2531 C CA . GLN A 1 327 ? -24.766 5.066 -8.562 1 85.5 327 GLN A CA 1
ATOM 2532 C C . GLN A 1 327 ? -25.484 5.578 -9.805 1 85.5 327 GLN A C 1
ATOM 2534 O O . GLN A 1 327 ? -26.703 5.418 -9.93 1 85.5 327 GLN A O 1
ATOM 2539 N N . GLU A 1 328 ? -24.719 6.051 -10.672 1 87.88 328 GLU A N 1
ATOM 2540 C CA . GLU A 1 328 ? -25.297 6.605 -11.891 1 87.88 328 GLU A CA 1
ATOM 2541 C C . GLU A 1 328 ? -25.422 5.539 -12.977 1 87.88 328 GLU A C 1
ATOM 2543 O O . GLU A 1 328 ? -26.422 5.504 -13.703 1 87.88 328 GLU A O 1
ATOM 2548 N N . CYS A 1 329 ? -24.422 4.688 -13.102 1 91.44 329 CYS A N 1
ATOM 2549 C CA . CYS A 1 329 ? -24.328 3.76 -14.219 1 91.44 329 CYS A CA 1
ATOM 2550 C C . CYS A 1 329 ? -25.266 2.566 -14.023 1 91.44 329 CYS A C 1
ATOM 2552 O O . CYS A 1 329 ? -26.109 2.283 -14.875 1 91.44 329 CYS A O 1
ATOM 2554 N N . GLY A 1 330 ? -25.125 1.742 -12.922 1 92.88 330 GLY A N 1
ATOM 2555 C CA . GLY A 1 330 ? -25.969 0.604 -12.578 1 92.88 330 GLY A CA 1
ATOM 2556 C C . GLY A 1 330 ? -25.672 -0.626 -13.414 1 92.88 330 GLY A C 1
ATOM 2557 O O . GLY A 1 330 ? -26.375 -1.637 -13.312 1 92.88 330 GLY A O 1
ATOM 2558 N N . TYR A 1 331 ? -24.703 -0.596 -14.305 1 95.56 331 TYR A N 1
ATOM 2559 C CA . TYR A 1 331 ? -24.406 -1.668 -15.25 1 95.56 331 TYR A CA 1
ATOM 2560 C C . TYR A 1 331 ? -24.188 -2.988 -14.523 1 95.56 331 TYR A C 1
ATOM 2562 O O . TYR A 1 331 ? -24.797 -4.004 -14.867 1 95.56 331 TYR A O 1
ATOM 2570 N N . CYS A 1 332 ? -23.391 -3.031 -13.508 1 96.75 332 CYS A N 1
ATOM 2571 C CA . CYS A 1 332 ? -23.047 -4.266 -12.812 1 96.75 332 CYS A CA 1
ATOM 2572 C C . CYS A 1 332 ? -24.234 -4.82 -12.047 1 96.75 332 CYS A C 1
ATOM 2574 O O . CYS A 1 332 ? -24.406 -6.035 -11.953 1 96.75 332 CYS A O 1
ATOM 2576 N N . GLN A 1 333 ? -25.016 -3.908 -11.531 1 95.44 333 GLN A N 1
ATOM 2577 C CA . GLN A 1 333 ? -26.234 -4.344 -10.867 1 95.44 333 GLN A CA 1
ATOM 2578 C C . GLN A 1 333 ? -27.172 -5.031 -11.844 1 95.44 333 GLN A C 1
ATOM 2580 O O . GLN A 1 333 ? -27.719 -6.102 -11.547 1 95.44 333 GLN A O 1
ATOM 2585 N N . ALA A 1 334 ? -27.391 -4.398 -12.945 1 96 334 ALA A N 1
ATOM 2586 C CA . ALA A 1 334 ? -28.25 -4.969 -13.977 1 96 334 ALA A CA 1
ATOM 2587 C C . ALA A 1 334 ? -27.688 -6.297 -14.477 1 96 334 ALA A C 1
ATOM 2589 O O . ALA A 1 334 ? -28.453 -7.242 -14.719 1 96 334 ALA A O 1
ATOM 2590 N N . LEU A 1 335 ? -26.422 -6.34 -14.656 1 96.75 335 LEU A N 1
ATOM 2591 C CA . LEU A 1 335 ? -25.766 -7.551 -15.133 1 96.75 335 LEU A CA 1
ATOM 2592 C C . LEU A 1 335 ? -25.938 -8.695 -14.141 1 96.75 335 LEU A C 1
ATOM 2594 O O . LEU A 1 335 ? -26.203 -9.836 -14.539 1 96.75 335 LEU A O 1
ATOM 2598 N N . LEU A 1 336 ? -25.75 -8.43 -12.828 1 96.44 336 LEU A N 1
ATOM 2599 C CA . LEU A 1 336 ? -25.953 -9.461 -11.812 1 96.44 336 LEU A CA 1
ATOM 2600 C C . LEU A 1 336 ? -27.391 -9.977 -11.852 1 96.44 336 LEU A C 1
ATOM 2602 O O . LEU A 1 336 ? -27.625 -11.18 -11.695 1 96.44 336 LEU A O 1
ATOM 2606 N N . GLN A 1 337 ? -28.328 -9.102 -12.086 1 94.75 337 GLN A N 1
ATOM 2607 C CA . GLN A 1 337 ? -29.734 -9.484 -12.148 1 94.75 337 GLN A CA 1
ATOM 2608 C C . GLN A 1 337 ? -30 -10.414 -13.328 1 94.75 337 GLN A C 1
ATOM 2610 O O . GLN A 1 337 ? -30.812 -11.344 -13.227 1 94.75 337 GLN A O 1
ATOM 2615 N N . SER A 1 338 ? -29.328 -10.219 -14.352 1 94.88 338 SER A N 1
ATOM 2616 C CA . SER A 1 338 ? -29.594 -11 -15.562 1 94.88 338 SER A CA 1
ATOM 2617 C C . SER A 1 338 ? -28.781 -12.297 -15.562 1 94.88 338 SER A C 1
ATOM 2619 O O . SER A 1 338 ? -29.266 -13.336 -16 1 94.88 338 SER A O 1
ATOM 2621 N N . ALA A 1 339 ? -27.562 -12.281 -15.07 1 95.06 339 ALA A N 1
ATOM 2622 C CA . ALA A 1 339 ? -26.641 -13.414 -15.188 1 95.06 339 ALA A CA 1
ATOM 2623 C C . ALA A 1 339 ? -26.594 -14.211 -13.883 1 95.06 339 ALA A C 1
ATOM 2625 O O . ALA A 1 339 ? -26.078 -15.336 -13.852 1 95.06 339 ALA A O 1
ATOM 2626 N N . GLY A 1 340 ? -27.109 -13.57 -12.773 1 94.62 340 GLY A N 1
ATOM 2627 C CA . GLY A 1 340 ? -26.984 -14.18 -11.453 1 94.62 340 GLY A CA 1
ATOM 2628 C C . GLY A 1 340 ? -28.266 -14.852 -10.992 1 94.62 340 GLY A C 1
ATOM 2629 O O . GLY A 1 340 ? -29.359 -14.43 -11.367 1 94.62 340 GLY A O 1
ATOM 2630 N N . ARG A 1 341 ? -28.109 -16 -10.18 1 94.38 341 ARG A N 1
ATOM 2631 C CA . ARG A 1 341 ? -29.234 -16.656 -9.531 1 94.38 341 ARG A CA 1
ATOM 2632 C C . ARG A 1 341 ? -28.844 -17.172 -8.148 1 94.38 341 ARG A C 1
ATOM 2634 O O . ARG A 1 341 ? -27.734 -17.656 -7.953 1 94.38 341 ARG A O 1
ATOM 2641 N N . PRO A 1 342 ? -29.688 -16.984 -7.176 1 91.12 342 PRO A N 1
ATOM 2642 C CA . PRO A 1 342 ? -29.391 -17.547 -5.852 1 91.12 342 PRO A CA 1
ATOM 2643 C C . PRO A 1 342 ? -29.406 -19.078 -5.836 1 91.12 342 PRO A C 1
ATOM 2645 O O . PRO A 1 342 ? -30.062 -19.703 -6.672 1 91.12 342 PRO A O 1
ATOM 2648 N N . THR A 1 343 ? -28.484 -19.625 -4.969 1 88.56 343 THR A N 1
ATOM 2649 C CA . THR A 1 343 ? -28.547 -21.062 -4.746 1 88.56 343 THR A CA 1
ATOM 2650 C C . THR A 1 343 ? -29.531 -21.406 -3.641 1 88.56 343 THR A C 1
ATOM 2652 O O . THR A 1 343 ? -29.938 -20.531 -2.875 1 88.56 343 THR A O 1
ATOM 2655 N N . PRO A 1 344 ? -30.016 -22.812 -3.514 1 76 344 PRO A N 1
ATOM 2656 C CA . PRO A 1 344 ? -30.953 -23.188 -2.453 1 76 344 PRO A CA 1
ATOM 2657 C C . PRO A 1 344 ? -30.359 -23.031 -1.056 1 76 344 PRO A C 1
ATOM 2659 O O . PRO A 1 344 ? -31.094 -22.844 -0.084 1 76 344 PRO A O 1
ATOM 2662 N N . LEU A 1 345 ? -29.172 -23.453 -0.626 1 59.59 345 LEU A N 1
ATOM 2663 C CA . LEU A 1 345 ? -28.516 -23.406 0.675 1 59.59 345 LEU A CA 1
ATOM 2664 C C . LEU A 1 345 ? -28.266 -21.969 1.107 1 59.59 345 LEU A C 1
ATOM 2666 O O . LEU A 1 345 ? -27.922 -21.719 2.262 1 59.59 345 LEU A O 1
ATOM 2670 N N . GLY A 1 346 ? -28.172 -21.141 0.318 1 52.03 346 GLY A N 1
ATOM 2671 C CA . GLY A 1 346 ? -27.375 -19.938 0.516 1 52.03 346 GLY A CA 1
ATOM 2672 C C . GLY A 1 346 ? -28.016 -18.938 1.455 1 52.03 346 GLY A C 1
ATOM 2673 O O . GLY A 1 346 ? -29.219 -18.703 1.383 1 52.03 346 GLY A O 1
ATOM 2674 N N . PRO A 1 347 ? -27.484 -18.766 2.594 1 46.94 347 PRO A N 1
ATOM 2675 C CA . PRO A 1 347 ? -27.828 -17.625 3.445 1 46.94 347 PRO A CA 1
ATOM 2676 C C . PRO A 1 347 ? -28.062 -16.344 2.648 1 46.94 347 PRO A C 1
ATOM 2678 O O . PRO A 1 347 ? -28.375 -15.297 3.229 1 46.94 347 PRO A O 1
ATOM 2681 N N . TRP A 1 348 ? -27.516 -16.062 1.582 1 42.53 348 TRP A N 1
ATOM 2682 C CA . TRP A 1 348 ? -28.016 -14.859 0.928 1 42.53 348 TRP A CA 1
ATOM 2683 C C . TRP A 1 348 ? -29.516 -14.961 0.683 1 42.53 348 TRP A C 1
ATOM 2685 O O . TRP A 1 348 ? -30.141 -13.992 0.251 1 42.53 348 TRP A O 1
ATOM 2695 N N . GLY A 1 349 ? -30.203 -16.031 0.771 1 34.03 349 GLY A N 1
ATOM 2696 C CA . GLY A 1 349 ? -31.625 -16.359 0.871 1 34.03 349 GLY A CA 1
ATOM 2697 C C . GLY A 1 349 ? -32.219 -15.945 2.197 1 34.03 349 GLY A C 1
ATOM 2698 O O . GLY A 1 349 ? -33.375 -15.469 2.242 1 34.03 349 GLY A O 1
ATOM 2699 N N . ASN A 1 350 ? -31.828 -16.359 3.4 1 30.62 350 ASN A N 1
ATOM 2700 C CA . ASN A 1 350 ? -32.625 -15.828 4.492 1 30.62 350 ASN A CA 1
ATOM 2701 C C . ASN A 1 350 ? -32.469 -14.32 4.621 1 30.62 350 ASN A C 1
ATOM 2703 O O . ASN A 1 350 ? -33 -13.703 5.547 1 30.62 350 ASN A O 1
ATOM 2707 N N . HIS A 1 351 ? -31.344 -13.766 4.141 1 26.97 351 HIS A N 1
ATOM 2708 C CA . HIS A 1 351 ? -31.453 -12.312 4.227 1 26.97 351 HIS A CA 1
ATOM 2709 C C . HIS A 1 351 ? -32.125 -11.734 2.984 1 26.97 351 HIS A C 1
ATOM 2711 O O . HIS A 1 351 ? -32.125 -10.523 2.783 1 26.97 351 HIS A O 1
ATOM 2717 N N . ALA A 1 352 ? -32.5 -12.508 2.08 1 22.42 352 ALA A N 1
ATOM 2718 C CA . ALA A 1 352 ? -33.406 -11.891 1.127 1 22.42 352 ALA A CA 1
ATOM 2719 C C . ALA A 1 352 ? -34.781 -11.664 1.753 1 22.42 352 ALA A C 1
ATOM 2721 O O . ALA A 1 352 ? -35.281 -12.5 2.523 1 22.42 352 ALA A O 1
ATOM 2722 N N . MET B 1 1 ? -2.777 29.438 -1.475 1 88.69 1 MET B N 1
ATOM 2723 C CA . MET B 1 1 ? -2.678 28.031 -1.085 1 88.69 1 MET B CA 1
ATOM 2724 C C . MET B 1 1 ? -2.799 27.875 0.427 1 88.69 1 MET B C 1
ATOM 2726 O O . MET B 1 1 ? -2.287 28.703 1.183 1 88.69 1 MET B O 1
ATOM 2730 N N . ARG B 1 2 ? -3.59 26.984 0.937 1 95.19 2 ARG B N 1
ATOM 2731 C CA . ARG B 1 2 ? -3.764 26.766 2.369 1 95.19 2 ARG B CA 1
ATOM 2732 C C . ARG B 1 2 ? -3.018 25.516 2.83 1 95.19 2 ARG B C 1
ATOM 2734 O O . ARG B 1 2 ? -2.572 24.719 2.008 1 95.19 2 ARG B O 1
ATOM 2741 N N . PHE B 1 3 ? -2.855 25.422 4.211 1 98.31 3 PHE B N 1
ATOM 2742 C CA . PHE B 1 3 ? -1.94 24.406 4.703 1 98.31 3 PHE B CA 1
ATOM 2743 C C . PHE B 1 3 ? -2.623 23.516 5.738 1 98.31 3 PHE B C 1
ATOM 2745 O O . PHE B 1 3 ? -3.404 24 6.562 1 98.31 3 PHE B O 1
ATOM 2752 N N . ASP B 1 4 ? -2.449 22.219 5.637 1 98.44 4 ASP B N 1
ATOM 2753 C CA . ASP B 1 4 ? -2.693 21.219 6.676 1 98.44 4 ASP B CA 1
ATOM 2754 C C . ASP B 1 4 ? -1.434 20.969 7.504 1 98.44 4 ASP B C 1
ATOM 2756 O O . ASP B 1 4 ? -0.419 20.516 6.98 1 98.44 4 ASP B O 1
ATOM 2760 N N . ILE B 1 5 ? -1.438 21.281 8.797 1 97.88 5 ILE B N 1
ATOM 2761 C CA . ILE B 1 5 ? -0.216 21.266 9.594 1 97.88 5 ILE B CA 1
ATOM 2762 C C . ILE B 1 5 ? -0.447 20.453 10.875 1 97.88 5 ILE B C 1
ATOM 2764 O O . ILE B 1 5 ? -1.589 20.281 11.305 1 97.88 5 ILE B O 1
ATOM 2768 N N . PRO B 1 6 ? 0.644 19.969 11.492 1 96.88 6 PRO B N 1
ATOM 2769 C CA . PRO B 1 6 ? 0.478 19.172 12.711 1 96.88 6 PRO B CA 1
ATOM 2770 C C . PRO B 1 6 ? 0.16 20.031 13.938 1 96.88 6 PRO B C 1
ATOM 2772 O O . PRO B 1 6 ? 0.681 21.141 14.07 1 96.88 6 PRO B O 1
ATOM 2775 N N . PHE B 1 7 ? -0.689 19.469 14.758 1 95.88 7 PHE B N 1
ATOM 2776 C CA . PHE B 1 7 ? -0.868 19.969 16.109 1 95.88 7 PHE B CA 1
ATOM 2777 C C . PHE B 1 7 ? 0.201 19.406 17.047 1 95.88 7 PHE B C 1
ATOM 2779 O O . PHE B 1 7 ? 0.515 18.219 16.984 1 95.88 7 PHE B O 1
ATOM 2786 N N . LEU B 1 8 ? 0.791 20.219 17.844 1 95.81 8 LEU B N 1
ATOM 2787 C CA . LEU B 1 8 ? 1.646 19.812 18.953 1 95.81 8 LEU B CA 1
ATOM 2788 C C . LEU B 1 8 ? 1.109 20.359 20.281 1 95.81 8 LEU B C 1
ATOM 2790 O O . LEU B 1 8 ? 0.641 21.5 20.344 1 95.81 8 LEU B O 1
ATOM 2794 N N . PRO B 1 9 ? 1.107 19.484 21.328 1 94.5 9 PRO B N 1
ATOM 2795 C CA . PRO B 1 9 ? 0.629 19.953 22.625 1 94.5 9 PRO B CA 1
ATOM 2796 C C . PRO B 1 9 ? 1.606 20.906 23.297 1 94.5 9 PRO B C 1
ATOM 2798 O O . PRO B 1 9 ? 2.098 20.625 24.406 1 94.5 9 PRO B O 1
ATOM 2801 N N . ASP B 1 10 ? 1.861 22.016 22.609 1 95.25 10 ASP B N 1
ATOM 2802 C CA . ASP B 1 10 ? 2.764 23.094 23 1 95.25 10 ASP B CA 1
ATOM 2803 C C . ASP B 1 10 ? 2.08 24.453 22.875 1 95.25 10 ASP B C 1
ATOM 2805 O O . ASP B 1 10 ? 1.928 24.969 21.766 1 95.25 10 ASP B O 1
ATOM 2809 N N . PRO B 1 11 ? 1.756 25.078 24.031 1 95.56 11 PRO B N 1
ATOM 2810 C CA . PRO B 1 11 ? 1.002 26.344 23.984 1 95.56 11 PRO B CA 1
ATOM 2811 C C . PRO B 1 11 ? 1.696 27.422 23.172 1 95.56 11 PRO B C 1
ATOM 2813 O O . PRO B 1 11 ? 1.031 28.203 22.484 1 95.56 11 PRO B O 1
ATOM 2816 N N . GLU B 1 12 ? 2.959 27.469 23.266 1 95.62 12 GLU B N 1
ATOM 2817 C CA . GLU B 1 12 ? 3.691 28.484 22.5 1 95.62 12 GLU B CA 1
ATOM 2818 C C . GLU B 1 12 ? 3.57 28.234 21 1 95.62 12 GLU B C 1
ATOM 2820 O O . GLU B 1 12 ? 3.416 29.172 20.219 1 95.62 12 GLU B O 1
ATOM 2825 N N . TYR B 1 13 ? 3.682 27.016 20.625 1 97.06 13 TYR B N 1
ATOM 2826 C CA . TYR B 1 13 ? 3.484 26.609 19.234 1 97.06 13 TYR B CA 1
ATOM 2827 C C . TYR B 1 13 ? 2.094 27 18.75 1 97.06 13 TYR B C 1
ATOM 2829 O O . TYR B 1 13 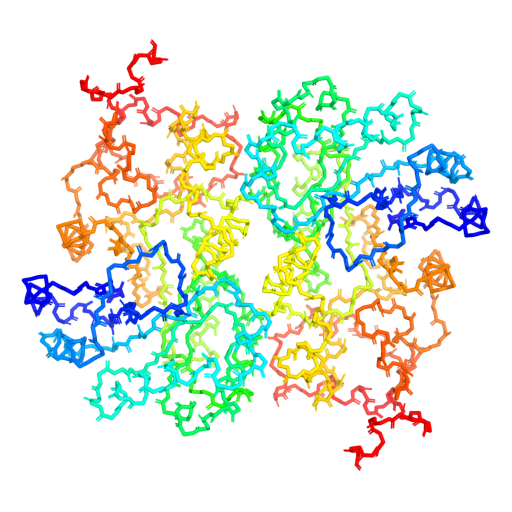? 1.949 27.609 17.672 1 97.06 13 TYR B O 1
ATOM 2837 N N . LEU B 1 14 ? 1.064 26.75 19.562 1 96.12 14 LEU B N 1
ATOM 2838 C CA . LEU B 1 14 ? -0.321 27 19.172 1 96.12 14 LEU B CA 1
ATOM 2839 C C . LEU B 1 14 ? -0.591 28.5 19.078 1 96.12 14 LEU B C 1
ATOM 2841 O O . LEU B 1 14 ? -1.3 28.953 18.188 1 96.12 14 LEU B O 1
ATOM 2845 N N . GLN B 1 15 ? -0.021 29.203 19.969 1 94.62 15 GLN B N 1
ATOM 2846 C CA . GLN B 1 15 ? -0.142 30.656 19.906 1 94.62 15 GLN B CA 1
ATOM 2847 C C . GLN B 1 15 ? 0.518 31.219 18.641 1 94.62 15 GLN B C 1
ATOM 2849 O O . GLN B 1 15 ? -0.031 32.094 17.984 1 94.62 15 GLN B O 1
ATOM 2854 N N . ALA B 1 16 ? 1.658 30.672 18.359 1 96.31 16 ALA B N 1
ATOM 2855 C CA . ALA B 1 16 ? 2.361 31.109 17.156 1 96.31 16 ALA B CA 1
ATOM 2856 C C . ALA B 1 16 ? 1.533 30.812 15.906 1 96.31 16 ALA B C 1
ATOM 2858 O O . ALA B 1 16 ? 1.546 31.594 14.953 1 96.31 16 ALA B O 1
ATOM 2859 N N . LEU B 1 17 ? 0.803 29.719 15.898 1 97 17 LEU B N 1
ATOM 2860 C CA . LEU B 1 17 ? 0.011 29.312 14.742 1 97 17 LEU B CA 1
ATOM 2861 C C . LEU B 1 17 ? -1.117 30.312 14.484 1 97 17 LEU B C 1
ATOM 2863 O O . LEU B 1 17 ? -1.604 30.422 13.352 1 97 17 LEU B O 1
ATOM 2867 N N . THR B 1 18 ? -1.568 31 15.516 1 94.88 18 THR B N 1
ATOM 2868 C CA . THR B 1 18 ? -2.676 31.938 15.359 1 94.88 18 THR B CA 1
ATOM 2869 C C . THR B 1 18 ? -2.314 33.062 14.383 1 94.88 18 THR B C 1
ATOM 2871 O O . THR B 1 18 ? -3.184 33.594 13.68 1 94.88 18 THR B O 1
ATOM 2874 N N . ARG B 1 19 ? -1.014 33.375 14.297 1 94.44 19 ARG B N 1
ATOM 2875 C CA . ARG B 1 19 ? -0.547 34.375 13.367 1 94.44 19 ARG B CA 1
ATOM 2876 C C . ARG B 1 19 ? -0.706 33.938 11.922 1 94.44 19 ARG B C 1
ATOM 2878 O O . ARG B 1 19 ? -0.688 34.75 11 1 94.44 19 ARG B O 1
ATOM 2885 N N . PHE B 1 20 ? -0.842 32.625 11.727 1 97.06 20 PHE B N 1
ATOM 2886 C CA . PHE B 1 20 ? -0.938 32.062 10.391 1 97.06 20 PHE B CA 1
ATOM 2887 C C . PHE B 1 20 ? -2.361 31.594 10.102 1 97.06 20 PHE B C 1
ATOM 2889 O O . PHE B 1 20 ? -2.6 30.875 9.133 1 97.06 20 PHE B O 1
ATOM 2896 N N . GLU B 1 21 ? -3.311 31.938 10.898 1 96.25 21 GLU B N 1
ATOM 2897 C CA . GLU B 1 21 ? -4.672 31.422 10.859 1 96.25 21 GLU B CA 1
ATOM 2898 C C . GLU B 1 21 ? -5.266 31.531 9.453 1 96.25 21 GLU B C 1
ATOM 2900 O O . GLU B 1 21 ? -5.852 30.562 8.945 1 96.25 21 GLU B O 1
ATOM 2905 N N . PRO B 1 22 ? -5.074 32.656 8.742 1 96.31 22 PRO B N 1
ATOM 2906 C CA . PRO B 1 22 ? -5.668 32.75 7.41 1 96.31 22 PRO B CA 1
ATOM 2907 C C . PRO B 1 22 ? -5.086 31.734 6.426 1 96.31 22 PRO B C 1
ATOM 2909 O O . PRO B 1 22 ? -5.711 31.422 5.406 1 96.31 22 PRO B O 1
ATOM 2912 N N . ASP B 1 23 ? -3.893 31.219 6.699 1 97.44 23 ASP B N 1
ATOM 2913 C CA . ASP B 1 23 ? -3.188 30.312 5.801 1 97.44 23 ASP B CA 1
ATOM 2914 C C . ASP B 1 23 ? -3.488 28.844 6.141 1 97.44 23 ASP B C 1
ATOM 2916 O O . ASP B 1 23 ? -3.105 27.938 5.398 1 97.44 23 ASP B O 1
ATOM 2920 N N . LEU B 1 24 ? -4.207 28.609 7.199 1 98.25 24 LEU B N 1
ATOM 2921 C CA . LEU B 1 24 ? -4.348 27.25 7.703 1 98.25 24 LEU B CA 1
ATOM 2922 C C . LEU B 1 24 ? -5.723 26.672 7.355 1 98.25 24 LEU B C 1
ATOM 2924 O O . LEU B 1 24 ? -6.742 27.328 7.562 1 98.25 24 LEU B O 1
ATOM 2928 N N . ALA B 1 25 ? -5.695 25.5 6.766 1 98.19 25 ALA B N 1
ATOM 2929 C CA . ALA B 1 25 ? -6.934 24.797 6.441 1 98.19 25 ALA B CA 1
ATOM 2930 C C . ALA B 1 25 ? -7.285 23.781 7.52 1 98.19 25 ALA B C 1
ATOM 2932 O O . ALA B 1 25 ? -8.461 23.594 7.844 1 98.19 25 ALA B O 1
ATOM 2933 N N . THR B 1 26 ? -6.27 23.109 8.008 1 98.06 26 THR B N 1
ATOM 2934 C CA . THR B 1 26 ? -6.492 21.984 8.906 1 98.06 26 THR B CA 1
ATOM 2935 C C . THR B 1 26 ? -5.34 21.844 9.898 1 98.06 26 THR B C 1
ATOM 2937 O O . THR B 1 26 ? -4.184 22.109 9.555 1 98.06 26 THR B O 1
ATOM 2940 N N . LEU B 1 27 ? -5.723 21.547 11.07 1 97.88 27 LEU B N 1
ATOM 2941 C CA . LEU B 1 27 ? -4.801 21.016 12.062 1 97.88 27 LEU B CA 1
ATOM 2942 C C . LEU B 1 27 ? -5.047 19.531 12.297 1 97.88 27 LEU B C 1
ATOM 2944 O O . LEU B 1 27 ? -6.164 19.125 12.633 1 97.88 27 LEU B O 1
ATOM 2948 N N . HIS B 1 28 ? -4.062 18.719 12.039 1 98 28 HIS B N 1
ATOM 2949 C CA . HIS B 1 28 ? -4.199 17.312 12.375 1 98 28 HIS B CA 1
ATOM 2950 C C . HIS B 1 28 ? -3.475 16.984 13.68 1 98 28 HIS B C 1
ATOM 2952 O O . HIS B 1 28 ? -2.377 17.484 13.922 1 98 28 HIS B O 1
ATOM 2958 N N . PHE B 1 29 ? -4.113 16.172 14.5 1 96.81 29 PHE B N 1
ATOM 2959 C CA . PHE B 1 29 ? -3.557 16 15.836 1 96.81 29 PHE B CA 1
ATOM 2960 C C . PHE B 1 29 ? -3.686 14.555 16.297 1 96.81 29 PHE B C 1
ATOM 2962 O O . PHE B 1 29 ? -4.637 13.867 15.93 1 96.81 29 PHE B O 1
ATOM 2969 N N . SER B 1 30 ? -2.697 14.078 17.078 1 96.19 30 SER B N 1
ATOM 2970 C CA . SER B 1 30 ? -2.781 12.805 17.781 1 96.19 30 SER B CA 1
ATOM 2971 C C . SER B 1 30 ? -3.73 12.891 18.969 1 96.19 30 SER B C 1
ATOM 2973 O O . SER B 1 30 ? -3.893 13.961 19.562 1 96.19 30 SER B O 1
ATOM 2975 N N . LEU B 1 31 ? -4.336 11.805 19.297 1 95.5 31 LEU B N 1
ATOM 2976 C CA . LEU B 1 31 ? -5.168 11.766 20.484 1 95.5 31 LEU B CA 1
ATOM 2977 C C . LEU B 1 31 ? -4.312 11.664 21.75 1 95.5 31 LEU B C 1
ATOM 2979 O O . LEU B 1 31 ? -4.809 11.867 22.859 1 95.5 31 LEU B O 1
ATOM 2983 N N . HIS B 1 32 ? -3.084 11.375 21.578 1 91.88 32 HIS B N 1
ATOM 2984 C CA . HIS B 1 32 ? -2.127 11.266 22.672 1 91.88 32 HIS B CA 1
ATOM 2985 C C . HIS B 1 32 ? -2.629 10.305 23.75 1 91.88 32 HIS B C 1
ATOM 2987 O O . HIS B 1 32 ? -2.406 10.531 24.938 1 91.88 32 HIS B O 1
ATOM 2993 N N . ALA B 1 33 ? -3.426 9.336 23.359 1 88.69 33 ALA B N 1
ATOM 2994 C CA . ALA B 1 33 ? -4.043 8.414 24.297 1 88.69 33 ALA B CA 1
ATOM 2995 C C . ALA B 1 33 ? -3.381 7.039 24.234 1 88.69 33 ALA B C 1
ATOM 2997 O O . ALA B 1 33 ? -3.084 6.535 23.156 1 88.69 33 ALA B O 1
ATOM 2998 N N . PRO B 1 34 ? -3.215 6.492 25.422 1 82.56 34 PRO B N 1
ATOM 2999 C CA . PRO B 1 34 ? -2.652 5.141 25.422 1 82.56 34 PRO B CA 1
ATOM 3000 C C . PRO B 1 34 ? -3.545 4.129 24.703 1 82.56 34 PRO B C 1
ATOM 3002 O O . PRO B 1 34 ? -4.773 4.195 24.812 1 82.56 34 PRO B O 1
ATOM 3005 N N . GLY B 1 35 ? -2.92 3.277 23.984 1 83.25 35 GLY B N 1
ATOM 3006 C CA . GLY B 1 35 ? -3.654 2.184 23.359 1 83.25 35 GLY B CA 1
ATOM 3007 C C . GLY B 1 35 ? -4.367 2.586 22.094 1 83.25 35 GLY B C 1
ATOM 3008 O O . GLY B 1 35 ? -5.031 1.763 21.453 1 83.25 35 GLY B O 1
ATOM 3009 N N . ILE B 1 36 ? -4.293 3.85 21.75 1 88.19 36 ILE B N 1
ATOM 3010 C CA . ILE B 1 36 ? -4.898 4.316 20.516 1 88.19 36 ILE B CA 1
ATOM 3011 C C . ILE B 1 36 ? -3.803 4.656 19.5 1 88.19 36 ILE B C 1
ATOM 3013 O O . ILE B 1 36 ? -3.23 5.746 19.531 1 88.19 36 ILE B O 1
ATOM 3017 N N . PRO B 1 37 ? -3.619 3.711 18.641 1 87.88 37 PRO B N 1
ATOM 3018 C CA . PRO B 1 37 ? -2.475 3.861 17.734 1 87.88 37 PRO B CA 1
ATOM 3019 C C . PRO B 1 37 ? -2.752 4.836 16.594 1 87.88 37 PRO B C 1
ATOM 3021 O O . PRO B 1 37 ? -3.891 4.945 16.125 1 87.88 37 PRO B O 1
ATOM 3024 N N . ASP B 1 38 ? -1.758 5.562 16.188 1 91 38 ASP B N 1
ATOM 3025 C CA . ASP B 1 38 ? -1.732 6.301 14.93 1 91 38 ASP B CA 1
ATOM 3026 C C . ASP B 1 38 ? -0.449 6.016 14.148 1 91 38 ASP B C 1
ATOM 3028 O O . ASP B 1 38 ? 0.214 5.004 14.383 1 91 38 ASP B O 1
ATOM 3032 N N . ALA B 1 39 ? -0.087 6.785 13.133 1 89.31 39 ALA B N 1
ATOM 3033 C CA . ALA B 1 39 ? 0.923 6.395 12.148 1 89.31 39 ALA B CA 1
ATOM 3034 C C . ALA B 1 39 ? 2.312 6.855 12.578 1 89.31 39 ALA B C 1
ATOM 3036 O O . ALA B 1 39 ? 3.232 6.918 11.766 1 89.31 39 ALA B O 1
ATOM 3037 N N . ARG B 1 40 ? 2.465 7.289 13.844 1 84.75 40 ARG B N 1
ATOM 3038 C CA . ARG B 1 40 ? 3.777 7.68 14.344 1 84.75 40 ARG B CA 1
ATOM 3039 C C . ARG B 1 40 ? 4.125 6.918 15.617 1 84.75 40 ARG B C 1
ATOM 3041 O O . ARG B 1 40 ? 3.24 6.395 16.297 1 84.75 40 ARG B O 1
ATOM 3048 N N . ALA B 1 41 ? 5.469 6.848 15.766 1 76.5 41 ALA B N 1
ATOM 3049 C CA . ALA B 1 41 ? 5.922 6.316 17.047 1 76.5 41 ALA B CA 1
ATOM 3050 C C . ALA B 1 41 ? 5.316 7.098 18.219 1 76.5 41 ALA B C 1
ATOM 3052 O O . ALA B 1 41 ? 4.988 8.281 18.078 1 76.5 41 ALA B O 1
ATOM 3053 N N . ARG B 1 42 ? 5.18 6.426 19.234 1 71.12 42 ARG B N 1
ATOM 3054 C CA . ARG B 1 42 ? 4.418 6.902 20.391 1 71.12 42 ARG B CA 1
ATOM 3055 C C . ARG B 1 42 ? 4.934 8.258 20.859 1 71.12 42 ARG B C 1
ATOM 3057 O O . ARG B 1 42 ? 6.141 8.461 20.984 1 71.12 42 ARG B O 1
ATOM 3064 N N . LEU B 1 43 ? 3.918 9.016 21.031 1 73.94 43 LEU B N 1
ATOM 3065 C CA . LEU B 1 43 ? 4.129 10.375 21.531 1 73.94 43 LEU B CA 1
ATOM 3066 C C . LEU B 1 43 ? 3.775 10.469 23.016 1 73.94 43 LEU B C 1
ATOM 3068 O O . LEU B 1 43 ? 3.236 9.516 23.594 1 73.94 43 LEU B O 1
ATOM 3072 N N . ARG B 1 44 ? 4.105 11.57 23.578 1 81.69 44 ARG B N 1
ATOM 3073 C CA . ARG B 1 44 ? 3.75 11.844 24.969 1 81.69 44 ARG B CA 1
ATOM 3074 C C . ARG B 1 44 ? 2.238 11.789 25.172 1 81.69 44 ARG B C 1
ATOM 3076 O O . ARG B 1 44 ? 1.475 12.227 24.312 1 81.69 44 ARG B O 1
ATOM 3083 N N . GLU B 1 45 ? 1.848 11.242 26.281 1 89.69 45 GLU B N 1
ATOM 3084 C CA . GLU B 1 45 ? 0.428 11.141 26.609 1 89.69 45 GLU B CA 1
ATOM 3085 C C . GLU B 1 45 ? -0.119 12.484 27.094 1 89.69 45 GLU B C 1
ATOM 3087 O O . GLU B 1 45 ? 0.567 13.219 27.797 1 89.69 45 GLU B O 1
ATOM 3092 N N . VAL B 1 46 ? -1.308 12.859 26.625 1 93.69 46 VAL B N 1
ATOM 3093 C CA . VAL B 1 46 ? -2.039 14.055 27.031 1 93.69 46 VAL B CA 1
ATOM 3094 C C . VAL B 1 46 ? -3.49 13.688 27.328 1 93.69 46 VAL B C 1
ATOM 3096 O O . VAL B 1 46 ? -4.16 13.047 26.531 1 93.69 46 VAL B O 1
ATOM 3099 N N . GLU B 1 47 ? -3.908 14.133 28.516 1 95.19 47 GLU B N 1
ATOM 3100 C CA . GLU B 1 47 ? -5.301 13.891 28.875 1 95.19 47 GLU B CA 1
ATOM 3101 C C . GLU B 1 47 ? -6.254 14.594 27.906 1 95.19 47 GLU B C 1
ATOM 3103 O O . GLU B 1 47 ? -5.996 15.727 27.5 1 95.19 47 GLU B O 1
ATOM 3108 N N . THR B 1 48 ? -7.398 13.969 27.688 1 96.75 48 THR B N 1
ATOM 3109 C CA . THR B 1 48 ? -8.344 14.461 26.688 1 96.75 48 THR B CA 1
ATOM 3110 C C . THR B 1 48 ? -8.789 15.883 27.031 1 96.75 48 THR B C 1
ATOM 3112 O O . THR B 1 48 ? -8.883 16.734 26.141 1 96.75 48 THR B O 1
ATOM 3115 N N . ASP B 1 49 ? -9.023 16.156 28.297 1 97.25 49 ASP B N 1
ATOM 3116 C CA . ASP B 1 49 ? -9.461 17.5 28.688 1 97.25 49 ASP B CA 1
ATOM 3117 C C . ASP B 1 49 ? -8.383 18.531 28.391 1 97.25 49 ASP B C 1
ATOM 3119 O O . ASP B 1 49 ? -8.68 19.625 27.906 1 97.25 49 ASP B O 1
ATOM 3123 N N . ARG B 1 50 ? -7.25 18.141 28.703 1 96.94 50 ARG B N 1
ATOM 3124 C CA . ARG B 1 50 ? -6.137 19.047 28.406 1 96.94 50 ARG B CA 1
ATOM 3125 C C . ARG B 1 50 ? -5.973 19.219 26.891 1 96.94 50 ARG B C 1
ATOM 3127 O O . ARG B 1 50 ? -5.688 20.328 26.422 1 96.94 50 ARG B O 1
ATOM 3134 N N . LEU B 1 51 ? -6.094 18.172 26.203 1 97.31 51 LEU B N 1
ATOM 3135 C CA . LEU B 1 51 ? -6.027 18.234 24.75 1 97.31 51 LEU B CA 1
ATOM 3136 C C . LEU B 1 51 ? -7.086 19.188 24.188 1 97.31 51 LEU B C 1
ATOM 3138 O O . LEU B 1 51 ? -6.793 20 23.312 1 97.31 51 LEU B O 1
ATOM 3142 N N . ILE B 1 52 ? -8.32 19.125 24.703 1 98.12 52 ILE B N 1
ATOM 3143 C CA . ILE B 1 52 ? -9.422 20 24.312 1 98.12 52 ILE B CA 1
ATOM 3144 C C . ILE B 1 52 ? -9.047 21.453 24.578 1 98.12 52 ILE B C 1
ATOM 3146 O O . ILE B 1 52 ? -9.203 22.312 23.703 1 98.12 52 ILE B O 1
ATOM 3150 N N . ASP B 1 53 ? -8.477 21.688 25.734 1 97.69 53 ASP B N 1
ATOM 3151 C CA . ASP B 1 53 ? -8.078 23.047 26.078 1 97.69 53 ASP B CA 1
ATOM 3152 C C . ASP B 1 53 ? -7.02 23.562 25.125 1 97.69 53 ASP B C 1
ATOM 3154 O O . ASP B 1 53 ? -7.082 24.719 24.688 1 97.69 53 ASP B O 1
ATOM 3158 N N . LEU B 1 54 ? -6.094 22.734 24.812 1 96.88 54 LEU B N 1
ATOM 3159 C CA . LEU B 1 54 ? -5.012 23.141 23.922 1 96.88 54 LEU B CA 1
ATOM 3160 C C . LEU B 1 54 ? -5.535 23.375 22.516 1 96.88 54 LEU B C 1
ATOM 3162 O O . LEU B 1 54 ? -5.125 24.328 21.844 1 96.88 54 LEU B O 1
ATOM 3166 N N . LEU B 1 55 ? -6.414 22.531 22.047 1 97.12 55 LEU B N 1
ATOM 3167 C CA . LEU B 1 55 ? -6.992 22.688 20.719 1 97.12 55 LEU B CA 1
ATOM 3168 C C . LEU B 1 55 ? -7.785 23.984 20.609 1 97.12 55 LEU B C 1
ATOM 3170 O O . LEU B 1 55 ? -7.816 24.625 19.562 1 97.12 55 LEU B O 1
ATOM 3174 N N . ARG B 1 56 ? -8.398 24.438 21.688 1 95.56 56 ARG B N 1
ATOM 3175 C CA . ARG B 1 56 ? -9.156 25.688 21.719 1 95.56 56 ARG B CA 1
ATOM 3176 C C . ARG B 1 56 ? -8.234 26.891 21.594 1 95.56 56 ARG B C 1
ATOM 3178 O O . ARG B 1 56 ? -8.641 27.938 21.078 1 95.56 56 ARG B O 1
ATOM 3185 N N . LEU B 1 57 ? -6.992 26.719 22.031 1 93.31 57 LEU B N 1
ATOM 3186 C CA . LEU B 1 57 ? -6.012 27.797 21.969 1 93.31 57 LEU B CA 1
ATOM 3187 C C . LEU B 1 57 ? -5.52 28.016 20.547 1 93.31 57 LEU B C 1
ATOM 3189 O O . LEU B 1 57 ? -4.992 29.078 20.219 1 93.31 57 LEU B O 1
ATOM 3193 N N . GLY B 1 58 ? -5.676 27 19.719 1 91.62 58 GLY B N 1
ATOM 3194 C CA . GLY B 1 58 ? -5.152 27.031 18.359 1 91.62 58 GLY B CA 1
ATOM 3195 C C . GLY B 1 58 ? -6.031 27.797 17.391 1 91.62 58 GLY B C 1
ATOM 3196 O O . GLY B 1 58 ? -7.012 28.422 17.797 1 91.62 58 GLY B O 1
ATOM 3197 N N . PRO B 1 59 ? -5.582 27.906 16.219 1 94.06 59 PRO B N 1
ATOM 3198 C CA . PRO B 1 59 ? -6.352 28.609 15.195 1 94.06 59 PRO B CA 1
ATOM 3199 C C . PRO B 1 59 ? -7.715 27.984 14.938 1 94.06 59 PRO B C 1
ATOM 3201 O O . PRO B 1 59 ? -7.922 26.797 15.234 1 94.06 59 PRO B O 1
ATOM 3204 N N . GLY B 1 60 ? -8.617 28.766 14.359 1 92.19 60 GLY B N 1
ATOM 3205 C CA . GLY B 1 60 ? -9.977 28.328 14.109 1 92.19 60 GLY B CA 1
ATOM 3206 C C . GLY B 1 60 ? -10.133 27.562 12.812 1 92.19 60 GLY B C 1
ATOM 3207 O O . GLY B 1 60 ? -11.148 27.688 12.125 1 92.19 60 GLY B O 1
ATOM 3208 N N . CYS B 1 61 ? -9.258 26.734 12.414 1 96.06 61 CYS B N 1
ATOM 3209 C CA . CYS B 1 61 ? -9.375 25.891 11.234 1 96.06 61 CYS B CA 1
ATOM 3210 C C . CYS B 1 61 ? -9.867 24.5 11.617 1 96.06 61 CYS B C 1
ATOM 3212 O O . CYS B 1 61 ? -10.07 24.203 12.805 1 96.06 61 CYS B O 1
ATOM 3214 N N . ASP B 1 62 ? -10.164 23.641 10.609 1 97.31 62 ASP B N 1
ATOM 3215 C CA . ASP B 1 62 ? -10.625 22.281 10.891 1 97.31 62 ASP B CA 1
ATOM 3216 C C . ASP B 1 62 ? -9.57 21.5 11.664 1 97.31 62 ASP B C 1
ATOM 3218 O O . ASP B 1 62 ? -8.367 21.672 11.445 1 97.31 62 ASP B O 1
ATOM 3222 N N . ARG B 1 63 ? -10.07 20.734 12.555 1 98.19 63 ARG B N 1
ATOM 3223 C CA . ARG B 1 63 ? -9.211 19.844 13.328 1 98.19 63 ARG B CA 1
ATOM 3224 C C . ARG B 1 63 ? -9.547 18.391 13.039 1 98.19 63 ARG B C 1
ATOM 3226 O O . ARG B 1 63 ? -10.703 17.969 13.172 1 98.19 63 ARG B O 1
ATOM 3233 N N . LEU B 1 64 ? -8.516 17.625 12.664 1 98.62 64 LEU B N 1
ATOM 3234 C CA . LEU B 1 64 ? -8.695 16.219 12.344 1 98.62 64 LEU B CA 1
ATOM 3235 C C . LEU B 1 64 ? -7.887 15.336 13.289 1 98.62 64 LEU B C 1
ATOM 3237 O O . LEU B 1 64 ? -6.664 15.469 13.383 1 98.62 64 LEU B O 1
ATOM 3241 N N . ALA B 1 65 ? -8.594 14.438 13.984 1 98.44 65 ALA B N 1
ATOM 3242 C CA . ALA B 1 65 ? -7.926 13.484 14.867 1 98.44 65 ALA B CA 1
ATOM 3243 C C . ALA B 1 65 ? -7.281 12.352 14.07 1 98.44 65 ALA B C 1
ATOM 3245 O O . ALA B 1 65 ? -7.871 11.836 13.125 1 98.44 65 ALA B O 1
ATOM 3246 N N . LEU B 1 66 ? -6.113 12.023 14.5 1 97.62 66 LEU B N 1
ATOM 3247 C CA . LEU B 1 66 ? -5.371 11 13.781 1 97.62 66 LEU B CA 1
ATOM 3248 C C . LEU B 1 66 ? -5.707 9.609 14.312 1 97.62 66 LEU B C 1
ATOM 3250 O O . LEU B 1 66 ? -5.426 9.305 15.477 1 97.62 66 LEU B O 1
ATOM 3254 N N . LEU B 1 67 ? -6.297 8.836 13.531 1 97.81 67 LEU B N 1
ATOM 3255 C CA . LEU B 1 67 ? -6.504 7.402 13.695 1 97.81 67 LEU B CA 1
ATOM 3256 C C . LEU B 1 67 ? -5.965 6.641 12.492 1 97.81 67 LEU B C 1
ATOM 3258 O O . LEU B 1 67 ? -6.668 5.809 11.906 1 97.81 67 LEU B O 1
ATOM 3262 N N . ASN B 1 68 ? -4.707 6.969 12.133 1 97.5 68 ASN B N 1
ATOM 3263 C CA . ASN B 1 68 ? -4.188 6.562 10.836 1 97.5 68 ASN B CA 1
ATOM 3264 C C . ASN B 1 68 ? -3.15 5.453 10.961 1 97.5 68 ASN B C 1
ATOM 3266 O O . ASN B 1 68 ? -2.252 5.336 10.133 1 97.5 68 ASN B O 1
ATOM 3270 N N . SER B 1 69 ? -3.234 4.641 12.047 1 97.12 69 SER B N 1
ATOM 3271 C CA . SER B 1 69 ? -2.441 3.416 12.094 1 97.12 69 SER B CA 1
ATOM 3272 C C . SER B 1 69 ? -2.805 2.48 10.945 1 97.12 69 SER B C 1
ATOM 3274 O O . SER B 1 69 ? -3.977 2.355 10.586 1 97.12 69 SER B O 1
ATOM 3276 N N . ARG B 1 70 ? -1.781 1.832 10.414 1 96.69 70 ARG B N 1
ATOM 3277 C CA . ARG B 1 70 ? -2.006 0.946 9.273 1 96.69 70 ARG B CA 1
ATOM 3278 C C . ARG B 1 70 ? -2.9 -0.226 9.664 1 96.69 70 ARG B C 1
ATOM 3280 O O . ARG B 1 70 ? -3.666 -0.729 8.836 1 96.69 70 ARG B O 1
ATOM 3287 N N . LEU B 1 71 ? -2.76 -0.702 10.805 1 95.12 71 LEU B N 1
ATOM 3288 C CA . LEU B 1 71 ? -3.578 -1.821 11.258 1 95.12 71 LEU B CA 1
ATOM 3289 C C . LEU B 1 71 ? -3.799 -1.761 12.766 1 95.12 71 LEU B C 1
ATOM 3291 O O . LEU B 1 71 ? -3.094 -1.034 13.469 1 95.12 71 LEU B O 1
ATOM 3295 N N . HIS B 1 72 ? -4.832 -2.422 13.234 1 96.75 72 HIS B N 1
ATOM 3296 C CA . HIS B 1 72 ? -5.195 -2.623 14.633 1 96.75 72 HIS B CA 1
ATOM 3297 C C . HIS B 1 72 ? -5.301 -4.105 14.969 1 96.75 72 HIS B C 1
ATOM 3299 O O . HIS B 1 72 ? -5.484 -4.938 14.078 1 96.75 72 HIS B O 1
ATOM 3305 N N . THR B 1 73 ? -5.129 -4.426 16.219 1 96.5 73 THR B N 1
ATOM 3306 C CA . THR B 1 73 ? -5.25 -5.832 16.578 1 96.5 73 THR B CA 1
ATOM 3307 C C . THR B 1 73 ? -6.684 -6.32 16.406 1 96.5 73 THR B C 1
ATOM 3309 O O . THR B 1 73 ? -7.629 -5.539 16.516 1 96.5 73 THR B O 1
ATOM 3312 N N . PRO B 1 74 ? -6.836 -7.645 16.109 1 96.56 74 PRO B N 1
ATOM 3313 C CA . PRO B 1 74 ? -8.195 -8.188 16.031 1 96.56 74 PRO B CA 1
ATOM 3314 C C . PRO B 1 74 ? -9 -7.941 17.312 1 96.56 74 PRO B C 1
ATOM 3316 O O . PRO B 1 74 ? -10.188 -7.633 17.234 1 96.56 74 PRO B O 1
ATOM 3319 N N . ALA B 1 75 ? -8.359 -8.055 18.438 1 95.5 75 ALA B N 1
ATOM 3320 C CA . ALA B 1 75 ? -9.047 -7.824 19.719 1 95.5 75 ALA B CA 1
ATOM 3321 C C . ALA B 1 75 ? -9.594 -6.402 19.781 1 95.5 75 ALA B C 1
ATOM 3323 O O . ALA B 1 75 ? -10.742 -6.195 20.188 1 95.5 75 ALA B O 1
ATOM 3324 N N . PHE B 1 76 ? -8.789 -5.426 19.391 1 96.19 76 PHE B N 1
ATOM 3325 C CA . PHE B 1 76 ? -9.219 -4.031 19.406 1 96.19 76 PHE B CA 1
ATOM 3326 C C . PHE B 1 76 ? -10.398 -3.822 18.453 1 96.19 76 PHE B C 1
ATOM 3328 O O . PHE B 1 76 ? -11.336 -3.1 18.797 1 96.19 76 PHE B O 1
ATOM 3335 N N . LEU B 1 77 ? -10.422 -4.477 17.312 1 97.44 77 LEU B N 1
ATOM 3336 C CA . LEU B 1 77 ? -11.453 -4.289 16.281 1 97.44 77 LEU B CA 1
ATOM 3337 C C . LEU B 1 77 ? -12.719 -5.055 16.641 1 97.44 77 LEU B C 1
ATOM 3339 O O . LEU B 1 77 ? -13.828 -4.629 16.312 1 97.44 77 LEU B O 1
ATOM 3343 N N . ARG B 1 78 ? -12.633 -6.141 17.328 1 95.56 78 ARG B N 1
ATOM 3344 C CA . ARG B 1 78 ? -13.766 -7.031 17.547 1 95.56 78 ARG B CA 1
ATOM 3345 C C . ARG B 1 78 ? -14.461 -6.723 18.859 1 95.56 78 ARG B C 1
ATOM 3347 O O . ARG B 1 78 ? -15.648 -7.008 19.031 1 95.56 78 ARG B O 1
ATOM 3354 N N . GLU B 1 79 ? -13.727 -6.168 19.797 1 93.88 79 GLU B N 1
ATOM 3355 C CA . GLU B 1 79 ? -14.266 -5.992 21.141 1 93.88 79 GLU B CA 1
ATOM 3356 C C . GLU B 1 79 ? -14.648 -4.539 21.406 1 93.88 79 GLU B C 1
ATOM 3358 O O . GLU B 1 79 ? -13.781 -3.697 21.656 1 93.88 79 GLU B O 1
ATOM 3363 N N . PRO B 1 80 ? -15.891 -4.277 21.547 1 93.44 80 PRO B N 1
ATOM 3364 C CA . PRO B 1 80 ? -16.344 -2.906 21.797 1 93.44 80 PRO B CA 1
ATOM 3365 C C . PRO B 1 80 ? -15.734 -2.305 23.062 1 93.44 80 PRO B C 1
ATOM 3367 O O . PRO B 1 80 ? -15.406 -1.115 23.078 1 93.44 80 PRO B O 1
ATOM 3370 N N . ALA B 1 81 ? -15.555 -3.133 24.062 1 94.31 81 ALA B N 1
ATOM 3371 C CA . ALA B 1 81 ? -14.992 -2.656 25.312 1 94.31 81 ALA B CA 1
ATOM 3372 C C . ALA B 1 81 ? -13.594 -2.082 25.125 1 94.31 81 ALA B C 1
ATOM 3374 O O . ALA B 1 81 ? -13.211 -1.114 25.781 1 94.31 81 ALA B O 1
ATOM 3375 N N . ALA B 1 82 ? -12.852 -2.656 24.203 1 93.94 82 ALA B N 1
ATOM 3376 C CA . ALA B 1 82 ? -11.484 -2.213 23.922 1 93.94 82 ALA B CA 1
ATOM 3377 C C . ALA B 1 82 ? -11.477 -0.839 23.266 1 93.94 82 ALA B C 1
ATOM 3379 O O . ALA B 1 82 ? -10.508 -0.09 23.375 1 93.94 82 ALA B O 1
ATOM 3380 N N . ARG B 1 83 ? -12.562 -0.416 22.594 1 96 83 ARG B N 1
ATOM 3381 C CA . ARG B 1 83 ? -12.633 0.833 21.844 1 96 83 ARG B CA 1
ATOM 3382 C C . ARG B 1 83 ? -13.32 1.924 22.656 1 96 83 ARG B C 1
ATOM 3384 O O . ARG B 1 83 ? -13.414 3.07 22.219 1 96 83 ARG B O 1
ATOM 3391 N N . ARG B 1 84 ? -13.789 1.607 23.844 1 95.75 84 ARG B N 1
ATOM 3392 C CA . ARG B 1 84 ? -14.531 2.561 24.656 1 95.75 84 ARG B CA 1
ATOM 3393 C C . ARG B 1 84 ? -13.703 3.809 24.938 1 95.75 84 ARG B C 1
ATOM 3395 O O . ARG B 1 84 ? -14.211 4.93 24.844 1 95.75 84 ARG B O 1
ATOM 3402 N N . PRO B 1 85 ? -12.422 3.633 25.297 1 95.19 85 PRO B N 1
ATOM 3403 C CA . PRO B 1 85 ? -11.625 4.84 25.531 1 95.19 85 PRO B CA 1
ATOM 3404 C C . PRO B 1 85 ? -11.531 5.734 24.297 1 95.19 85 PRO B C 1
ATOM 3406 O O . PRO B 1 85 ? -11.602 6.961 24.422 1 95.19 85 PRO B O 1
ATOM 3409 N N . LEU B 1 86 ? -11.359 5.129 23.156 1 97.31 86 LEU B N 1
ATOM 3410 C CA . LEU B 1 86 ? -11.312 5.879 21.906 1 97.31 86 LEU B CA 1
ATOM 3411 C C . LEU B 1 86 ? -12.625 6.605 21.656 1 97.31 86 LEU B C 1
ATOM 3413 O O . LEU B 1 86 ? -12.633 7.797 21.344 1 97.31 86 LEU B O 1
ATOM 3417 N N . LEU B 1 87 ? -13.742 5.914 21.844 1 97.44 87 LEU B N 1
ATOM 3418 C CA . LEU B 1 87 ? -15.07 6.492 21.625 1 97.44 87 LEU B CA 1
ATOM 3419 C C . LEU B 1 87 ? -15.32 7.645 22.594 1 97.44 87 LEU B C 1
ATOM 3421 O O . LEU B 1 87 ? -15.82 8.695 22.188 1 97.44 87 LEU B O 1
ATOM 3425 N N . ASN B 1 88 ? -14.938 7.391 23.797 1 96.94 88 ASN B N 1
ATOM 3426 C CA . ASN B 1 88 ? -15.109 8.43 24.812 1 96.94 88 ASN B CA 1
ATOM 3427 C C . ASN B 1 88 ? -14.32 9.688 24.453 1 96.94 88 ASN B C 1
ATOM 3429 O O . ASN B 1 88 ? -14.828 10.805 24.594 1 96.94 88 ASN B O 1
ATOM 3433 N N . ALA B 1 89 ? -13.125 9.508 24.031 1 97.56 89 ALA B N 1
ATOM 3434 C CA . ALA B 1 89 ? -12.289 10.641 23.656 1 97.56 89 ALA B CA 1
ATOM 3435 C C . ALA B 1 89 ? -12.906 11.414 22.484 1 97.56 89 ALA B C 1
ATOM 3437 O O . ALA B 1 89 ? -13.008 12.648 22.531 1 97.56 89 ALA B O 1
ATOM 3438 N N . LEU B 1 90 ? -13.359 10.734 21.469 1 98.25 90 LEU B N 1
ATOM 3439 C CA . LEU B 1 90 ? -13.93 11.375 20.297 1 98.25 90 LEU B CA 1
ATOM 3440 C C . LEU B 1 90 ? -15.227 12.102 20.656 1 98.25 90 LEU B C 1
ATOM 3442 O O . LEU B 1 90 ? -15.477 13.203 20.156 1 98.25 90 LEU B O 1
ATOM 3446 N N . GLU B 1 91 ? -16 11.5 21.5 1 98.06 91 GLU B N 1
ATOM 3447 C CA . GLU B 1 91 ? -17.25 12.125 21.938 1 98.06 91 GLU B CA 1
ATOM 3448 C C . GLU B 1 91 ? -16.984 13.43 22.672 1 98.06 91 GLU B C 1
ATOM 3450 O O . GLU B 1 91 ? -17.672 14.422 22.469 1 98.06 91 GLU B O 1
ATOM 3455 N N . ARG B 1 92 ? -16.047 13.391 23.531 1 98.19 92 ARG B N 1
ATOM 3456 C CA . ARG B 1 92 ? -15.695 14.586 24.281 1 98.19 92 ARG B CA 1
ATOM 3457 C C . ARG B 1 92 ? -15.172 15.68 23.359 1 98.19 92 ARG B C 1
ATOM 3459 O O . ARG B 1 92 ? -15.5 16.859 23.547 1 98.19 92 ARG B O 1
ATOM 3466 N N . LEU B 1 93 ? -14.344 15.32 22.422 1 98.62 93 LEU B N 1
ATOM 3467 C CA . LEU B 1 93 ? -13.82 16.281 21.453 1 98.62 93 LEU B CA 1
ATOM 3468 C C . LEU B 1 93 ? -14.945 16.875 20.625 1 98.62 93 LEU B C 1
ATOM 3470 O O . LEU B 1 93 ? -14.961 18.078 20.359 1 98.62 93 LEU B O 1
ATOM 3474 N N . LEU B 1 94 ? -15.859 16.016 20.203 1 98.25 94 LEU B N 1
ATOM 3475 C CA . LEU B 1 94 ? -17.016 16.469 19.422 1 98.25 94 LEU B CA 1
ATOM 3476 C C . LEU B 1 94 ? -17.875 17.406 20.234 1 98.25 94 LEU B C 1
ATOM 3478 O O . LEU B 1 94 ? -18.281 18.469 19.75 1 98.25 94 LEU B O 1
ATOM 3482 N N . ALA B 1 95 ? -18.156 17.016 21.453 1 98 95 ALA B N 1
ATOM 3483 C CA . ALA B 1 95 ? -18.984 17.844 22.344 1 98 95 ALA B CA 1
ATOM 3484 C C . ALA B 1 95 ? -18.344 19.203 22.578 1 98 95 ALA B C 1
ATOM 3486 O O . ALA B 1 95 ? -19.047 20.203 22.734 1 98 95 ALA B O 1
ATOM 3487 N N . ALA B 1 96 ? -17.062 19.266 22.609 1 98.19 96 ALA B N 1
ATOM 3488 C CA . ALA B 1 96 ? -16.312 20.5 22.859 1 98.19 96 ALA B CA 1
ATOM 3489 C C . ALA B 1 96 ? -16.156 21.297 21.578 1 98.19 96 ALA B C 1
ATOM 3491 O O . ALA B 1 96 ? -15.609 22.406 21.594 1 98.19 96 ALA B O 1
ATOM 3492 N N . ASP B 1 97 ? -16.562 20.781 20.438 1 97.62 97 ASP B N 1
ATOM 3493 C CA . ASP B 1 97 ? -16.516 21.406 19.109 1 97.62 97 ASP B CA 1
ATOM 3494 C C . ASP B 1 97 ? -15.07 21.719 18.719 1 97.62 97 ASP B C 1
ATOM 3496 O O . ASP B 1 97 ? -14.773 22.828 18.25 1 97.62 97 ASP B O 1
ATOM 3500 N N . VAL B 1 98 ? -14.133 20.75 18.969 1 98.19 98 VAL B N 1
ATOM 3501 C CA . VAL B 1 98 ? -12.734 20.953 18.625 1 98.19 98 VAL B CA 1
ATOM 3502 C C . VAL B 1 98 ? -12.258 19.812 17.719 1 98.19 98 VAL B C 1
ATOM 3504 O O . VAL B 1 98 ? -11.055 19.578 17.578 1 98.19 98 VAL B O 1
ATOM 3507 N N . CYS B 1 99 ? -13.148 19.109 17.141 1 98.38 99 CYS B N 1
ATOM 3508 C CA . CYS B 1 99 ? -12.82 18 16.234 1 98.38 99 CYS B CA 1
ATOM 3509 C C . CYS B 1 99 ? -13.852 17.875 15.117 1 98.38 99 CYS B C 1
ATOM 3511 O O . CYS B 1 99 ? -15.023 17.625 15.383 1 98.38 99 CYS B O 1
ATOM 3513 N N . GLN B 1 100 ? -13.398 18.047 13.898 1 98.56 100 GLN B N 1
ATOM 3514 C CA . GLN B 1 100 ? -14.312 18.047 12.766 1 98.56 100 GLN B CA 1
ATOM 3515 C C . GLN B 1 100 ? -14.227 16.719 12 1 98.56 100 GLN B C 1
ATOM 3517 O O . GLN B 1 100 ? -15.062 16.438 11.141 1 98.56 100 GLN B O 1
ATOM 3522 N N . GLY B 1 101 ? -13.25 15.883 12.281 1 98.69 101 GLY B N 1
ATOM 3523 C CA . GLY B 1 101 ? -13.125 14.617 11.578 1 98.69 101 GLY B CA 1
ATOM 3524 C C . GLY B 1 101 ? -11.961 13.781 12.055 1 98.69 101 GLY B C 1
ATOM 3525 O O . GLY B 1 101 ? -11.305 14.125 13.047 1 98.69 101 GLY B O 1
ATOM 3526 N N . ILE B 1 102 ? -11.781 12.656 11.406 1 98.81 102 ILE B N 1
ATOM 3527 C CA . ILE B 1 102 ? -10.703 11.719 11.711 1 98.81 102 ILE B CA 1
ATOM 3528 C C . ILE B 1 102 ? -9.93 11.398 10.43 1 98.81 102 ILE B C 1
ATOM 3530 O O . ILE B 1 102 ? -10.492 11.422 9.336 1 98.81 102 ILE B O 1
ATOM 3534 N N . VAL B 1 103 ? -8.648 11.227 10.516 1 98.69 103 VAL B N 1
ATOM 3535 C CA . VAL B 1 103 ? -7.816 10.68 9.445 1 98.69 103 VAL B CA 1
ATOM 3536 C C . VAL B 1 103 ? -7.605 9.18 9.672 1 98.69 103 VAL B C 1
ATOM 3538 O O . VAL B 1 103 ? -7.109 8.766 10.719 1 98.69 103 VAL B O 1
ATOM 3541 N N . VAL B 1 104 ? -7.953 8.367 8.703 1 98.5 104 VAL B N 1
ATOM 3542 C CA . VAL B 1 104 ? -8.008 6.926 8.93 1 98.5 104 VAL B CA 1
ATOM 3543 C C . VAL B 1 104 ? -7.191 6.207 7.855 1 98.5 104 VAL B C 1
ATOM 3545 O O . VAL B 1 104 ? -7.184 6.617 6.691 1 98.5 104 VAL B O 1
ATOM 3548 N N . ALA B 1 105 ? -6.473 5.152 8.234 1 98.12 105 ALA B N 1
ATOM 3549 C CA . ALA B 1 105 ? -5.734 4.316 7.293 1 98.12 105 ALA B CA 1
ATOM 3550 C C . ALA B 1 105 ? -6.289 2.893 7.27 1 98.12 105 ALA B C 1
ATOM 3552 O O . ALA B 1 105 ? -6.113 2.166 6.289 1 98.12 105 ALA B O 1
ATOM 3553 N N . ASP B 1 106 ? -6.914 2.424 8.328 1 98.12 106 ASP B N 1
ATOM 3554 C CA . ASP B 1 106 ? -7.5 1.096 8.492 1 98.12 106 ASP B CA 1
ATOM 3555 C C . ASP B 1 106 ? -9.016 1.143 8.336 1 98.12 106 ASP B C 1
ATOM 3557 O O . ASP B 1 106 ? -9.734 1.479 9.289 1 98.12 106 ASP B O 1
ATOM 3561 N N . PRO B 1 107 ? -9.562 0.702 7.211 1 98.25 107 PRO B N 1
ATOM 3562 C CA . PRO B 1 107 ? -11 0.809 6.988 1 98.25 107 PRO B CA 1
ATOM 3563 C C . PRO B 1 107 ? -11.812 -0.082 7.926 1 98.25 107 PRO B C 1
ATOM 3565 O O . PRO B 1 107 ? -12.992 0.184 8.172 1 98.25 107 PRO B O 1
ATOM 3568 N N . TYR B 1 108 ? -11.203 -1.175 8.438 1 98.5 108 TYR B N 1
ATOM 3569 C CA . TYR B 1 108 ? -11.898 -1.972 9.445 1 98.5 108 TYR B CA 1
ATOM 3570 C C . TYR B 1 108 ? -12.297 -1.114 10.641 1 98.5 108 TYR B C 1
ATOM 3572 O O . TYR B 1 108 ? -13.414 -1.234 11.148 1 98.5 108 TYR B O 1
ATOM 3580 N N . LEU B 1 109 ? -11.391 -0.26 11.047 1 98.12 109 LEU B N 1
ATOM 3581 C CA . LEU B 1 109 ? -11.664 0.625 12.172 1 98.12 109 LEU B CA 1
ATOM 3582 C C . LEU B 1 109 ? -12.836 1.553 11.867 1 98.12 109 LEU B C 1
ATOM 3584 O O . LEU B 1 109 ? -13.688 1.797 12.727 1 98.12 109 LEU B O 1
ATOM 3588 N N . LEU B 1 110 ? -12.82 2.082 10.672 1 98.06 110 LEU B N 1
ATOM 3589 C CA . LEU B 1 110 ? -13.883 2.996 10.273 1 98.06 110 LEU B CA 1
ATOM 3590 C C . LEU B 1 110 ? -15.25 2.336 10.406 1 98.06 110 LEU B C 1
ATOM 3592 O O . LEU B 1 110 ? -16.172 2.912 10.992 1 98.06 110 LEU B O 1
ATOM 3596 N N . ASN B 1 111 ? -15.359 1.131 9.883 1 98.31 111 ASN B N 1
ATOM 3597 C CA . ASN B 1 111 ? -16.625 0.415 9.93 1 98.31 111 ASN B CA 1
ATOM 3598 C C . ASN B 1 111 ? -17.047 0.085 11.359 1 98.31 111 ASN B C 1
ATOM 3600 O O . ASN B 1 111 ? -18.219 0.22 11.719 1 98.31 111 ASN B O 1
ATOM 3604 N N . VAL B 1 112 ? -16.094 -0.329 12.172 1 98.25 112 VAL B N 1
ATOM 3605 C CA . VAL B 1 112 ? -16.422 -0.705 13.547 1 98.25 112 VAL B CA 1
ATOM 3606 C C . VAL B 1 112 ? -16.828 0.535 14.344 1 98.25 112 VAL B C 1
ATOM 3608 O O . VAL B 1 112 ? -17.734 0.478 15.172 1 98.25 112 VAL B O 1
ATOM 3611 N N . LEU B 1 113 ? -16.172 1.667 14.102 1 98.06 113 LEU B N 1
ATOM 3612 C CA . LEU B 1 113 ? -16.547 2.91 14.766 1 98.06 113 LEU B CA 1
ATOM 3613 C C . LEU B 1 113 ? -17.953 3.336 14.367 1 98.06 113 LEU B C 1
ATOM 3615 O O . LEU B 1 113 ? -18.719 3.795 15.211 1 98.06 113 LEU B O 1
ATOM 3619 N N . GLY B 1 114 ? -18.234 3.211 13.094 1 98.19 114 GLY B N 1
ATOM 3620 C CA . GLY B 1 114 ? -19.578 3.5 12.633 1 98.19 114 GLY B CA 1
ATOM 3621 C C . GLY B 1 114 ? -20.641 2.66 13.328 1 98.19 114 GLY B C 1
ATOM 3622 O O . GLY B 1 114 ? -21.703 3.17 13.703 1 98.19 114 GLY B O 1
ATOM 3623 N N . ASP B 1 115 ? -20.344 1.391 13.539 1 98 115 ASP B N 1
ATOM 3624 C CA . ASP B 1 115 ? -21.266 0.478 14.227 1 98 115 ASP B CA 1
ATOM 3625 C C . ASP B 1 115 ? -21.391 0.846 15.703 1 98 115 ASP B C 1
ATOM 3627 O O . ASP B 1 115 ? -22.5 0.82 16.25 1 98 115 ASP B O 1
ATOM 3631 N N . ASP B 1 116 ? -20.281 1.176 16.281 1 97.88 116 ASP B N 1
ATOM 3632 C CA . ASP B 1 116 ? -20.25 1.437 17.719 1 97.88 116 ASP B CA 1
ATOM 3633 C C . ASP B 1 116 ? -21 2.721 18.062 1 97.88 116 ASP B C 1
ATOM 3635 O O . ASP B 1 116 ? -21.625 2.811 19.125 1 97.88 116 ASP B O 1
ATOM 3639 N N . SER B 1 117 ? -20.891 3.748 17.219 1 97.94 117 SER B N 1
ATOM 3640 C CA . SER B 1 117 ? -21.531 5.031 17.484 1 97.94 117 SER B CA 1
ATOM 3641 C C . SER B 1 117 ? -21.969 5.719 16.203 1 97.94 117 SER B C 1
ATOM 3643 O O . SER B 1 117 ? -21.266 6.59 15.688 1 97.94 117 SER B O 1
ATOM 3645 N N . PRO B 1 118 ? -23.125 5.445 15.742 1 98.06 118 PRO B N 1
ATOM 3646 C CA . PRO B 1 118 ? -23.656 6.125 14.562 1 98.06 118 PRO B CA 1
ATOM 3647 C C . PRO B 1 118 ? -23.719 7.641 14.727 1 98.06 118 PRO B C 1
ATOM 3649 O O . PRO B 1 118 ? -23.562 8.375 13.75 1 98.06 118 PRO B O 1
ATOM 3652 N N . HIS B 1 119 ? -23.859 8.039 15.945 1 97.88 119 HIS B N 1
ATOM 3653 C CA . HIS B 1 119 ? -23.906 9.469 16.219 1 97.88 119 HIS B CA 1
ATOM 3654 C C . HIS B 1 119 ? -22.562 10.125 15.906 1 97.88 119 HIS B C 1
ATOM 3656 O O . HIS B 1 119 ? -22.516 11.141 15.211 1 97.88 119 HIS B O 1
ATOM 3662 N N . LEU B 1 120 ? -21.5 9.539 16.359 1 97.88 120 LEU B N 1
ATOM 3663 C CA . LEU B 1 120 ? -20.172 10.055 16.062 1 97.88 120 LEU B CA 1
ATOM 3664 C C . LEU B 1 120 ? -19.891 10.016 14.57 1 97.88 120 LEU B C 1
ATOM 3666 O O . LEU B 1 120 ? -19.359 10.977 14.008 1 97.88 120 LEU B O 1
ATOM 3670 N N . ALA B 1 121 ? -20.219 8.883 13.984 1 98.38 121 ALA B N 1
ATOM 3671 C CA . ALA B 1 121 ? -19.969 8.711 12.555 1 98.38 121 ALA B CA 1
ATOM 3672 C C . ALA B 1 121 ? -20.719 9.773 11.742 1 98.38 121 ALA B C 1
ATOM 3674 O O . ALA B 1 121 ? -20.156 10.344 10.805 1 98.38 121 ALA B O 1
ATOM 3675 N N . GLY B 1 122 ? -21.922 10.109 12.133 1 98.5 122 GLY B N 1
ATOM 3676 C CA . GLY B 1 122 ? -22.734 11.086 11.422 1 98.5 122 GLY B CA 1
ATOM 3677 C C . GLY B 1 122 ? -22.25 12.508 11.602 1 98.5 122 GLY B C 1
ATOM 3678 O O . GLY B 1 122 ? -22.641 13.406 10.859 1 98.5 122 GLY B O 1
ATOM 3679 N N . ALA B 1 123 ? -21.312 12.719 12.547 1 98.62 123 ALA B N 1
ATOM 3680 C CA . ALA B 1 123 ? -20.906 14.078 12.883 1 98.62 123 ALA B CA 1
ATOM 3681 C C . ALA B 1 123 ? -19.469 14.344 12.422 1 98.62 123 ALA B C 1
ATOM 3683 O O . ALA B 1 123 ? -19.062 15.5 12.312 1 98.62 123 ALA B O 1
ATOM 3684 N N . LEU B 1 124 ? -18.734 13.312 12.156 1 98.81 124 LEU B N 1
ATOM 3685 C CA . LEU B 1 124 ? -17.312 13.461 11.852 1 98.81 124 LEU B CA 1
ATOM 3686 C C . LEU B 1 124 ? -17.031 13.117 10.398 1 98.81 124 LEU B C 1
ATOM 3688 O O . LEU B 1 124 ? -17.594 12.156 9.859 1 98.81 124 LEU B O 1
ATOM 3692 N N . GLN B 1 125 ? -16.234 13.938 9.766 1 98.75 125 GLN B N 1
ATOM 3693 C CA . GLN B 1 125 ? -15.719 13.523 8.461 1 98.75 125 GLN B CA 1
ATOM 3694 C C . GLN B 1 125 ? -14.656 12.438 8.609 1 98.75 125 GLN B C 1
ATOM 3696 O O . GLN B 1 125 ? -13.945 12.391 9.617 1 98.75 125 GLN B O 1
ATOM 3701 N N . ALA B 1 126 ? -14.586 11.523 7.723 1 98.88 126 ALA B N 1
ATOM 3702 C CA . ALA B 1 126 ? -13.484 10.562 7.633 1 98.88 126 ALA B CA 1
ATOM 3703 C C . ALA B 1 126 ? -12.586 10.867 6.441 1 98.88 126 ALA B C 1
ATOM 3705 O O . ALA B 1 126 ? -13.055 10.953 5.305 1 98.88 126 ALA B O 1
ATOM 3706 N N . VAL B 1 127 ? -11.359 11.125 6.699 1 98.81 127 VAL B N 1
ATOM 3707 C CA . VAL B 1 127 ? -10.367 11.469 5.684 1 98.81 127 VAL B CA 1
ATOM 3708 C C . VAL B 1 127 ? -9.359 10.328 5.543 1 98.81 127 VAL B C 1
ATOM 3710 O O . VAL B 1 127 ? -8.688 9.961 6.508 1 98.81 127 VAL B O 1
ATOM 3713 N N . PRO B 1 128 ? -9.242 9.773 4.324 1 98.69 128 PRO B N 1
ATOM 3714 C CA . PRO B 1 128 ? -8.203 8.758 4.16 1 98.69 128 PRO B CA 1
ATOM 3715 C C . PRO B 1 128 ? -6.797 9.312 4.387 1 98.69 128 PRO B C 1
ATOM 3717 O O . PRO B 1 128 ? -6.496 10.43 3.961 1 98.69 128 PRO B O 1
ATOM 3720 N N . SER B 1 129 ? -6.012 8.523 5.094 1 98.25 129 SER B N 1
ATOM 3721 C CA . SER B 1 129 ? -4.609 8.867 5.293 1 98.25 129 SER B CA 1
ATOM 3722 C C . SER B 1 129 ? -3.889 9.039 3.959 1 98.25 129 SER B C 1
ATOM 3724 O O . SER B 1 129 ? -4.277 8.438 2.955 1 98.25 129 SER B O 1
ATOM 3726 N N . VAL B 1 130 ? -2.848 9.891 3.957 1 97.5 130 VAL B N 1
ATOM 3727 C CA . VAL B 1 130 ? -2.023 10.023 2.76 1 97.5 130 VAL B CA 1
ATOM 3728 C C . VAL B 1 130 ? -1.444 8.664 2.377 1 97.5 130 VAL B C 1
ATOM 3730 O O . VAL B 1 130 ? -1.168 8.406 1.202 1 97.5 130 VAL B O 1
ATOM 3733 N N . ASN B 1 131 ? -1.363 7.777 3.334 1 96.75 131 ASN B N 1
ATOM 3734 C CA . ASN B 1 131 ? -0.809 6.449 3.094 1 96.75 131 ASN B CA 1
ATOM 3735 C C . ASN B 1 131 ? -1.831 5.523 2.439 1 96.75 131 ASN B C 1
ATOM 3737 O O . ASN B 1 131 ? -1.52 4.375 2.117 1 96.75 131 ASN B O 1
ATOM 3741 N N . ALA B 1 132 ? -3.047 6.059 2.215 1 97.56 132 ALA B N 1
ATOM 3742 C CA . ALA B 1 132 ? -3.98 5.371 1.325 1 97.56 132 ALA B CA 1
ATOM 3743 C C . ALA B 1 132 ? -3.545 5.5 -0.132 1 97.56 132 ALA B C 1
ATOM 3745 O O . ALA B 1 132 ? -4.039 4.773 -0.999 1 97.56 132 ALA B O 1
ATOM 3746 N N . ARG B 1 133 ? -2.684 6.434 -0.464 1 97.44 133 ARG B N 1
ATOM 3747 C CA . ARG B 1 133 ? -2.041 6.605 -1.762 1 97.44 133 ARG B CA 1
ATOM 3748 C C . ARG B 1 133 ? -3.076 6.758 -2.871 1 97.44 133 ARG B C 1
ATOM 3750 O O . ARG B 1 133 ? -3.027 6.043 -3.875 1 97.44 133 ARG B O 1
ATOM 3757 N N . LEU B 1 134 ? -3.967 7.742 -2.686 1 98.44 134 LEU B N 1
ATOM 3758 C CA . LEU B 1 134 ? -5.023 7.992 -3.658 1 98.44 134 LEU B CA 1
ATOM 3759 C C . LEU B 1 134 ? -4.457 8.625 -4.926 1 98.44 134 LEU B C 1
ATOM 3761 O O . LEU B 1 134 ? -4.035 9.789 -4.906 1 98.44 134 LEU B O 1
ATOM 3765 N N . ALA B 1 135 ? -4.473 7.84 -6.047 1 97.69 135 ALA B N 1
ATOM 3766 C CA . ALA B 1 135 ? -3.826 8.297 -7.273 1 97.69 135 ALA B CA 1
ATOM 3767 C C . ALA B 1 135 ? -4.77 8.188 -8.469 1 97.69 135 ALA B C 1
ATOM 3769 O O . ALA B 1 135 ? -4.348 8.32 -9.617 1 97.69 135 ALA B O 1
ATOM 3770 N N . SER B 1 136 ? -6.043 7.887 -8.242 1 96.75 136 SER B N 1
ATOM 3771 C CA . SER B 1 136 ? -7.027 7.781 -9.312 1 96.75 136 SER B CA 1
ATOM 3772 C C . SER B 1 136 ? -8.438 8.047 -8.797 1 96.75 136 SER B C 1
ATOM 3774 O O . SER B 1 136 ? -8.688 7.977 -7.59 1 96.75 136 SER B O 1
ATOM 3776 N N . VAL B 1 137 ? -9.328 8.32 -9.727 1 96.56 137 VAL B N 1
ATOM 3777 C CA . VAL B 1 137 ? -10.734 8.523 -9.391 1 96.56 137 VAL B CA 1
ATOM 3778 C C . VAL B 1 137 ? -11.312 7.25 -8.781 1 96.56 137 VAL B C 1
ATOM 3780 O O . VAL B 1 137 ? -12.094 7.305 -7.828 1 96.56 137 VAL B O 1
ATOM 3783 N N . HIS B 1 138 ? -10.844 6.102 -9.258 1 96.31 138 HIS B N 1
ATOM 3784 C CA . HIS B 1 138 ? -11.352 4.816 -8.789 1 96.31 138 HIS B CA 1
ATOM 3785 C C . HIS B 1 138 ? -10.953 4.566 -7.336 1 96.31 138 HIS B C 1
ATOM 3787 O O . HIS B 1 138 ? -11.766 4.09 -6.543 1 96.31 138 HIS B O 1
ATOM 3793 N N . ALA B 1 139 ? -9.734 4.887 -7.047 1 97.12 139 ALA B N 1
ATOM 3794 C CA . ALA B 1 139 ? -9.266 4.723 -5.672 1 97.12 139 ALA B CA 1
ATOM 3795 C C . ALA B 1 139 ? -10.031 5.641 -4.723 1 97.12 139 ALA B C 1
ATOM 3797 O O . ALA B 1 139 ? -10.406 5.23 -3.621 1 97.12 139 ALA B O 1
ATOM 3798 N N . ILE B 1 140 ? -10.273 6.891 -5.152 1 98.06 140 ILE B N 1
ATOM 3799 C CA . ILE B 1 140 ? -11.008 7.859 -4.344 1 98.06 140 ILE B CA 1
ATOM 3800 C C . ILE B 1 140 ? -12.445 7.371 -4.137 1 98.06 140 ILE B C 1
ATOM 3802 O O . ILE B 1 140 ? -12.961 7.395 -3.018 1 98.06 140 ILE B O 1
ATOM 3806 N N . ARG B 1 141 ? -13.055 6.828 -5.133 1 96.69 141 ARG B N 1
ATOM 3807 C CA . ARG B 1 141 ? -14.422 6.316 -5.043 1 96.69 141 ARG B CA 1
ATOM 3808 C C . ARG B 1 141 ? -14.492 5.113 -4.113 1 96.69 141 ARG B C 1
ATOM 3810 O O . ARG B 1 141 ? -15.461 4.961 -3.359 1 96.69 141 ARG B O 1
ATOM 3817 N N . ALA B 1 142 ? -13.508 4.246 -4.207 1 96.75 142 ALA B N 1
ATOM 3818 C CA . ALA B 1 142 ? -13.477 3.08 -3.328 1 96.75 142 ALA B CA 1
ATOM 3819 C C . ALA B 1 142 ? -13.477 3.502 -1.861 1 96.75 142 ALA B C 1
ATOM 3821 O O . ALA B 1 142 ? -14.25 2.967 -1.057 1 96.75 142 ALA B O 1
ATOM 3822 N N . TRP B 1 143 ? -12.703 4.469 -1.5 1 98.12 143 TRP B N 1
ATOM 3823 C CA . TRP B 1 143 ? -12.648 4.949 -0.123 1 98.12 143 TRP B CA 1
ATOM 3824 C C . TRP B 1 143 ? -13.938 5.672 0.252 1 98.12 143 TRP B C 1
ATOM 3826 O O . TRP B 1 143 ? -14.445 5.52 1.367 1 98.12 143 TRP B O 1
ATOM 3836 N N . ARG B 1 144 ? -14.453 6.473 -0.647 1 97.06 144 ARG B N 1
ATOM 3837 C CA . ARG B 1 144 ? -15.695 7.176 -0.365 1 97.06 144 ARG B CA 1
ATOM 3838 C C . ARG B 1 144 ? -16.828 6.191 -0.075 1 97.06 144 ARG B C 1
ATOM 3840 O O . ARG B 1 144 ? -17.656 6.43 0.806 1 97.06 144 ARG B O 1
ATOM 3847 N N . THR B 1 145 ? -16.812 5.102 -0.808 1 95.94 145 THR B N 1
ATOM 3848 C CA . THR B 1 145 ? -17.812 4.066 -0.578 1 95.94 145 THR B CA 1
ATOM 3849 C C . THR B 1 145 ? -17.703 3.525 0.845 1 95.94 145 THR B C 1
ATOM 3851 O O . THR B 1 145 ? -18.719 3.398 1.539 1 95.94 145 THR B O 1
ATOM 3854 N N . VAL B 1 146 ? -16.531 3.23 1.313 1 97.5 146 VAL B N 1
ATOM 3855 C CA . VAL B 1 146 ? -16.328 2.709 2.662 1 97.5 146 VAL B CA 1
ATOM 3856 C C . VAL B 1 146 ? -16.766 3.754 3.689 1 97.5 146 VAL B C 1
ATOM 3858 O O . VAL B 1 146 ? -17.406 3.424 4.688 1 97.5 146 VAL B O 1
ATOM 3861 N N . ILE B 1 147 ? -16.438 5 3.434 1 98.5 147 ILE B N 1
ATOM 3862 C CA . ILE B 1 147 ? -16.766 6.102 4.328 1 98.5 147 ILE B CA 1
ATOM 3863 C C . ILE B 1 147 ? -18.281 6.234 4.449 1 98.5 147 ILE B C 1
ATOM 3865 O O . ILE B 1 147 ? -18.812 6.336 5.555 1 98.5 147 ILE B O 1
ATOM 3869 N N . GLU B 1 148 ? -18.906 6.191 3.314 1 96.75 148 GLU B N 1
ATOM 3870 C CA . GLU B 1 148 ? -20.359 6.289 3.289 1 96.75 148 GLU B CA 1
ATOM 3871 C C . GLU B 1 148 ? -21 5.102 4 1 96.75 148 GLU B C 1
ATOM 3873 O O . GLU B 1 148 ? -21.922 5.277 4.801 1 96.75 148 GLU B O 1
ATOM 3878 N N . GLU B 1 149 ? -20.531 3.924 3.748 1 96.38 149 GLU B N 1
ATOM 3879 C CA . GLU B 1 149 ? -21.078 2.713 4.355 1 96.38 149 GLU B CA 1
ATOM 3880 C C . GLU B 1 149 ? -20.906 2.729 5.871 1 96.38 149 GLU B C 1
ATOM 3882 O O . GLU B 1 149 ? -21.75 2.215 6.605 1 96.38 149 GLU B O 1
ATOM 3887 N N . ALA B 1 150 ? -19.828 3.312 6.332 1 98.25 150 ALA B N 1
ATOM 3888 C CA . ALA B 1 150 ? -19.547 3.381 7.766 1 98.25 150 ALA B CA 1
ATOM 3889 C C . ALA B 1 150 ? -20.359 4.488 8.438 1 98.25 150 ALA B C 1
ATOM 3891 O O . ALA B 1 150 ? -20.375 4.594 9.664 1 98.25 150 ALA B O 1
ATOM 3892 N N . GLY B 1 151 ? -21 5.344 7.656 1 98.56 151 GLY B N 1
ATOM 3893 C CA . GLY B 1 151 ? -21.875 6.371 8.18 1 98.56 151 GLY B CA 1
ATOM 3894 C C . GLY B 1 151 ? -21.172 7.676 8.469 1 98.56 151 GLY B C 1
ATOM 3895 O O . GLY B 1 151 ? -21.734 8.562 9.125 1 98.56 151 GLY B O 1
ATOM 3896 N N . PHE B 1 152 ? -19.922 7.855 8.016 1 98.88 152 PHE B N 1
ATOM 3897 C CA . PHE B 1 152 ? -19.172 9.086 8.242 1 98.88 152 PHE B CA 1
ATOM 3898 C C . PHE B 1 152 ? -19.469 10.109 7.16 1 98.88 152 PHE B C 1
ATOM 3900 O O . PHE B 1 152 ? -19.953 9.766 6.078 1 98.88 152 PHE B O 1
ATOM 3907 N N . LEU B 1 153 ? -19.203 11.336 7.453 1 98.62 153 LEU B N 1
ATOM 3908 C CA . LEU B 1 153 ? -19.266 12.391 6.449 1 98.62 153 LEU B CA 1
ATOM 3909 C C . LEU B 1 153 ? -18.094 12.305 5.484 1 98.62 153 LEU B C 1
ATOM 3911 O O . LEU B 1 153 ? -16.984 11.914 5.875 1 98.62 153 LEU B O 1
ATOM 3915 N N . PRO B 1 154 ? -18.312 12.594 4.172 1 98.06 154 PRO B N 1
ATOM 3916 C CA . PRO B 1 154 ? -17.188 12.617 3.229 1 98.06 154 PRO B CA 1
ATOM 3917 C C . PRO B 1 154 ? -16.125 13.656 3.602 1 98.06 154 PRO B C 1
ATOM 3919 O O . PRO B 1 154 ? -16.438 14.633 4.285 1 98.06 154 PRO B O 1
ATOM 3922 N N . PRO B 1 155 ? -14.984 13.406 3.176 1 98.19 155 PRO B N 1
ATOM 3923 C CA . PRO B 1 155 ? -13.922 14.359 3.521 1 98.19 155 PRO B CA 1
ATOM 3924 C C . PRO B 1 155 ? -14.078 15.703 2.816 1 98.19 155 PRO B C 1
ATOM 3926 O O . PRO B 1 155 ? -14.359 15.742 1.614 1 98.19 155 PRO B O 1
ATOM 3929 N N . ALA B 1 156 ? -13.836 16.781 3.549 1 98 156 ALA B N 1
ATOM 3930 C CA . ALA B 1 156 ? -13.789 18.109 2.949 1 98 156 ALA B CA 1
ATOM 3931 C C . ALA B 1 156 ? -12.5 18.312 2.16 1 98 156 ALA B C 1
ATOM 3933 O O . ALA B 1 156 ? -12.461 19.094 1.204 1 98 156 ALA B O 1
ATOM 3934 N N . ARG B 1 157 ? -11.508 17.641 2.545 1 98 157 ARG B N 1
ATOM 3935 C CA . ARG B 1 157 ? -10.188 17.719 1.933 1 98 157 ARG B CA 1
ATOM 3936 C C . ARG B 1 157 ? -9.547 16.344 1.819 1 98 157 ARG B C 1
ATOM 3938 O O . ARG B 1 157 ? -9.648 15.523 2.734 1 98 157 ARG B O 1
ATOM 3945 N N . LEU B 1 158 ? -8.914 16.078 0.68 1 98 158 LEU B N 1
ATOM 3946 C CA . LEU B 1 158 ? -8.156 14.844 0.456 1 98 158 LEU B CA 1
ATOM 3947 C C . LEU B 1 158 ? -6.695 15.156 0.148 1 98 158 LEU B C 1
ATOM 3949 O O . LEU B 1 158 ? -6.395 16.125 -0.546 1 98 158 LEU B O 1
ATOM 3953 N N . VAL B 1 159 ? -5.824 14.383 0.657 1 98.69 159 VAL B N 1
ATOM 3954 C CA . VAL B 1 159 ? -4.422 14.438 0.26 1 98.69 159 VAL B CA 1
ATOM 3955 C C . VAL B 1 159 ? -4.125 13.328 -0.742 1 98.69 159 VAL B C 1
ATOM 3957 O O . VAL B 1 159 ? -4.293 12.148 -0.433 1 98.69 159 VAL B O 1
ATOM 3960 N N . LEU B 1 160 ? -3.695 13.703 -1.933 1 98.62 160 LEU B N 1
ATOM 3961 C CA . LEU B 1 160 ? -3.424 12.734 -2.984 1 98.62 160 LEU B CA 1
ATOM 3962 C C . LEU B 1 160 ? -2.072 12.055 -2.766 1 98.62 160 LEU B C 1
ATOM 3964 O O . LEU B 1 160 ? -1.301 12.469 -1.896 1 98.62 160 LEU B O 1
ATOM 3968 N N . ASP B 1 161 ? -1.854 11.023 -3.49 1 98.31 161 ASP B N 1
ATOM 3969 C CA . ASP B 1 161 ? -0.608 10.266 -3.422 1 98.31 161 ASP B CA 1
ATOM 3970 C C . ASP B 1 161 ? 0.599 11.172 -3.656 1 98.31 161 ASP B C 1
ATOM 3972 O O . ASP B 1 161 ? 0.617 11.961 -4.605 1 98.31 161 ASP B O 1
ATOM 3976 N N . ARG B 1 162 ? 1.588 11.023 -2.861 1 97.94 162 ARG B N 1
ATOM 3977 C CA . ARG B 1 162 ? 2.773 11.867 -2.924 1 97.94 162 ARG B CA 1
ATOM 3978 C C . ARG B 1 162 ? 3.523 11.672 -4.234 1 97.94 162 ARG B C 1
ATOM 3980 O O . ARG B 1 162 ? 4.27 12.547 -4.672 1 97.94 162 ARG B O 1
ATOM 3987 N N . GLU B 1 163 ? 3.338 10.531 -4.918 1 97.62 163 GLU B N 1
ATOM 3988 C CA . GLU B 1 163 ? 4.047 10.281 -6.172 1 97.62 163 GLU B CA 1
ATOM 3989 C C . GLU B 1 163 ? 3.564 11.219 -7.273 1 97.62 163 GLU B C 1
ATOM 3991 O O . GLU B 1 163 ? 4.273 11.445 -8.258 1 97.62 163 GLU B O 1
ATOM 3996 N N . LEU B 1 164 ? 2.371 11.766 -7.121 1 97.69 164 LEU B N 1
ATOM 3997 C CA . LEU B 1 164 ? 1.823 12.688 -8.109 1 97.69 164 LEU B CA 1
ATOM 3998 C C . LEU B 1 164 ? 2.594 14 -8.109 1 97.69 164 LEU B C 1
ATOM 4000 O O . LEU B 1 164 ? 2.504 14.781 -9.062 1 97.69 164 LEU B O 1
ATOM 4004 N N . ASN B 1 165 ? 3.371 14.273 -6.996 1 97.56 165 ASN B N 1
ATOM 4005 C CA . ASN B 1 165 ? 4.203 15.469 -6.953 1 97.56 165 ASN B CA 1
ATOM 4006 C C . ASN B 1 165 ? 5.195 15.508 -8.109 1 97.56 165 ASN B C 1
ATOM 4008 O O . ASN B 1 165 ? 5.668 16.578 -8.492 1 97.56 165 ASN B O 1
ATOM 4012 N N . ARG B 1 166 ? 5.523 14.367 -8.688 1 96.62 166 ARG B N 1
ATOM 4013 C CA . ARG B 1 166 ? 6.508 14.266 -9.766 1 96.62 166 ARG B CA 1
ATOM 4014 C C . ARG B 1 166 ? 5.84 13.914 -11.086 1 96.62 166 ARG B C 1
ATOM 4016 O O . ARG B 1 166 ? 6.508 13.477 -12.023 1 96.62 166 ARG B O 1
ATOM 4023 N N . ASP B 1 167 ? 4.582 14.023 -11.164 1 95.38 167 ASP B N 1
ATOM 4024 C CA . ASP B 1 167 ? 3.814 13.773 -12.383 1 95.38 167 ASP B CA 1
ATOM 4025 C C . ASP B 1 167 ? 2.725 14.82 -12.57 1 95.38 167 ASP B C 1
ATOM 4027 O O . ASP B 1 167 ? 1.534 14.516 -12.461 1 95.38 167 ASP B O 1
ATOM 4031 N N . PRO B 1 168 ? 3.139 16.016 -12.984 1 95.88 168 PRO B N 1
ATOM 4032 C CA . PRO B 1 168 ? 2.168 17.109 -13.102 1 95.88 168 PRO B CA 1
ATOM 4033 C C . PRO B 1 168 ? 1.034 16.797 -14.07 1 95.88 168 PRO B C 1
ATOM 4035 O O . PRO B 1 168 ? -0.096 17.25 -13.883 1 95.88 168 PRO B O 1
ATOM 4038 N N . GLY B 1 169 ? 1.358 16.047 -15.172 1 95.12 169 GLY B N 1
ATOM 4039 C CA . GLY B 1 169 ? 0.307 15.656 -16.094 1 95.12 169 GLY B CA 1
ATOM 4040 C C . GLY B 1 169 ? -0.793 14.844 -15.453 1 95.12 169 GLY B C 1
ATOM 4041 O O . GLY B 1 169 ? -1.975 15.172 -15.57 1 95.12 169 GLY B O 1
ATOM 4042 N N . GLN B 1 170 ? -0.403 13.797 -14.758 1 95.75 170 GLN B N 1
ATOM 4043 C CA . GLN B 1 170 ? -1.382 12.961 -14.07 1 95.75 170 GLN B CA 1
ATOM 4044 C C . GLN B 1 170 ? 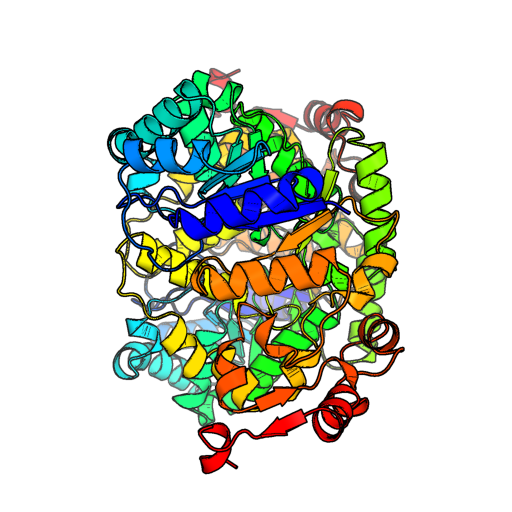-2.076 13.727 -12.953 1 95.75 170 GLN B C 1
ATOM 4046 O O . GLN B 1 170 ? -3.27 13.539 -12.703 1 95.75 170 GLN B O 1
ATOM 4051 N N . LEU B 1 171 ? -1.333 14.562 -12.266 1 97.81 171 LEU B N 1
ATOM 4052 C CA . LEU B 1 171 ? -1.908 15.383 -11.211 1 97.81 171 LEU B CA 1
ATOM 4053 C C . LEU B 1 171 ? -3.008 16.281 -11.758 1 97.81 171 LEU B C 1
ATOM 4055 O O . LEU B 1 171 ? -4.094 16.375 -11.18 1 97.81 171 LEU B O 1
ATOM 4059 N N . GLU B 1 172 ? -2.719 16.922 -12.844 1 97.56 172 GLU B N 1
ATOM 4060 C CA . GLU B 1 172 ? -3.695 17.812 -13.461 1 97.56 172 GLU B CA 1
ATOM 4061 C C . GLU B 1 172 ? -4.961 17.047 -13.852 1 97.56 172 GLU B C 1
ATOM 4063 O O . GLU B 1 172 ? -6.074 17.516 -13.594 1 97.56 172 GLU B O 1
ATOM 4068 N N . THR B 1 173 ? -4.758 15.914 -14.438 1 96.94 173 THR B N 1
ATOM 4069 C CA . THR B 1 173 ? -5.879 15.086 -14.875 1 96.94 173 THR B CA 1
ATOM 4070 C C . THR B 1 173 ? -6.738 14.664 -13.68 1 96.94 173 THR B C 1
ATOM 4072 O O . THR B 1 173 ? -7.961 14.797 -13.719 1 96.94 173 THR B O 1
ATOM 4075 N N . LEU B 1 174 ? -6.129 14.203 -12.625 1 97.69 174 LEU B N 1
ATOM 4076 C CA . LEU B 1 174 ? -6.867 13.734 -11.453 1 97.69 174 LEU B CA 1
ATOM 4077 C C . LEU B 1 174 ? -7.531 14.906 -10.734 1 97.69 174 LEU B C 1
ATOM 4079 O O . LEU B 1 174 ? -8.672 14.789 -10.281 1 97.69 174 LEU B O 1
ATOM 4083 N N . SER B 1 175 ? -6.824 15.984 -10.602 1 97.94 175 SER B N 1
ATOM 4084 C CA . SER B 1 175 ? -7.387 17.172 -9.977 1 97.94 175 SER B CA 1
ATOM 4085 C C . SER B 1 175 ? -8.641 17.641 -10.711 1 97.94 175 SER B C 1
ATOM 4087 O O . SER B 1 175 ? -9.648 17.953 -10.078 1 97.94 175 SER B O 1
ATOM 4089 N N . ALA B 1 176 ? -8.562 17.688 -12.023 1 97.56 176 ALA B N 1
ATOM 4090 C CA . ALA B 1 176 ? -9.711 18.078 -12.828 1 97.56 176 ALA B CA 1
ATOM 4091 C C . ALA B 1 176 ? -10.891 17.141 -12.609 1 97.56 176 ALA B C 1
ATOM 4093 O O . ALA B 1 176 ? -12.031 17.578 -12.492 1 97.56 176 ALA B O 1
ATOM 4094 N N . ALA B 1 177 ? -10.609 15.891 -12.555 1 96.5 177 ALA B N 1
ATOM 4095 C CA . ALA B 1 177 ? -11.656 14.906 -12.305 1 96.5 177 ALA B CA 1
ATOM 4096 C C . ALA B 1 177 ? -12.281 15.094 -10.93 1 96.5 177 ALA B C 1
ATOM 4098 O O . ALA B 1 177 ? -13.508 15.023 -10.781 1 96.5 177 ALA B O 1
ATOM 4099 N N . CYS B 1 178 ? -11.453 15.32 -9.93 1 97.25 178 CYS B N 1
ATOM 4100 C CA . CYS B 1 178 ? -11.945 15.555 -8.578 1 97.25 178 CYS B CA 1
ATOM 4101 C C . CYS B 1 178 ? -12.883 16.75 -8.539 1 97.25 178 CYS B C 1
ATOM 4103 O O . CYS B 1 178 ? -13.945 16.688 -7.914 1 97.25 178 CYS B O 1
ATOM 4105 N N . ARG B 1 179 ? -12.531 17.797 -9.203 1 96.62 179 ARG B N 1
ATOM 4106 C CA . ARG B 1 179 ? -13.352 19 -9.234 1 96.62 179 ARG B CA 1
ATOM 4107 C C . ARG B 1 179 ? -14.695 18.734 -9.914 1 96.62 179 ARG B C 1
ATOM 4109 O O . ARG B 1 179 ? -15.711 19.297 -9.523 1 96.62 179 ARG B O 1
ATOM 4116 N N . ARG B 1 180 ? -14.648 17.906 -10.898 1 95.81 180 ARG B N 1
ATOM 4117 C CA . ARG B 1 180 ? -15.859 17.578 -11.633 1 95.81 180 ARG B CA 1
ATOM 4118 C C . ARG B 1 180 ? -16.781 16.688 -10.789 1 95.81 180 ARG B C 1
ATOM 4120 O O . ARG B 1 180 ? -17.984 16.969 -10.68 1 95.81 180 ARG B O 1
ATOM 4127 N N . PHE B 1 181 ? -16.281 15.711 -10.164 1 95.19 181 PHE B N 1
ATOM 4128 C CA . PHE B 1 181 ? -17.094 14.703 -9.5 1 95.19 181 PHE B CA 1
ATOM 4129 C C . PHE B 1 181 ? -17.438 15.141 -8.086 1 95.19 181 PHE B C 1
ATOM 4131 O O . PHE B 1 181 ? -18.5 14.789 -7.566 1 95.19 181 PHE B O 1
ATOM 4138 N N . TRP B 1 182 ? -16.547 15.828 -7.438 1 96.38 182 TRP B N 1
ATOM 4139 C CA . TRP B 1 182 ? -16.703 16.281 -6.059 1 96.38 182 TRP B CA 1
ATOM 4140 C C . TRP B 1 182 ? -16.312 17.734 -5.91 1 96.38 182 TRP B C 1
ATOM 4142 O O . TRP B 1 182 ? -15.328 18.062 -5.246 1 96.38 182 TRP B O 1
ATOM 4152 N N . PRO B 1 183 ? -17.094 18.672 -6.348 1 96.5 183 PRO B N 1
ATOM 4153 C CA . PRO B 1 183 ? -16.734 20.094 -6.434 1 96.5 183 PRO B CA 1
ATOM 4154 C C . PRO B 1 183 ? -16.531 20.719 -5.059 1 96.5 183 PRO B C 1
ATOM 4156 O O . PRO B 1 183 ? -15.82 21.734 -4.941 1 96.5 183 PRO B O 1
ATOM 4159 N N . ASP B 1 184 ? -17.078 20.141 -4.023 1 96.12 184 ASP B N 1
ATOM 4160 C CA . ASP B 1 184 ? -16.969 20.734 -2.691 1 96.12 184 ASP B CA 1
ATOM 4161 C C . ASP B 1 184 ? -15.789 20.156 -1.925 1 96.12 184 ASP B C 1
ATOM 4163 O O . ASP B 1 184 ? -15.562 20.516 -0.764 1 96.12 184 ASP B O 1
ATOM 4167 N N . GLN B 1 185 ? -15.094 19.297 -2.494 1 97.5 185 GLN B N 1
ATOM 4168 C CA . GLN B 1 185 ? -13.945 18.656 -1.856 1 97.5 185 GLN B CA 1
ATOM 4169 C C . GLN B 1 185 ? -12.641 19.281 -2.322 1 97.5 185 GLN B C 1
ATOM 4171 O O . GLN B 1 185 ? -12.398 19.422 -3.523 1 97.5 185 GLN B O 1
ATOM 4176 N N . GLU B 1 186 ? -11.828 19.734 -1.411 1 98.06 186 GLU B N 1
ATOM 4177 C CA . GLU B 1 186 ? -10.516 20.281 -1.735 1 98.06 186 GLU B CA 1
ATOM 4178 C C . GLU B 1 186 ? -9.477 19.172 -1.914 1 98.06 186 GLU B C 1
ATOM 4180 O O . GLU B 1 186 ? -9.625 18.094 -1.349 1 98.06 186 GLU B O 1
ATOM 4185 N N . VAL B 1 187 ? -8.438 19.484 -2.711 1 98.31 187 VAL B N 1
ATOM 4186 C CA . VAL B 1 187 ? -7.359 18.547 -2.998 1 98.31 187 VAL B CA 1
ATOM 4187 C C . VAL B 1 187 ? -6.035 19.094 -2.48 1 98.31 187 VAL B C 1
ATOM 4189 O O . VAL B 1 187 ? -5.699 20.25 -2.74 1 98.31 187 VAL B O 1
ATOM 4192 N N . PHE B 1 188 ? -5.332 18.297 -1.703 1 98.69 188 PHE B N 1
ATOM 4193 C CA . PHE B 1 188 ? -4.051 18.672 -1.115 1 98.69 188 PHE B CA 1
ATOM 4194 C C . PHE B 1 188 ? -2.959 17.703 -1.553 1 98.69 188 PHE B C 1
ATOM 4196 O O . PHE B 1 188 ? -3.252 16.609 -2.055 1 98.69 188 PHE B O 1
ATOM 4203 N N . LEU B 1 189 ? -1.67 18.125 -1.448 1 98.62 189 LEU B N 1
ATOM 4204 C CA . LEU B 1 189 ? -0.485 17.297 -1.626 1 98.62 189 LEU B CA 1
ATOM 4205 C C . LEU B 1 189 ? 0.407 17.344 -0.391 1 98.62 189 LEU B C 1
ATOM 4207 O O . LEU B 1 189 ? 0.468 18.375 0.293 1 98.62 189 LEU B O 1
ATOM 4211 N N . LEU B 1 190 ? 1.053 16.281 -0.119 1 98.56 190 LEU B N 1
ATOM 4212 C CA . LEU B 1 190 ? 2.066 16.234 0.929 1 98.56 190 LEU B CA 1
ATOM 4213 C C . LEU B 1 190 ? 3.383 16.828 0.433 1 98.56 190 LEU B C 1
ATOM 4215 O O . LEU B 1 190 ? 3.92 16.391 -0.585 1 98.56 190 LEU B O 1
ATOM 4219 N N . ALA B 1 191 ? 3.938 17.719 1.179 1 98.38 191 ALA B N 1
ATOM 4220 C CA . ALA B 1 191 ? 4.977 18.531 0.554 1 98.38 191 ALA B CA 1
ATOM 4221 C C . ALA B 1 191 ? 6.355 18.188 1.114 1 98.38 191 ALA B C 1
ATOM 4223 O O . ALA B 1 191 ? 7.363 18.312 0.418 1 98.38 191 ALA B O 1
ATOM 4224 N N . ASN B 1 192 ? 6.387 17.688 2.426 1 98.31 192 ASN B N 1
ATOM 4225 C CA . ASN B 1 192 ? 7.727 17.766 3.004 1 98.31 192 ASN B CA 1
ATOM 4226 C C . ASN B 1 192 ? 8.109 16.469 3.701 1 98.31 192 ASN B C 1
ATOM 4228 O O . ASN B 1 192 ? 8.82 16.484 4.707 1 98.31 192 ASN B O 1
ATOM 4232 N N . GLU B 1 193 ? 7.734 15.242 3.471 1 94.12 193 GLU B N 1
ATOM 4233 C CA . GLU B 1 193 ? 8.078 13.961 4.082 1 94.12 193 GLU B CA 1
ATOM 4234 C C . GLU B 1 193 ? 9.508 13.555 3.748 1 94.12 193 GLU B C 1
ATOM 4236 O O . GLU B 1 193 ? 10.266 13.133 4.629 1 94.12 193 GLU B O 1
ATOM 4241 N N . GLY B 1 194 ? 10.188 13.695 2.75 1 95.38 194 GLY B N 1
ATOM 4242 C CA . GLY B 1 194 ? 11.539 13.375 2.309 1 95.38 194 GLY B CA 1
ATOM 4243 C C . GLY B 1 194 ? 11.758 11.883 2.105 1 95.38 194 GLY B C 1
ATOM 4244 O O . GLY B 1 194 ? 12.898 11.414 2.131 1 95.38 194 GLY B O 1
ATOM 4245 N N . CYS B 1 195 ? 10.75 11.055 1.923 1 96.38 195 CYS B N 1
ATOM 4246 C CA . CYS B 1 195 ? 10.836 9.609 1.724 1 96.38 195 CYS B CA 1
ATOM 4247 C C . CYS B 1 195 ? 11.344 9.281 0.325 1 96.38 195 CYS B C 1
ATOM 4249 O O . CYS B 1 195 ? 11.305 10.125 -0.57 1 96.38 195 CYS B O 1
ATOM 4251 N N . LEU B 1 196 ? 11.891 8.062 0.151 1 97 196 LEU B N 1
ATOM 4252 C CA . LEU B 1 196 ? 12.234 7.59 -1.185 1 97 196 LEU B CA 1
ATOM 4253 C C . LEU B 1 196 ? 11 7.574 -2.088 1 97 196 LEU B C 1
ATOM 4255 O O . LEU B 1 196 ? 9.898 7.277 -1.635 1 97 196 LEU B O 1
ATOM 4259 N N . PRO B 1 197 ? 11.227 7.988 -3.402 1 96.31 197 PRO B N 1
ATOM 4260 C CA . PRO B 1 197 ? 10.109 7.855 -4.332 1 96.31 197 PRO B CA 1
ATOM 4261 C C . PRO B 1 197 ? 9.68 6.406 -4.543 1 96.31 197 PRO B C 1
ATOM 4263 O O . PRO B 1 197 ? 10.531 5.516 -4.641 1 96.31 197 PRO B O 1
ATOM 4266 N N . HIS B 1 198 ? 8.359 6.188 -4.582 1 96.75 198 HIS B N 1
ATOM 4267 C CA . HIS B 1 198 ? 7.871 4.824 -4.762 1 96.75 198 HIS B CA 1
ATOM 4268 C C . HIS B 1 198 ? 8.547 3.865 -3.789 1 96.75 198 HIS B C 1
ATOM 4270 O O . HIS B 1 198 ? 8.992 2.785 -4.184 1 96.75 198 HIS B O 1
ATOM 4276 N N . CYS B 1 199 ? 8.617 4.258 -2.521 1 97.5 199 CYS B N 1
ATOM 4277 C CA . CYS B 1 199 ? 9.391 3.572 -1.499 1 97.5 199 CYS B CA 1
ATOM 4278 C C . CYS B 1 199 ? 8.891 2.148 -1.296 1 97.5 199 CYS B C 1
ATOM 4280 O O . CYS B 1 199 ? 7.793 1.941 -0.779 1 97.5 199 CYS B O 1
ATOM 4282 N N . PRO B 1 200 ? 9.758 1.143 -1.574 1 97.81 200 PRO B N 1
ATOM 4283 C CA . PRO B 1 200 ? 9.352 -0.247 -1.354 1 97.81 200 PRO B CA 1
ATOM 4284 C C . PRO B 1 200 ? 9.164 -0.581 0.123 1 97.81 200 PRO B C 1
ATOM 4286 O O . PRO B 1 200 ? 8.477 -1.547 0.459 1 97.81 200 PRO B O 1
ATOM 4289 N N . TYR B 1 201 ? 9.719 0.236 1.015 1 97.94 201 TYR B N 1
ATOM 4290 C CA . TYR B 1 201 ? 9.727 -0.059 2.443 1 97.94 201 TYR B CA 1
ATOM 4291 C C . TYR B 1 201 ? 8.438 0.414 3.102 1 97.94 201 TYR B C 1
ATOM 4293 O O . TYR B 1 201 ? 8.102 -0.016 4.211 1 97.94 201 TYR B O 1
ATOM 4301 N N . LYS B 1 202 ? 7.742 1.319 2.445 1 97.06 202 LYS B N 1
ATOM 4302 C CA . LYS B 1 202 ? 6.68 2.088 3.088 1 97.06 202 LYS B CA 1
ATOM 4303 C C . LYS B 1 202 ? 5.621 1.166 3.688 1 97.06 202 LYS B C 1
ATOM 4305 O O . LYS B 1 202 ? 5.254 1.314 4.855 1 97.06 202 LYS B O 1
ATOM 4310 N N . PRO B 1 203 ? 5.121 0.129 2.912 1 97.06 203 PRO B N 1
ATOM 4311 C CA . PRO B 1 203 ? 4.078 -0.712 3.504 1 97.06 203 PRO B CA 1
ATOM 4312 C C . PRO B 1 203 ? 4.559 -1.464 4.742 1 97.06 203 PRO B C 1
ATOM 4314 O O . PRO B 1 203 ? 3.861 -1.49 5.762 1 97.06 203 PRO B O 1
ATOM 4317 N N . ALA B 1 204 ? 5.719 -2.043 4.676 1 97.25 204 ALA B N 1
ATOM 4318 C CA . ALA B 1 204 ? 6.262 -2.762 5.824 1 97.25 204 ALA B CA 1
ATOM 4319 C C . ALA B 1 204 ? 6.586 -1.804 6.969 1 97.25 204 ALA B C 1
ATOM 4321 O O . ALA B 1 204 ? 6.359 -2.123 8.141 1 97.25 204 ALA B O 1
ATOM 4322 N N . HIS B 1 205 ? 7.109 -0.63 6.625 1 97 205 HIS B N 1
ATOM 4323 C CA . HIS B 1 205 ? 7.43 0.391 7.617 1 97 205 HIS B CA 1
ATOM 4324 C C . HIS B 1 205 ? 6.191 0.813 8.398 1 97 205 HIS B C 1
ATOM 4326 O O . HIS B 1 205 ? 6.227 0.899 9.625 1 97 205 HIS B O 1
ATOM 4332 N N . ASP B 1 206 ? 5.105 1.111 7.68 1 96.69 206 ASP B N 1
ATOM 4333 C CA . ASP B 1 206 ? 3.842 1.455 8.328 1 96.69 206 ASP B CA 1
ATOM 4334 C C . ASP B 1 206 ? 3.381 0.338 9.258 1 96.69 206 ASP B C 1
ATOM 4336 O O . ASP B 1 206 ? 2.844 0.604 10.336 1 96.69 206 ASP B O 1
ATOM 4340 N N . GLY B 1 207 ? 3.594 -0.906 8.781 1 96.56 207 GLY B N 1
ATOM 4341 C CA . GLY B 1 207 ? 3.264 -2.047 9.617 1 96.56 207 GLY B CA 1
ATOM 4342 C C . GLY B 1 207 ? 4.09 -2.113 10.891 1 96.56 207 GLY B C 1
ATOM 4343 O O . GLY B 1 207 ? 3.562 -2.398 11.969 1 96.56 207 GLY B O 1
ATOM 4344 N N . GLN B 1 208 ? 5.367 -1.842 10.766 1 96.56 208 GLN B N 1
ATOM 4345 C CA . GLN B 1 208 ? 6.258 -1.858 11.914 1 96.56 208 GLN B CA 1
ATOM 4346 C C . GLN B 1 208 ? 5.84 -0.818 12.953 1 96.56 208 GLN B C 1
ATOM 4348 O O . GLN B 1 208 ? 5.844 -1.094 14.156 1 96.56 208 GLN B O 1
ATOM 4353 N N . ILE B 1 209 ? 5.473 0.354 12.477 1 96.06 209 ILE B N 1
ATOM 4354 C CA . ILE B 1 209 ? 4.992 1.401 13.367 1 96.06 209 ILE B CA 1
ATOM 4355 C C . ILE B 1 209 ? 3.74 0.92 14.094 1 96.06 209 ILE B C 1
ATOM 4357 O O . ILE B 1 209 ? 3.611 1.105 15.312 1 96.06 209 ILE B O 1
ATOM 4361 N N . ALA B 1 210 ? 2.848 0.291 13.398 1 95.81 210 ALA B N 1
ATOM 4362 C CA . ALA B 1 210 ? 1.593 -0.185 13.977 1 95.81 210 ALA B CA 1
ATOM 4363 C C . ALA B 1 210 ? 1.848 -1.256 15.039 1 95.81 210 ALA B C 1
ATOM 4365 O O . ALA B 1 210 ? 1.194 -1.272 16.078 1 95.81 210 ALA B O 1
ATOM 4366 N N . LEU B 1 211 ? 2.816 -2.193 14.781 1 95.12 211 LEU B N 1
ATOM 4367 C CA . LEU B 1 211 ? 3.15 -3.221 15.758 1 95.12 211 LEU B CA 1
ATOM 4368 C C . LEU B 1 211 ? 3.551 -2.596 17.094 1 95.12 211 LEU B C 1
ATOM 4370 O O . LEU B 1 211 ? 3.068 -3.012 18.141 1 95.12 211 LEU B O 1
ATOM 4374 N N . ALA B 1 212 ? 4.391 -1.613 16.969 1 93.81 212 ALA B N 1
ATOM 4375 C CA . ALA B 1 212 ? 4.875 -0.947 18.172 1 93.81 212 ALA B CA 1
ATOM 4376 C C . ALA B 1 212 ? 3.754 -0.165 18.859 1 93.81 212 ALA B C 1
ATOM 4378 O O . ALA B 1 212 ? 3.596 -0.23 20.078 1 93.81 212 ALA B O 1
ATOM 4379 N N . ALA B 1 213 ? 2.959 0.523 18.062 1 92.25 213 ALA B N 1
ATOM 4380 C CA . ALA B 1 213 ? 1.877 1.351 18.594 1 92.25 213 ALA B CA 1
ATOM 4381 C C . ALA B 1 213 ? 0.808 0.495 19.266 1 92.25 213 ALA B C 1
ATOM 4383 O O . ALA B 1 213 ? 0.143 0.943 20.203 1 92.25 213 ALA B O 1
ATOM 4384 N N . CYS B 1 214 ? 0.667 -0.785 18.844 1 92.12 214 CYS B N 1
ATOM 4385 C CA . CYS B 1 214 ? -0.306 -1.715 19.406 1 92.12 214 CYS B CA 1
ATOM 4386 C C . CYS B 1 214 ? 0.304 -2.516 20.547 1 92.12 214 CYS B C 1
ATOM 4388 O O . CYS B 1 214 ? -0.322 -3.443 21.062 1 92.12 214 CYS B O 1
ATOM 4390 N N . ASP B 1 215 ? 1.512 -2.236 20.891 1 91.25 215 ASP B N 1
ATOM 4391 C CA . ASP B 1 215 ? 2.244 -2.875 21.984 1 91.25 215 ASP B CA 1
ATOM 4392 C C . ASP B 1 215 ? 2.471 -4.359 21.688 1 91.25 215 ASP B C 1
ATOM 4394 O O . ASP B 1 215 ? 2.445 -5.184 22.609 1 91.25 215 ASP B O 1
ATOM 4398 N N . LEU B 1 216 ? 2.547 -4.699 20.422 1 93.56 216 LEU B N 1
ATOM 4399 C CA . LEU B 1 216 ? 2.834 -6.082 20.062 1 93.56 216 LEU B CA 1
ATOM 4400 C C . LEU B 1 216 ? 4.336 -6.34 20.047 1 93.56 216 LEU B C 1
ATOM 4402 O O . LEU B 1 216 ? 4.777 -7.465 20.297 1 93.56 216 LEU B O 1
ATOM 4406 N N . THR B 1 217 ? 5.129 -5.324 19.703 1 94.12 217 THR B N 1
ATOM 4407 C CA . THR B 1 217 ? 6.59 -5.359 19.719 1 94.12 217 THR B CA 1
ATOM 4408 C C . THR B 1 217 ? 7.156 -4.051 20.25 1 94.12 217 THR B C 1
ATOM 4410 O O . THR B 1 217 ? 6.434 -3.057 20.375 1 94.12 217 THR B O 1
ATOM 4413 N N . ALA B 1 218 ? 8.422 -4.086 20.641 1 92.31 218 ALA B N 1
ATOM 4414 C CA . ALA B 1 218 ? 9.109 -2.848 21 1 92.31 218 ALA B CA 1
ATOM 4415 C C . ALA B 1 218 ? 9.344 -1.976 19.781 1 92.31 218 ALA B C 1
ATOM 4417 O O . ALA B 1 218 ? 9.438 -2.482 18.656 1 92.31 218 ALA B O 1
ATOM 4418 N N . GLU B 1 219 ? 9.359 -0.699 20.016 1 91.62 219 GLU B N 1
ATOM 4419 C CA . GLU B 1 219 ? 9.672 0.228 18.938 1 91.62 219 GLU B CA 1
ATOM 4420 C C . GLU B 1 219 ? 11.07 -0.027 18.375 1 91.62 219 GLU B C 1
ATOM 4422 O O . GLU B 1 219 ? 12.047 -0.067 19.125 1 91.62 219 GLU B O 1
ATOM 4427 N N . ALA B 1 220 ? 11.188 -0.26 17.031 1 92.5 220 ALA B N 1
ATOM 4428 C CA . ALA B 1 220 ? 12.469 -0.595 16.406 1 92.5 220 ALA B CA 1
ATOM 4429 C C . ALA B 1 220 ? 12.555 -0.032 14.992 1 92.5 220 ALA B C 1
ATOM 4431 O O . ALA B 1 220 ? 13.406 -0.452 14.203 1 92.5 220 ALA B O 1
ATOM 4432 N N . THR B 1 221 ? 11.703 0.877 14.633 1 92.12 221 THR B N 1
ATOM 4433 C CA . THR B 1 221 ? 11.531 1.292 13.242 1 92.12 221 THR B CA 1
ATOM 4434 C C . THR B 1 221 ? 12.797 1.981 12.727 1 92.12 221 THR B C 1
ATOM 4436 O O . THR B 1 221 ? 13.266 1.688 11.633 1 92.12 221 THR B O 1
ATOM 4439 N N . PHE B 1 222 ? 13.352 2.91 13.492 1 91.94 222 PHE B N 1
ATOM 4440 C CA . PHE B 1 222 ? 14.547 3.596 13.023 1 91.94 222 PHE B CA 1
ATOM 4441 C C . PHE B 1 222 ? 15.711 2.621 12.883 1 91.94 222 PHE B C 1
ATOM 4443 O O . PHE B 1 222 ? 16.453 2.658 11.898 1 91.94 222 PHE B O 1
ATOM 4450 N N . GLU B 1 223 ? 15.906 1.8 13.906 1 94.19 223 GLU B N 1
ATOM 4451 C CA . GLU B 1 223 ? 16.969 0.807 13.859 1 94.19 223 GLU B CA 1
ATOM 4452 C C . GLU B 1 223 ? 16.828 -0.105 12.648 1 94.19 223 GLU B C 1
ATOM 4454 O O . GLU B 1 223 ? 17.812 -0.399 11.961 1 94.19 223 GLU B O 1
ATOM 4459 N N . LEU B 1 224 ? 15.633 -0.547 12.383 1 96.06 224 LEU B N 1
ATOM 4460 C CA . LEU B 1 224 ? 15.391 -1.401 11.227 1 96.06 224 LEU B CA 1
ATOM 4461 C C . LEU B 1 224 ? 15.727 -0.671 9.93 1 96.06 224 LEU B C 1
ATOM 4463 O O . LEU B 1 224 ? 16.328 -1.251 9.023 1 96.06 224 LEU B O 1
ATOM 4467 N N . ASN B 1 225 ? 15.297 0.605 9.836 1 96.56 225 ASN B N 1
ATOM 4468 C CA . ASN B 1 225 ? 15.609 1.396 8.648 1 96.56 225 ASN B CA 1
ATOM 4469 C C . ASN B 1 225 ? 17.109 1.609 8.5 1 96.56 225 ASN B C 1
ATOM 4471 O O . ASN B 1 225 ? 17.625 1.628 7.379 1 96.56 225 ASN B O 1
ATOM 4475 N N . ALA B 1 226 ? 17.812 1.752 9.633 1 96.38 226 ALA B N 1
ATOM 4476 C CA . ALA B 1 226 ? 19.25 1.979 9.609 1 96.38 226 ALA B CA 1
ATOM 4477 C C . ALA B 1 226 ? 20 0.719 9.18 1 96.38 226 ALA B C 1
ATOM 4479 O O . ALA B 1 226 ? 21 0.794 8.461 1 96.38 226 ALA B O 1
ATOM 4480 N N . THR B 1 227 ? 19.5 -0.422 9.578 1 96.5 227 THR B N 1
ATOM 4481 C CA . THR B 1 227 ? 20.25 -1.653 9.359 1 96.5 227 THR B CA 1
ATOM 4482 C C . THR B 1 227 ? 19.797 -2.34 8.07 1 96.5 227 THR B C 1
ATOM 4484 O O . THR B 1 227 ? 20.578 -3.035 7.43 1 96.5 227 THR B O 1
ATOM 4487 N N . ALA B 1 228 ? 18.5 -2.086 7.668 1 97.38 228 ALA B N 1
ATOM 4488 C CA . ALA B 1 228 ? 17.984 -2.91 6.574 1 97.38 228 ALA B CA 1
ATOM 4489 C C . ALA B 1 228 ? 17.031 -2.123 5.691 1 97.38 228 ALA B C 1
ATOM 4491 O O . ALA B 1 228 ? 16.438 -2.676 4.762 1 97.38 228 ALA B O 1
ATOM 4492 N N . GLY B 1 229 ? 16.875 -0.838 5.934 1 97.56 229 GLY B N 1
ATOM 4493 C CA . GLY B 1 229 ? 15.836 -0.091 5.234 1 97.56 229 GLY B CA 1
ATOM 4494 C C . GLY B 1 229 ? 16.359 1.169 4.57 1 97.56 229 GLY B C 1
ATOM 4495 O O . GLY B 1 229 ? 17.453 1.175 4.016 1 97.56 229 GLY B O 1
ATOM 4496 N N . CYS B 1 230 ? 15.539 2.199 4.516 1 97 230 CYS B N 1
ATOM 4497 C CA . CYS B 1 230 ? 15.758 3.389 3.697 1 97 230 CYS B CA 1
ATOM 4498 C C . CYS B 1 230 ? 16.906 4.23 4.246 1 97 230 CYS B C 1
ATOM 4500 O O . CYS B 1 230 ? 17.609 4.898 3.486 1 97 230 CYS B O 1
ATOM 4502 N N . VAL B 1 231 ? 17.094 4.191 5.605 1 96.69 231 VAL B N 1
ATOM 4503 C CA . VAL B 1 231 ? 18.219 4.934 6.176 1 96.69 231 VAL B CA 1
ATOM 4504 C C . VAL B 1 231 ? 19.531 4.371 5.648 1 96.69 231 VAL B C 1
ATOM 4506 O O . VAL B 1 231 ? 20.422 5.125 5.23 1 96.69 231 VAL B O 1
ATOM 4509 N N . ARG B 1 232 ? 19.641 3.057 5.648 1 96.31 232 ARG B N 1
ATOM 4510 C CA . ARG B 1 232 ? 20.812 2.395 5.078 1 96.31 232 ARG B CA 1
ATOM 4511 C C . ARG B 1 232 ? 21.016 2.801 3.623 1 96.31 232 ARG B C 1
ATOM 4513 O O . ARG B 1 232 ? 22.125 3.111 3.211 1 96.31 232 ARG B O 1
ATOM 4520 N N . HIS B 1 233 ? 19.922 2.797 2.855 1 96.19 233 HIS B N 1
ATOM 4521 C CA . HIS B 1 233 ? 19.969 3.182 1.448 1 96.19 233 HIS B CA 1
ATOM 4522 C C . HIS B 1 233 ? 20.469 4.613 1.285 1 96.19 233 HIS B C 1
ATOM 4524 O O . HIS B 1 233 ? 21.328 4.883 0.457 1 96.19 233 HIS B O 1
ATOM 4530 N N . LEU B 1 234 ? 19.953 5.551 2.061 1 96.31 234 LEU B N 1
ATOM 4531 C CA . LEU B 1 234 ? 20.281 6.969 1.958 1 96.31 234 LEU B CA 1
ATOM 4532 C C . LEU B 1 234 ? 21.719 7.223 2.398 1 96.31 234 LEU B C 1
ATOM 4534 O O . LEU B 1 234 ? 22.375 8.133 1.886 1 96.31 234 LEU B O 1
ATOM 4538 N N . LEU B 1 235 ? 22.203 6.43 3.346 1 93.75 235 LEU B N 1
ATOM 4539 C CA . LEU B 1 2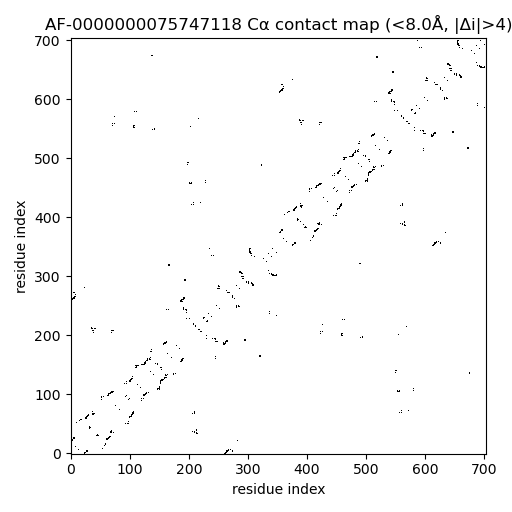35 ? 23.594 6.547 3.756 1 93.75 235 LEU B CA 1
ATOM 4540 C C . LEU B 1 235 ? 24.531 6.113 2.633 1 93.75 235 LEU B C 1
ATOM 4542 O O . LEU B 1 235 ? 25.594 6.715 2.434 1 93.75 235 LEU B O 1
ATOM 4546 N N . ARG B 1 236 ? 24.094 5.145 1.873 1 93 236 ARG B N 1
ATOM 4547 C CA . ARG B 1 236 ? 24.891 4.633 0.76 1 93 236 ARG B CA 1
ATOM 4548 C C . ARG B 1 236 ? 24.797 5.566 -0.444 1 93 236 ARG B C 1
ATOM 4550 O O . ARG B 1 236 ? 25.797 5.758 -1.159 1 93 236 ARG B O 1
ATOM 4557 N N . ASP B 1 237 ? 23.656 6.102 -0.657 1 94.06 237 ASP B N 1
ATOM 4558 C CA . ASP B 1 237 ? 23.391 7 -1.773 1 94.06 237 ASP B CA 1
ATOM 4559 C C . ASP B 1 237 ? 22.656 8.25 -1.303 1 94.06 237 ASP B C 1
ATOM 4561 O O . ASP B 1 237 ? 21.453 8.398 -1.545 1 94.06 237 ASP B O 1
ATOM 4565 N N . PRO B 1 238 ? 23.406 9.211 -0.773 1 95.19 238 PRO B N 1
ATOM 4566 C CA . PRO B 1 238 ? 22.75 10.398 -0.227 1 95.19 238 PRO B CA 1
ATOM 4567 C C . PRO B 1 238 ? 22.016 11.211 -1.294 1 95.19 238 PRO B C 1
ATOM 4569 O O . PRO B 1 238 ? 21.062 11.938 -0.982 1 95.19 238 PRO B O 1
ATOM 4572 N N . ALA B 1 239 ? 22.391 11.094 -2.594 1 95.62 239 ALA B N 1
ATOM 4573 C CA . ALA B 1 239 ? 21.75 11.836 -3.674 1 95.62 239 ALA B CA 1
ATOM 4574 C C . ALA B 1 239 ? 20.297 11.406 -3.85 1 95.62 239 ALA B C 1
ATOM 4576 O O . ALA B 1 239 ? 19.5 12.125 -4.449 1 95.62 239 ALA B O 1
ATOM 4577 N N . ALA B 1 240 ? 19.969 10.219 -3.283 1 95.69 240 ALA B N 1
ATOM 4578 C CA . ALA B 1 240 ? 18.609 9.688 -3.406 1 95.69 240 ALA B CA 1
ATOM 4579 C C . ALA B 1 240 ? 17.594 10.617 -2.752 1 95.69 240 ALA B C 1
ATOM 4581 O O . ALA B 1 240 ? 16.422 10.625 -3.133 1 95.69 240 ALA B O 1
ATOM 4582 N N . VAL B 1 241 ? 18.016 11.445 -1.798 1 96.75 241 VAL B N 1
ATOM 4583 C CA . VAL B 1 241 ? 17.109 12.344 -1.108 1 96.75 241 VAL B CA 1
ATOM 4584 C C . VAL B 1 241 ? 16.547 13.367 -2.098 1 96.75 241 VAL B C 1
ATOM 4586 O O . VAL B 1 241 ? 15.398 13.805 -1.961 1 96.75 241 VAL B O 1
ATOM 4589 N N . LEU B 1 242 ? 17.312 13.688 -3.166 1 97.06 242 LEU B N 1
ATOM 4590 C CA . LEU B 1 242 ? 16.891 14.68 -4.148 1 97.06 242 LEU B CA 1
ATOM 4591 C C . LEU B 1 242 ? 15.797 14.117 -5.051 1 97.06 242 LEU B C 1
ATOM 4593 O O . LEU B 1 242 ? 15.078 14.867 -5.711 1 97.06 242 LEU B O 1
ATOM 4597 N N . ARG B 1 243 ? 15.703 12.797 -5.074 1 96.56 243 ARG B N 1
ATOM 4598 C CA . ARG B 1 243 ? 14.688 12.133 -5.883 1 96.56 243 ARG B CA 1
ATOM 4599 C C . ARG B 1 243 ? 13.359 12.07 -5.141 1 96.56 243 ARG B C 1
ATOM 4601 O O . ARG B 1 243 ? 12.32 11.781 -5.742 1 96.56 243 ARG B O 1
ATOM 4608 N N . SER B 1 244 ? 13.344 12.336 -3.793 1 97.12 244 SER B N 1
ATOM 4609 C CA . SER B 1 244 ? 12.117 12.352 -2.992 1 97.12 244 SER B CA 1
ATOM 4610 C C . SER B 1 244 ? 11.07 13.273 -3.604 1 97.12 244 SER B C 1
ATOM 4612 O O . SER B 1 244 ? 11.406 14.344 -4.121 1 97.12 244 SER B O 1
ATOM 4614 N N . PRO B 1 245 ? 9.805 12.867 -3.557 1 97.56 245 PRO B N 1
ATOM 4615 C CA . PRO B 1 245 ? 8.781 13.727 -4.156 1 97.56 245 PRO B CA 1
ATOM 4616 C C . PRO B 1 245 ? 8.367 14.875 -3.242 1 97.56 245 PRO B C 1
ATOM 4618 O O . PRO B 1 245 ? 7.18 15.195 -3.131 1 97.56 245 PRO B O 1
ATOM 4621 N N . PHE B 1 246 ? 9.328 15.523 -2.609 1 98.12 246 PHE B N 1
ATOM 4622 C CA . PHE B 1 246 ? 9.039 16.734 -1.857 1 98.12 246 PHE B CA 1
ATOM 4623 C C . PHE B 1 246 ? 8.75 17.906 -2.799 1 98.12 246 PHE B C 1
ATOM 4625 O O . PHE B 1 246 ? 9.062 17.844 -3.988 1 98.12 246 PHE B O 1
ATOM 4632 N N . ILE B 1 247 ? 8.023 18.875 -2.309 1 98 247 ILE B N 1
ATOM 4633 C CA . ILE B 1 247 ? 7.773 20.141 -2.982 1 98 247 ILE B CA 1
ATOM 4634 C C . ILE B 1 247 ? 8.492 21.266 -2.244 1 98 247 ILE B C 1
ATOM 4636 O O . ILE B 1 247 ? 8.25 21.484 -1.056 1 98 247 ILE B O 1
ATOM 4640 N N . ARG B 1 248 ? 9.391 21.953 -2.871 1 97.62 248 ARG B N 1
ATOM 4641 C CA . ARG B 1 248 ? 10.031 23.094 -2.23 1 97.62 248 ARG B CA 1
ATOM 4642 C C . ARG B 1 248 ? 9.047 24.25 -2.059 1 97.62 248 ARG B C 1
ATOM 4644 O O . ARG B 1 248 ? 8.109 24.391 -2.846 1 97.62 248 ARG B O 1
ATOM 4651 N N . PRO B 1 249 ? 9.305 25.016 -1.023 1 97.62 249 PRO B N 1
ATOM 4652 C CA . PRO B 1 249 ? 8.477 26.219 -0.878 1 97.62 249 PRO B CA 1
ATOM 4653 C C . PRO B 1 249 ? 8.406 27.047 -2.16 1 97.62 249 PRO B C 1
ATOM 4655 O O . PRO B 1 249 ? 7.336 27.531 -2.521 1 97.62 249 PRO B O 1
ATOM 4658 N N . GLU B 1 250 ? 9.477 27.094 -2.943 1 96.62 250 GLU B N 1
ATOM 4659 C CA . GLU B 1 250 ? 9.594 27.891 -4.16 1 96.62 250 GLU B CA 1
ATOM 4660 C C . GLU B 1 250 ? 8.758 27.297 -5.289 1 96.62 250 GLU B C 1
ATOM 4662 O O . GLU B 1 250 ? 8.375 28.016 -6.223 1 96.62 250 GLU B O 1
ATOM 4667 N N . ASP B 1 251 ? 8.516 26.047 -5.141 1 95.69 251 ASP B N 1
ATOM 4668 C CA . ASP B 1 251 ? 7.848 25.344 -6.23 1 95.69 251 ASP B CA 1
ATOM 4669 C C . ASP B 1 251 ? 6.34 25.312 -6.016 1 95.69 251 ASP B C 1
ATOM 4671 O O . ASP B 1 251 ? 5.594 24.844 -6.879 1 95.69 251 ASP B O 1
ATOM 4675 N N . GLY B 1 252 ? 5.824 25.828 -4.895 1 94.12 252 GLY B N 1
ATOM 4676 C CA . GLY B 1 252 ? 4.406 25.828 -4.586 1 94.12 252 GLY B CA 1
ATOM 4677 C C . GLY B 1 252 ? 3.557 26.484 -5.656 1 94.12 252 GLY B C 1
ATOM 4678 O O . GLY B 1 252 ? 2.461 26.016 -5.965 1 94.12 252 GLY B O 1
ATOM 4679 N N . GLU B 1 253 ? 4.07 27.5 -6.242 1 90.75 253 GLU B N 1
ATOM 4680 C CA . GLU B 1 253 ? 3.322 28.266 -7.227 1 90.75 253 GLU B CA 1
ATOM 4681 C C . GLU B 1 253 ? 3.057 27.453 -8.492 1 90.75 253 GLU B C 1
ATOM 4683 O O . GLU B 1 253 ? 2.078 27.703 -9.195 1 90.75 253 GLU B O 1
ATOM 4688 N N . ARG B 1 254 ? 3.891 26.516 -8.766 1 92.56 254 ARG B N 1
ATOM 4689 C CA . ARG B 1 254 ? 3.723 25.656 -9.938 1 92.56 254 ARG B CA 1
ATOM 4690 C C . ARG B 1 254 ? 2.441 24.828 -9.828 1 92.56 254 ARG B C 1
ATOM 4692 O O . ARG B 1 254 ? 1.934 24.344 -10.836 1 92.56 254 ARG B O 1
ATOM 4699 N N . LEU B 1 255 ? 1.956 24.719 -8.625 1 95.12 255 LEU B N 1
ATOM 4700 C CA . LEU B 1 255 ? 0.793 23.875 -8.367 1 95.12 255 LEU B CA 1
ATOM 4701 C C . LEU B 1 255 ? -0.487 24.703 -8.352 1 95.12 255 LEU B C 1
ATOM 4703 O O . LEU B 1 255 ? -1.578 24.156 -8.156 1 95.12 255 LEU B O 1
ATOM 4707 N N . ALA B 1 256 ? -0.302 25.984 -8.609 1 90.38 256 ALA B N 1
ATOM 4708 C CA . ALA B 1 256 ? -1.453 26.875 -8.617 1 90.38 256 ALA B CA 1
ATOM 4709 C C . ALA B 1 256 ? -2.518 26.391 -9.602 1 90.38 256 ALA B C 1
ATOM 4711 O O . ALA B 1 256 ? -2.211 26.062 -10.75 1 90.38 256 ALA B O 1
ATOM 4712 N N . GLY B 1 257 ? -3.693 26.312 -9.164 1 91.44 257 GLY B N 1
ATOM 4713 C CA . GLY B 1 257 ? -4.797 25.891 -10.008 1 91.44 257 GLY B CA 1
ATOM 4714 C C . GLY B 1 257 ? -4.988 24.375 -10.008 1 91.44 257 GLY B C 1
ATOM 4715 O O . GLY B 1 257 ? -6.055 23.891 -10.391 1 91.44 257 GLY B O 1
ATOM 4716 N N . MET B 1 258 ? -4.016 23.672 -9.625 1 94.88 258 MET B N 1
ATOM 4717 C CA . MET B 1 258 ? -4.113 22.203 -9.648 1 94.88 258 MET B CA 1
ATOM 4718 C C . MET B 1 258 ? -4.562 21.672 -8.289 1 94.88 258 MET B C 1
ATOM 4720 O O . MET B 1 258 ? -5.336 20.719 -8.219 1 94.88 258 MET B O 1
ATOM 4724 N N . VAL B 1 259 ? -4.051 22.266 -7.254 1 97.69 259 VAL B N 1
ATOM 4725 C CA . VAL B 1 259 ? -4.426 21.812 -5.918 1 97.69 259 VAL B CA 1
ATOM 4726 C C . VAL B 1 259 ? -4.84 23.016 -5.066 1 97.69 259 VAL B C 1
ATOM 4728 O O . VAL B 1 259 ? -4.609 24.156 -5.445 1 97.69 259 VAL B O 1
ATOM 4731 N N . ASP B 1 260 ? -5.504 22.766 -3.934 1 97.62 260 ASP B N 1
ATOM 4732 C CA . ASP B 1 260 ? -6.039 23.812 -3.064 1 97.62 260 ASP B CA 1
ATOM 4733 C C . ASP B 1 260 ? -5.09 24.094 -1.902 1 97.62 260 ASP B C 1
ATOM 4735 O O . ASP B 1 260 ? -5.176 25.141 -1.269 1 97.62 260 ASP B O 1
ATOM 4739 N N . GLY B 1 261 ? -4.227 23.156 -1.632 1 97.81 261 GLY B N 1
ATOM 4740 C CA . GLY B 1 261 ? -3.311 23.359 -0.519 1 97.81 261 GLY B CA 1
ATOM 4741 C C . GLY B 1 261 ? -2.256 22.281 -0.41 1 97.81 261 GLY B C 1
ATOM 4742 O O . GLY B 1 261 ? -2.148 21.422 -1.288 1 97.81 261 GLY B O 1
ATOM 4743 N N . LEU B 1 262 ? -1.396 22.406 0.645 1 98.5 262 LEU B N 1
ATOM 4744 C CA . LEU B 1 262 ? -0.319 21.453 0.922 1 98.5 262 LEU B CA 1
ATOM 4745 C C . LEU B 1 262 ? -0.396 20.953 2.359 1 98.5 262 LEU B C 1
ATOM 4747 O O . LEU B 1 262 ? -0.713 21.719 3.273 1 98.5 262 LEU B O 1
ATOM 4751 N N . LYS B 1 263 ? -0.158 19.719 2.49 1 98.56 263 LYS B N 1
ATOM 4752 C CA . LYS B 1 263 ? 0.028 19.125 3.809 1 98.56 263 LYS B CA 1
ATOM 4753 C C . LYS B 1 263 ? 1.499 19.141 4.215 1 98.56 263 LYS B C 1
ATOM 4755 O O . LYS B 1 263 ? 2.369 18.781 3.416 1 98.56 263 LYS B O 1
ATOM 4760 N N . LEU B 1 264 ? 1.737 19.609 5.383 1 98.44 264 LEU B N 1
ATOM 4761 C CA . LEU B 1 264 ? 3.074 19.625 5.969 1 98.44 264 LEU B CA 1
ATOM 4762 C C . LEU B 1 264 ? 3.158 18.672 7.16 1 98.44 264 LEU B C 1
ATOM 4764 O O . LEU B 1 264 ? 2.254 18.641 7.996 1 98.44 264 LEU B O 1
ATOM 4768 N N . CYS B 1 265 ? 4.207 17.844 7.145 1 96.44 265 CYS B N 1
ATOM 4769 C CA . CYS B 1 265 ? 4.379 16.891 8.242 1 96.44 265 CYS B CA 1
ATOM 4770 C C . CYS B 1 265 ? 5.562 17.281 9.117 1 96.44 265 CYS B C 1
ATOM 4772 O O . CYS B 1 265 ? 6.316 18.203 8.781 1 96.44 265 CYS B O 1
ATOM 4774 N N . GLY B 1 266 ? 5.641 16.656 10.328 1 93.5 266 GLY B N 1
ATOM 4775 C CA . GLY B 1 266 ? 6.777 16.906 11.203 1 93.5 266 GLY B CA 1
ATOM 4776 C C . GLY B 1 266 ? 6.41 16.891 12.68 1 93.5 266 GLY B C 1
ATOM 4777 O O . GLY B 1 266 ? 7.133 17.453 13.5 1 93.5 266 GLY B O 1
ATOM 4778 N N . ARG B 1 267 ? 5.312 16.25 13 1 89.38 267 ARG B N 1
ATOM 4779 C CA . ARG B 1 267 ? 4.832 16.297 14.383 1 89.38 267 ARG B CA 1
ATOM 4780 C C . ARG B 1 267 ? 5.883 15.758 15.344 1 89.38 267 ARG B C 1
ATOM 4782 O O . ARG B 1 267 ? 6.031 16.266 16.453 1 89.38 267 ARG B O 1
ATOM 4789 N N . ASN B 1 268 ? 6.688 14.773 14.891 1 89.06 268 ASN B N 1
ATOM 4790 C CA . ASN B 1 268 ? 7.691 14.164 15.758 1 89.06 268 ASN B CA 1
ATOM 4791 C C . ASN B 1 268 ? 8.969 14.992 15.805 1 89.06 268 ASN B C 1
ATOM 4793 O O . ASN B 1 268 ? 9.867 14.711 16.594 1 89.06 268 ASN B O 1
ATOM 4797 N N . MET B 1 269 ? 9.039 16.062 14.992 1 92 269 MET B N 1
ATOM 4798 C CA . MET B 1 269 ? 10.266 16.844 14.883 1 92 269 MET B CA 1
ATOM 4799 C C . MET B 1 269 ? 10.227 18.031 15.844 1 92 269 MET B C 1
ATOM 4801 O O . MET B 1 269 ? 11.242 18.703 16.047 1 92 269 MET B O 1
ATOM 4805 N N . GLY B 1 270 ? 9.055 18.375 16.406 1 92.62 270 GLY B N 1
ATOM 4806 C CA . GLY B 1 270 ? 8.938 19.422 17.406 1 92.62 270 GLY B CA 1
ATOM 4807 C C . GLY B 1 270 ? 8.445 20.734 16.828 1 92.62 270 GLY B C 1
ATOM 4808 O O . GLY B 1 270 ? 8.336 20.891 15.609 1 92.62 270 GLY B O 1
ATOM 4809 N N . SER B 1 271 ? 8.188 21.656 17.719 1 96.31 271 SER B N 1
ATOM 4810 C CA . SER B 1 271 ? 7.531 22.922 17.391 1 96.31 271 SER B CA 1
ATOM 4811 C C . SER B 1 271 ? 8.422 23.797 16.516 1 96.31 271 SER B C 1
ATOM 4813 O O . SER B 1 271 ? 7.941 24.422 15.57 1 96.31 271 SER B O 1
ATOM 4815 N N . ARG B 1 272 ? 9.711 23.844 16.844 1 95.88 272 ARG B N 1
ATOM 4816 C CA . ARG B 1 272 ? 10.641 24.672 16.078 1 95.88 272 ARG B CA 1
ATOM 4817 C C . ARG B 1 272 ? 10.695 24.234 14.617 1 95.88 272 ARG B C 1
ATOM 4819 O O . ARG B 1 272 ? 10.648 25.078 13.711 1 95.88 272 ARG B O 1
ATOM 4826 N N . PHE B 1 273 ? 10.797 22.969 14.43 1 96.75 273 PHE B N 1
ATOM 4827 C CA . PHE B 1 273 ? 10.805 22.422 13.086 1 96.75 273 PHE B CA 1
ATOM 4828 C C . PHE B 1 273 ? 9.516 22.75 12.352 1 96.75 273 PHE B C 1
ATOM 4830 O O . PHE B 1 273 ? 9.547 23.25 11.219 1 96.75 273 PHE B O 1
ATOM 4837 N N . CYS B 1 274 ? 8.312 22.516 12.977 1 97.88 274 CYS B N 1
ATOM 4838 C CA . CYS B 1 274 ? 7.016 22.703 12.336 1 97.88 274 CYS B CA 1
ATOM 4839 C C . CYS B 1 274 ? 6.805 24.172 11.961 1 97.88 274 CYS B C 1
ATOM 4841 O O . CYS B 1 274 ? 6.305 24.469 10.875 1 97.88 274 CYS B O 1
ATOM 4843 N N . LEU B 1 275 ? 7.25 25.078 12.82 1 98 275 LEU B N 1
ATOM 4844 C CA . LEU B 1 275 ? 7.098 26.5 12.539 1 98 275 LEU B CA 1
ATOM 4845 C C . LEU B 1 275 ? 8.016 26.938 11.406 1 98 275 LEU B C 1
ATOM 4847 O O . LEU B 1 275 ? 7.637 27.75 10.562 1 98 275 LEU B O 1
ATOM 4851 N N . ARG B 1 276 ? 9.281 26.391 11.398 1 97.69 276 ARG B N 1
ATOM 4852 C CA . ARG B 1 276 ? 10.203 26.688 10.305 1 97.69 276 ARG B CA 1
ATOM 4853 C C . ARG B 1 276 ? 9.602 26.281 8.969 1 97.69 276 ARG B C 1
ATOM 4855 O O . ARG B 1 276 ? 9.625 27.047 8.008 1 97.69 276 ARG B O 1
ATOM 4862 N N . VAL B 1 277 ? 9.055 25.094 8.922 1 98.38 277 VAL B N 1
ATOM 4863 C CA . VAL B 1 277 ? 8.469 24.547 7.703 1 98.38 277 VAL B CA 1
ATOM 4864 C C . VAL B 1 277 ? 7.27 25.406 7.285 1 98.38 277 VAL B C 1
ATOM 4866 O O . VAL B 1 277 ? 7.184 25.844 6.133 1 98.38 277 VAL B O 1
ATOM 4869 N N . LEU B 1 278 ? 6.375 25.672 8.25 1 98.44 278 LEU B N 1
ATOM 4870 C CA . LEU B 1 278 ? 5.188 26.469 7.945 1 98.44 278 LEU B CA 1
ATOM 4871 C C . LEU B 1 278 ? 5.574 27.844 7.41 1 98.44 278 LEU B C 1
ATOM 4873 O O . LEU B 1 278 ? 5.055 28.281 6.383 1 98.44 278 LEU B O 1
ATOM 4877 N N . ARG B 1 279 ? 6.512 28.531 8.055 1 98.12 279 ARG B N 1
ATOM 4878 C CA . ARG B 1 279 ? 6.957 29.844 7.637 1 98.12 279 ARG B CA 1
ATOM 4879 C C . ARG B 1 279 ? 7.523 29.812 6.223 1 98.12 279 ARG B C 1
ATOM 4881 O O . ARG B 1 279 ? 7.215 30.688 5.402 1 98.12 279 ARG B O 1
ATOM 4888 N N . ALA B 1 280 ? 8.367 28.797 5.953 1 98.38 280 ALA B N 1
ATOM 4889 C CA . ALA B 1 280 ? 8.984 28.672 4.633 1 98.38 280 ALA B CA 1
ATOM 4890 C C . ALA B 1 280 ? 7.922 28.531 3.545 1 98.38 280 ALA B C 1
ATOM 4892 O O . ALA B 1 280 ? 8 29.188 2.504 1 98.38 280 ALA B O 1
ATOM 4893 N N . TYR B 1 281 ? 6.934 27.734 3.773 1 98.31 281 TYR B N 1
ATOM 4894 C CA . TYR B 1 281 ? 5.93 27.453 2.75 1 98.31 281 TYR B CA 1
ATOM 4895 C C . TYR B 1 281 ? 4.973 28.625 2.594 1 98.31 281 TYR B C 1
ATOM 4897 O O . TYR B 1 281 ? 4.551 28.953 1.48 1 98.31 281 TYR B O 1
ATOM 4905 N N . VAL B 1 282 ? 4.586 29.312 3.684 1 97.81 282 VAL B N 1
ATOM 4906 C CA . VAL B 1 282 ? 3.734 30.484 3.604 1 97.81 282 VAL B CA 1
ATOM 4907 C C . VAL B 1 282 ? 4.453 31.594 2.834 1 97.81 282 VAL B C 1
ATOM 4909 O O . VAL B 1 282 ? 3.85 32.281 2 1 97.81 282 VAL B O 1
ATOM 4912 N N . GLN B 1 283 ? 5.77 31.719 3.102 1 96.88 283 GLN B N 1
ATOM 4913 C CA . GLN B 1 283 ? 6.566 32.75 2.445 1 96.88 283 GLN B CA 1
ATOM 4914 C C . GLN B 1 283 ? 6.855 32.375 0.992 1 96.88 283 GLN B C 1
ATOM 4916 O O . GLN B 1 283 ? 7.18 33.25 0.178 1 96.88 283 GLN B O 1
ATOM 4921 N N . GLY B 1 284 ? 6.863 31.078 0.687 1 97 284 GLY B N 1
ATOM 4922 C CA . GLY B 1 284 ? 7.152 30.609 -0.655 1 97 284 GLY B CA 1
ATOM 4923 C C . GLY B 1 284 ? 8.633 30.562 -0.969 1 97 284 GLY B C 1
ATOM 4924 O O . GLY B 1 284 ? 9.031 30.531 -2.137 1 97 284 GLY B O 1
ATOM 4925 N N . ARG B 1 285 ? 9.43 30.562 0.06 1 96.81 285 ARG B N 1
ATOM 4926 C CA . ARG B 1 285 ? 10.883 30.516 -0.098 1 96.81 285 ARG B CA 1
ATOM 4927 C C . ARG B 1 285 ? 11.555 30.047 1.181 1 96.81 285 ARG B C 1
ATOM 4929 O O . ARG B 1 285 ? 11.016 30.203 2.275 1 96.81 285 ARG B O 1
ATOM 4936 N N . PHE B 1 286 ? 12.703 29.484 1.054 1 97.88 286 PHE B N 1
ATOM 4937 C CA . PHE B 1 286 ? 13.5 29.047 2.191 1 97.88 286 PHE B CA 1
ATOM 4938 C C . PHE B 1 286 ? 14.992 29.172 1.897 1 97.88 286 PHE B C 1
ATOM 4940 O O . PHE B 1 286 ? 15.477 28.672 0.884 1 97.88 286 PHE B O 1
ATOM 4947 N N . SER B 1 287 ? 15.625 29.906 2.715 1 97.94 287 SER B N 1
ATOM 4948 C CA . SER B 1 287 ? 17.078 29.969 2.666 1 97.94 287 SER B CA 1
ATOM 4949 C C . SER B 1 287 ? 17.719 29.125 3.77 1 97.94 287 SER B C 1
ATOM 4951 O O . SER B 1 287 ? 17.5 29.391 4.953 1 97.94 287 SER B O 1
ATOM 4953 N N . GLY B 1 288 ? 18.422 28.094 3.404 1 96.75 288 GLY B N 1
ATOM 4954 C CA . GLY B 1 288 ? 19.031 27.203 4.383 1 96.75 288 GLY B CA 1
ATOM 4955 C C . GLY B 1 288 ? 19.203 25.781 3.869 1 96.75 288 GLY B C 1
ATOM 4956 O O . GLY B 1 288 ? 19.266 25.562 2.658 1 96.75 288 GLY B O 1
ATOM 4957 N N . ASN B 1 289 ? 19.453 24.875 4.785 1 97.56 289 ASN B N 1
ATOM 4958 C CA . ASN B 1 289 ? 19.641 23.469 4.48 1 97.56 289 ASN B CA 1
ATOM 4959 C C . ASN B 1 289 ? 18.312 22.781 4.148 1 97.56 289 ASN B C 1
ATOM 4961 O O . ASN B 1 289 ? 17.438 22.656 5.012 1 97.56 289 ASN B O 1
ATOM 4965 N N . LEU B 1 290 ? 18.141 22.375 2.842 1 98.06 290 LEU B N 1
ATOM 4966 C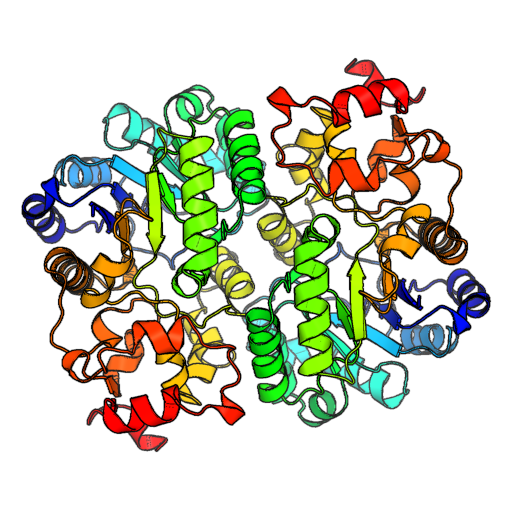 CA . LEU B 1 290 ? 16.938 21.703 2.365 1 98.06 290 LEU B CA 1
ATOM 4967 C C . LEU B 1 290 ? 16.5 20.609 3.322 1 98.06 290 LEU B C 1
ATOM 4969 O O . LEU B 1 290 ? 15.312 20.422 3.586 1 98.06 290 LEU B O 1
ATOM 4973 N N . LEU B 1 291 ? 17.422 19.875 3.881 1 97.62 291 LEU B N 1
ATOM 4974 C CA . LEU B 1 291 ? 17.172 18.734 4.746 1 97.62 291 LEU B CA 1
ATOM 4975 C C . LEU B 1 291 ? 16.438 19.156 6.016 1 97.62 291 LEU B C 1
ATOM 4977 O O . LEU B 1 291 ? 15.828 18.328 6.691 1 97.62 291 LEU B O 1
ATOM 4981 N N . GLN B 1 292 ? 16.422 20.422 6.328 1 96.62 292 GLN B N 1
ATOM 4982 C CA . GLN B 1 292 ? 15.781 20.938 7.535 1 96.62 292 GLN B CA 1
ATOM 4983 C C . GLN B 1 292 ? 14.305 21.188 7.293 1 96.62 292 GLN B C 1
ATOM 4985 O O . GLN B 1 292 ? 13.57 21.562 8.219 1 96.62 292 GLN B O 1
ATOM 4990 N N . LEU B 1 293 ? 13.828 20.984 6.047 1 97.81 293 LEU B N 1
ATOM 4991 C CA . LEU B 1 293 ? 12.414 21.094 5.719 1 97.81 293 LEU B CA 1
ATOM 4992 C C . LEU B 1 293 ? 11.766 19.703 5.656 1 97.81 293 LEU B C 1
ATOM 4994 O O . LEU B 1 293 ? 10.539 19.594 5.648 1 97.81 293 LEU B O 1
ATOM 4998 N N . LEU B 1 294 ? 12.625 18.703 5.551 1 97.81 294 LEU B N 1
ATOM 4999 C CA . LEU B 1 294 ? 12.117 17.375 5.262 1 97.81 294 LEU B CA 1
ATOM 5000 C C . LEU B 1 294 ? 12.039 16.531 6.535 1 97.81 294 LEU B C 1
ATOM 5002 O O . LEU B 1 294 ? 13.055 16.297 7.188 1 97.81 294 LEU B O 1
ATOM 5006 N N . ASP B 1 295 ? 10.836 16.078 6.852 1 93.62 295 ASP B N 1
ATOM 5007 C CA . ASP B 1 295 ? 10.547 15.422 8.117 1 93.62 295 ASP B CA 1
ATOM 5008 C C . ASP B 1 295 ? 11.281 14.086 8.227 1 93.62 295 ASP B C 1
ATOM 5010 O O . ASP B 1 295 ? 12.062 13.875 9.156 1 93.62 295 ASP B O 1
ATOM 5014 N N . SER B 1 296 ? 11.266 13.18 7.25 1 91.12 296 SER B N 1
ATOM 5015 C CA . SER B 1 296 ? 11.703 11.789 7.348 1 91.12 296 SER B CA 1
ATOM 5016 C C . SER B 1 296 ? 13.227 11.688 7.277 1 91.12 296 SER B C 1
ATOM 5018 O O . SER B 1 296 ? 13.805 10.688 7.699 1 91.12 296 SER B O 1
ATOM 5020 N N . VAL B 1 297 ? 13.875 12.766 6.766 1 94.06 297 VAL B N 1
ATOM 5021 C CA . VAL B 1 297 ? 15.312 12.641 6.535 1 94.06 297 VAL B CA 1
ATOM 5022 C C . VAL B 1 297 ? 16.047 13.781 7.238 1 94.06 297 VAL B C 1
ATOM 5024 O O . VAL B 1 297 ? 17.188 14.102 6.891 1 94.06 297 VAL B O 1
ATOM 5027 N N . ASP B 1 298 ? 15.383 14.359 8.195 1 91.38 298 ASP B N 1
ATOM 5028 C CA . ASP B 1 298 ? 16 15.461 8.93 1 91.38 298 ASP B CA 1
ATOM 5029 C C . ASP B 1 298 ? 17.297 15.016 9.594 1 91.38 298 ASP B C 1
ATOM 5031 O O . ASP B 1 298 ? 18.219 15.812 9.758 1 91.38 298 ASP B O 1
ATOM 5035 N N . TRP B 1 299 ? 17.422 13.75 9.914 1 91.44 299 TRP B N 1
ATOM 5036 C CA . TRP B 1 299 ? 18.609 13.195 10.547 1 91.44 299 TRP B CA 1
ATOM 5037 C C . TRP B 1 299 ? 19.844 13.359 9.656 1 91.44 299 TRP B C 1
ATOM 5039 O O . TRP B 1 299 ? 20.969 13.445 10.148 1 91.44 299 TRP B O 1
ATOM 5049 N N . MET B 1 300 ? 19.672 13.461 8.391 1 94.88 300 MET B N 1
ATOM 5050 C CA . MET B 1 300 ? 20.766 13.625 7.449 1 94.88 300 MET B CA 1
ATOM 5051 C C . MET B 1 300 ? 21.453 14.977 7.629 1 94.88 300 MET B C 1
ATOM 5053 O O . MET B 1 300 ? 22.609 15.148 7.254 1 94.88 300 MET B O 1
ATOM 5057 N N . ALA B 1 301 ? 20.703 15.953 8.133 1 94.38 301 ALA B N 1
ATOM 5058 C CA . ALA B 1 301 ? 21.219 17.312 8.266 1 94.38 301 ALA B CA 1
ATOM 5059 C C . ALA B 1 301 ? 22.391 17.375 9.242 1 94.38 301 ALA B C 1
ATOM 5061 O O . ALA B 1 301 ? 23.156 18.328 9.25 1 94.38 301 ALA B O 1
ATOM 5062 N N . GLU B 1 302 ? 22.469 16.391 10.07 1 91.69 302 GLU B N 1
ATOM 5063 C CA . GLU B 1 302 ? 23.594 16.312 10.992 1 91.69 302 GLU B CA 1
ATOM 5064 C C . GLU B 1 302 ? 24.906 16.188 10.242 1 91.69 302 GLU B C 1
ATOM 5066 O O . GLU B 1 302 ? 25.953 16.656 10.703 1 91.69 302 GLU B O 1
ATOM 5071 N N . GLY B 1 303 ? 24.891 15.57 9.078 1 92.44 303 GLY B N 1
ATOM 5072 C CA . GLY B 1 303 ? 26.141 15.289 8.383 1 92.44 303 GLY B CA 1
ATOM 5073 C C . GLY B 1 303 ? 26.203 15.93 7.008 1 92.44 303 GLY B C 1
ATOM 5074 O O . GLY B 1 303 ? 27.266 15.93 6.367 1 92.44 303 GLY B O 1
ATOM 5075 N N . LEU B 1 304 ? 25.094 16.484 6.609 1 95.81 304 LEU B N 1
ATOM 5076 C CA . LEU B 1 304 ? 25.031 16.938 5.227 1 95.81 304 LEU B CA 1
ATOM 5077 C C . LEU B 1 304 ? 24.219 18.219 5.109 1 95.81 304 LEU B C 1
ATOM 5079 O O . LEU B 1 304 ? 23.172 18.359 5.734 1 95.81 304 LEU B O 1
ATOM 5083 N N . VAL B 1 305 ? 24.781 19.188 4.449 1 96.88 305 VAL B N 1
ATOM 5084 C CA . VAL B 1 305 ? 24.047 20.391 4.094 1 96.88 305 VAL B CA 1
ATOM 5085 C C . VAL B 1 305 ? 23.766 20.406 2.594 1 96.88 305 VAL B C 1
ATOM 5087 O O . VAL B 1 305 ? 24.672 20.25 1.781 1 96.88 305 VAL B O 1
ATOM 5090 N N . ILE B 1 306 ? 22.578 20.438 2.232 1 97.81 306 ILE B N 1
ATOM 5091 C CA . ILE B 1 306 ? 22.156 20.734 0.865 1 97.81 306 ILE B CA 1
ATOM 5092 C C . ILE B 1 306 ? 21.594 22.156 0.793 1 97.81 306 ILE B C 1
ATOM 5094 O O . ILE B 1 306 ? 20.484 22.406 1.247 1 97.81 306 ILE B O 1
ATOM 5098 N N . ASP B 1 307 ? 22.297 23.062 0.213 1 97.5 307 ASP B N 1
ATOM 5099 C CA . ASP B 1 307 ? 21.891 24.469 0.143 1 97.5 307 ASP B CA 1
ATOM 5100 C C . ASP B 1 307 ? 20.719 24.656 -0.803 1 97.5 307 ASP B C 1
ATOM 5102 O O . ASP B 1 307 ? 20.875 24.625 -2.025 1 97.5 307 ASP B O 1
ATOM 5106 N N . ASN B 1 308 ? 19.547 24.953 -0.267 1 97.62 308 ASN B N 1
ATOM 5107 C CA . ASN B 1 308 ? 18.312 25.078 -1.049 1 97.62 308 ASN B CA 1
ATOM 5108 C C . ASN B 1 308 ? 18.438 26.188 -2.094 1 97.62 308 ASN B C 1
ATOM 5110 O O . ASN B 1 308 ? 17.922 26.047 -3.207 1 97.62 308 ASN B O 1
ATOM 5114 N N . ASP B 1 309 ? 19.125 27.234 -1.815 1 96.38 309 ASP B N 1
ATOM 5115 C CA . ASP B 1 309 ? 19.234 28.406 -2.686 1 96.38 309 ASP B CA 1
ATOM 5116 C C . ASP B 1 309 ? 20.047 28.078 -3.936 1 96.38 309 ASP B C 1
ATOM 5118 O O . ASP B 1 309 ? 19.938 28.766 -4.953 1 96.38 309 ASP B O 1
ATOM 5122 N N . THR B 1 310 ? 20.844 27.047 -3.801 1 96.25 310 THR B N 1
ATOM 5123 C CA . THR B 1 310 ? 21.766 26.75 -4.902 1 96.25 310 THR B CA 1
ATOM 5124 C C . THR B 1 310 ? 21.141 25.75 -5.867 1 96.25 310 THR B C 1
ATOM 5126 O O . THR B 1 310 ? 21.672 25.484 -6.941 1 96.25 310 THR B O 1
ATOM 5129 N N . LEU B 1 311 ? 20 25.156 -5.504 1 96.5 311 LEU B N 1
ATOM 5130 C CA . LEU B 1 311 ? 19.328 24.266 -6.434 1 96.5 311 LEU B CA 1
ATOM 5131 C C . LEU B 1 311 ? 18.875 25.016 -7.684 1 96.5 311 LEU B C 1
ATOM 5133 O O . LEU B 1 311 ? 18.344 26.125 -7.594 1 96.5 311 LEU B O 1
ATOM 5137 N N . PRO B 1 312 ? 19.094 24.406 -8.773 1 95.06 312 PRO B N 1
ATOM 5138 C CA . PRO B 1 312 ? 18.859 25.141 -10.023 1 95.06 312 PRO B CA 1
ATOM 5139 C C . PRO B 1 312 ? 17.375 25.406 -10.266 1 95.06 312 PRO B C 1
ATOM 5141 O O . PRO B 1 312 ? 16.516 24.703 -9.719 1 95.06 312 PRO B O 1
ATOM 5144 N N . SER B 1 313 ? 17.062 26.344 -11.086 1 91 313 SER B N 1
ATOM 5145 C CA . SER B 1 313 ? 15.695 26.766 -11.367 1 91 313 SER B CA 1
ATOM 5146 C C . SER B 1 313 ? 14.922 25.656 -12.086 1 91 313 SER B C 1
ATOM 5148 O O . SER B 1 313 ? 13.688 25.625 -12.039 1 91 313 SER B O 1
ATOM 5150 N N . ASP B 1 314 ? 15.68 24.828 -12.758 1 92.12 314 ASP B N 1
ATOM 5151 C CA . ASP B 1 314 ? 15 23.781 -13.516 1 92.12 314 ASP B CA 1
ATOM 5152 C C . ASP B 1 314 ? 14.883 22.5 -12.688 1 92.12 314 ASP B C 1
ATOM 5154 O O . ASP B 1 314 ? 14.539 21.438 -13.219 1 92.12 314 ASP B O 1
ATOM 5158 N N . PHE B 1 315 ? 15.195 22.594 -11.43 1 94.88 315 PHE B N 1
ATOM 5159 C CA . PHE B 1 315 ? 15.125 21.453 -10.531 1 94.88 315 PHE B CA 1
ATOM 5160 C C . PHE B 1 315 ? 13.781 20.734 -10.648 1 94.88 315 PHE B C 1
ATOM 5162 O O . PHE B 1 315 ? 13.734 19.531 -10.875 1 94.88 315 PHE B O 1
ATOM 5169 N N . TRP B 1 316 ? 12.727 21.516 -10.578 1 95.31 316 TRP B N 1
ATOM 5170 C CA . TRP B 1 316 ? 11.367 20.984 -10.656 1 95.31 316 TRP B CA 1
ATOM 5171 C C . TRP B 1 316 ? 11.133 20.266 -11.984 1 95.31 316 TRP B C 1
ATOM 5173 O O . TRP B 1 316 ? 10.664 19.125 -12.016 1 95.31 316 TRP B O 1
ATOM 5183 N N . ASP B 1 317 ? 11.547 20.875 -13.07 1 95.38 317 ASP B N 1
ATOM 5184 C CA . ASP B 1 317 ? 11.312 20.344 -14.406 1 95.38 317 ASP B CA 1
ATOM 5185 C C . ASP B 1 317 ? 12.125 19.078 -14.648 1 95.38 317 ASP B C 1
ATOM 5187 O O . ASP B 1 317 ? 11.633 18.125 -15.266 1 95.38 317 ASP B O 1
ATOM 5191 N N . GLN B 1 318 ? 13.336 19.062 -14.172 1 94.69 318 GLN B N 1
ATOM 5192 C CA . GLN B 1 318 ? 14.195 17.891 -14.336 1 94.69 318 GLN B CA 1
ATOM 5193 C C . GLN B 1 318 ? 13.633 16.688 -13.586 1 94.69 318 GLN B C 1
ATOM 5195 O O . GLN B 1 318 ? 13.594 15.578 -14.125 1 94.69 318 GLN B O 1
ATOM 5200 N N . LEU B 1 319 ? 13.125 16.938 -12.398 1 94.56 319 LEU B N 1
ATOM 5201 C CA . LEU B 1 319 ? 12.695 15.828 -11.555 1 94.56 319 LEU B CA 1
ATOM 5202 C C . LEU B 1 319 ? 11.289 15.383 -11.93 1 94.56 319 LEU B C 1
ATOM 5204 O O . LEU B 1 319 ? 10.906 14.242 -11.641 1 94.56 319 LEU B O 1
ATOM 5208 N N . THR B 1 320 ? 10.445 16.203 -12.562 1 94.62 320 THR B N 1
ATOM 5209 C CA . THR B 1 320 ? 9.109 15.805 -12.984 1 94.62 320 THR B CA 1
ATOM 5210 C C . THR B 1 320 ? 9.156 15.156 -14.367 1 94.62 320 THR B C 1
ATOM 5212 O O . THR B 1 320 ? 8.188 14.508 -14.789 1 94.62 320 THR B O 1
ATOM 5215 N N . GLY B 1 321 ? 10.258 15.312 -15.094 1 91.38 321 GLY B N 1
ATOM 5216 C CA . GLY B 1 321 ? 10.414 14.695 -16.391 1 91.38 321 GLY B CA 1
ATOM 5217 C C . GLY B 1 321 ? 11.336 13.492 -16.375 1 91.38 321 GLY B C 1
ATOM 5218 O O . GLY B 1 321 ? 11.625 12.898 -17.422 1 91.38 321 GLY B O 1
ATOM 5219 N N . CYS B 1 322 ? 11.695 13.109 -15.203 1 91.94 322 CYS B N 1
ATOM 5220 C CA . CYS B 1 322 ? 12.672 12.047 -14.984 1 91.94 322 CYS B CA 1
ATOM 5221 C C . CYS B 1 322 ? 12.031 10.672 -15.133 1 91.94 322 CYS B C 1
ATOM 5223 O O . CYS B 1 322 ? 10.898 10.469 -14.703 1 91.94 322 CYS B O 1
ATOM 5225 N N . ASP B 1 323 ? 12.773 9.688 -15.742 1 86.44 323 ASP B N 1
ATOM 5226 C CA . ASP B 1 323 ? 12.227 8.344 -15.836 1 86.44 323 ASP B CA 1
ATOM 5227 C C . ASP B 1 323 ? 12.836 7.426 -14.781 1 86.44 323 ASP B C 1
ATOM 5229 O O . ASP B 1 323 ? 12.594 6.215 -14.789 1 86.44 323 ASP B O 1
ATOM 5233 N N . GLY B 1 324 ? 13.727 7.996 -13.93 1 87.94 324 GLY B N 1
ATOM 5234 C CA . GLY B 1 324 ? 14.266 7.258 -12.797 1 87.94 324 GLY B CA 1
ATOM 5235 C C . GLY B 1 324 ? 15.484 6.434 -13.148 1 87.94 324 GLY B C 1
ATOM 5236 O O . GLY B 1 324 ? 15.977 5.66 -12.32 1 87.94 324 GLY B O 1
ATOM 5237 N N . ASP B 1 325 ? 15.977 6.508 -14.422 1 90.19 325 ASP B N 1
ATOM 5238 C CA . ASP B 1 325 ? 17.203 5.793 -14.773 1 90.19 325 ASP B CA 1
ATOM 5239 C C . ASP B 1 325 ? 18.438 6.547 -14.305 1 90.19 325 ASP B C 1
ATOM 5241 O O . ASP B 1 325 ? 19.141 7.172 -15.109 1 90.19 325 ASP B O 1
ATOM 5245 N N . CYS B 1 326 ? 18.75 6.344 -13.102 1 90.5 326 CYS B N 1
ATOM 5246 C CA . CYS B 1 326 ? 19.781 7.133 -12.43 1 90.5 326 CYS B CA 1
ATOM 5247 C C . CYS B 1 326 ? 21.172 6.723 -12.898 1 90.5 326 CYS B C 1
ATOM 5249 O O . CYS B 1 326 ? 22.109 7.531 -12.875 1 90.5 326 CYS B O 1
ATOM 5251 N N . GLN B 1 327 ? 21.266 5.453 -13.25 1 85.75 327 GLN B N 1
ATOM 5252 C CA . GLN B 1 327 ? 22.578 4.961 -13.688 1 85.75 327 GLN B CA 1
ATOM 5253 C C . GLN B 1 327 ? 23.016 5.656 -14.969 1 85.75 327 GLN B C 1
ATOM 5255 O O . GLN B 1 327 ? 24.203 5.945 -15.148 1 85.75 327 GLN B O 1
ATOM 5260 N N . GLU B 1 328 ? 22.078 5.969 -15.734 1 87.94 328 GLU B N 1
ATOM 5261 C CA . GLU B 1 328 ? 22.391 6.609 -17.016 1 87.94 328 GLU B CA 1
ATOM 5262 C C . GLU B 1 328 ? 22.422 8.125 -16.875 1 87.94 328 GLU B C 1
ATOM 5264 O O . GLU B 1 328 ? 23.266 8.797 -17.469 1 87.94 328 GLU B O 1
ATOM 5269 N N . CYS B 1 329 ? 21.484 8.68 -16.125 1 91.44 329 CYS B N 1
ATOM 5270 C CA . CYS B 1 329 ? 21.266 10.117 -16.078 1 91.44 329 CYS B CA 1
ATOM 5271 C C . CYS B 1 329 ? 22.312 10.797 -15.195 1 91.44 329 CYS B C 1
ATOM 5273 O O . CYS B 1 329 ? 23.016 11.703 -15.641 1 91.44 329 CYS B O 1
ATOM 5275 N N . GLY B 1 330 ? 22.453 10.461 -13.867 1 92.94 330 GLY B N 1
ATOM 5276 C CA . GLY B 1 330 ? 23.422 10.984 -12.922 1 92.94 330 GLY B CA 1
ATOM 5277 C C . GLY B 1 330 ? 23.094 12.383 -12.438 1 92.94 330 GLY B C 1
ATOM 5278 O O . GLY B 1 330 ? 23.875 13 -11.719 1 92.94 330 GLY B O 1
ATOM 5279 N N . TYR B 1 331 ? 21.984 12.961 -12.828 1 95.62 331 TYR B N 1
ATOM 5280 C CA . TYR B 1 331 ? 21.625 14.344 -12.531 1 95.62 331 TYR B CA 1
ATOM 5281 C C . TYR B 1 331 ? 21.641 14.602 -11.031 1 95.62 331 TYR B C 1
ATOM 5283 O O . TYR B 1 331 ? 22.266 15.562 -10.57 1 95.62 331 TYR B O 1
ATOM 5291 N N . CYS B 1 332 ? 21.047 13.781 -10.242 1 96.81 332 CYS B N 1
ATOM 5292 C CA . CYS B 1 332 ? 20.938 14 -8.805 1 96.81 332 CYS B CA 1
ATOM 5293 C C . CYS B 1 332 ? 22.281 13.859 -8.117 1 96.81 332 CYS B C 1
ATOM 5295 O O . CYS B 1 332 ? 22.578 14.57 -7.152 1 96.81 332 CYS B O 1
ATOM 5297 N N . GLN B 1 333 ? 23.047 12.945 -8.633 1 95.5 333 GLN B N 1
ATOM 5298 C CA . GLN B 1 333 ? 24.406 12.805 -8.102 1 95.5 333 GLN B CA 1
ATOM 5299 C C . GLN B 1 333 ? 25.219 14.078 -8.336 1 95.5 333 GLN B C 1
ATOM 5301 O O . GLN B 1 333 ? 25.891 14.57 -7.43 1 95.5 333 GLN B O 1
ATOM 5306 N N . ALA B 1 334 ? 25.188 14.531 -9.531 1 96.06 334 ALA B N 1
ATOM 5307 C CA . ALA B 1 334 ? 25.891 15.758 -9.875 1 96.06 334 ALA B CA 1
ATOM 5308 C C . ALA B 1 334 ? 25.375 16.938 -9.07 1 96.06 334 ALA B C 1
ATOM 5310 O O . ALA B 1 334 ? 26.156 17.797 -8.625 1 96.06 334 ALA B O 1
ATOM 5311 N N . LEU B 1 335 ? 24.094 17 -8.922 1 96.75 335 LEU B N 1
ATOM 5312 C CA . LEU B 1 335 ? 23.469 18.078 -8.172 1 96.75 335 LEU B CA 1
ATOM 5313 C C . LEU B 1 335 ? 23.922 18.062 -6.715 1 96.75 335 LEU B C 1
ATOM 5315 O O . LEU B 1 335 ? 24.188 19.109 -6.129 1 96.75 335 LEU B O 1
ATOM 5319 N N . LEU B 1 336 ? 23.938 16.875 -6.078 1 96.5 336 LEU B N 1
ATOM 5320 C CA . LEU B 1 336 ? 24.391 16.766 -4.699 1 96.5 336 LEU B CA 1
ATOM 5321 C C . LEU B 1 336 ? 25.844 17.234 -4.57 1 96.5 336 LEU B C 1
ATOM 5323 O O . LEU B 1 336 ? 26.203 17.891 -3.59 1 96.5 336 LEU B O 1
ATOM 5327 N N . GLN B 1 337 ? 26.656 16.938 -5.559 1 94.81 337 GLN B N 1
ATOM 5328 C CA . GLN B 1 337 ? 28.047 17.344 -5.543 1 94.81 337 GLN B CA 1
ATOM 5329 C C . GLN B 1 337 ? 28.188 18.859 -5.598 1 94.81 337 GLN B C 1
ATOM 5331 O O . GLN B 1 337 ? 29.078 19.438 -4.965 1 94.81 337 GLN B O 1
ATOM 5336 N N . SER B 1 338 ? 27.328 19.469 -6.27 1 94.94 338 SER B N 1
ATOM 5337 C CA . SER B 1 338 ? 27.438 20.906 -6.457 1 94.94 338 SER B CA 1
ATOM 5338 C C . SER B 1 338 ? 26.75 21.672 -5.324 1 94.94 338 SER B C 1
ATOM 5340 O O . SER B 1 338 ? 27.234 22.719 -4.887 1 94.94 338 SER B O 1
ATOM 5342 N N . ALA B 1 339 ? 25.641 21.172 -4.816 1 95.19 339 ALA B N 1
ATOM 5343 C CA . ALA B 1 339 ? 24.812 21.906 -3.859 1 95.19 339 ALA B CA 1
ATOM 5344 C C . ALA B 1 339 ? 25.047 21.406 -2.438 1 95.19 339 ALA B C 1
ATOM 5346 O O . ALA B 1 339 ? 24.641 22.062 -1.469 1 95.19 339 ALA B O 1
ATOM 5347 N N . GLY B 1 340 ? 25.688 20.203 -2.328 1 94.69 340 GLY B N 1
ATOM 5348 C CA . GLY B 1 340 ? 25.859 19.562 -1.03 1 94.69 340 GLY B CA 1
ATOM 5349 C C . GLY B 1 340 ? 27.25 19.734 -0.454 1 94.69 340 GLY B C 1
ATOM 5350 O O . GLY B 1 340 ? 28.219 19.844 -1.197 1 94.69 340 GLY B O 1
ATOM 5351 N N . ARG B 1 341 ? 27.312 19.828 0.964 1 94.44 341 ARG B N 1
ATOM 5352 C CA . ARG B 1 341 ? 28.594 19.844 1.679 1 94.44 341 ARG B CA 1
ATOM 5353 C C . ARG B 1 341 ? 28.484 19.062 2.992 1 94.44 341 ARG B C 1
ATOM 5355 O O . ARG B 1 341 ? 27.469 19.141 3.678 1 94.44 341 ARG B O 1
ATOM 5362 N N . PRO B 1 342 ? 29.469 18.266 3.297 1 91.12 342 PRO B N 1
ATOM 5363 C CA . PRO B 1 342 ? 29.453 17.578 4.586 1 91.12 342 PRO B CA 1
ATOM 5364 C C . PRO B 1 342 ? 29.609 18.531 5.77 1 91.12 342 PRO B C 1
ATOM 5366 O O . PRO B 1 342 ? 30.156 19.625 5.621 1 91.12 342 PRO B O 1
ATOM 5369 N N . THR B 1 343 ? 28.906 18.141 6.898 1 88.31 343 THR B N 1
ATOM 5370 C CA . THR B 1 343 ? 29.125 18.875 8.133 1 88.31 343 THR B CA 1
ATOM 5371 C C . THR B 1 343 ? 30.297 18.297 8.914 1 88.31 343 THR B C 1
ATOM 5373 O O . THR B 1 343 ? 30.75 17.172 8.648 1 88.31 343 THR B O 1
ATOM 5376 N N . PRO B 1 344 ? 30.922 19.109 10 1 75.75 344 PRO B N 1
ATOM 5377 C CA . PRO B 1 344 ? 32.062 18.594 10.789 1 75.75 344 PRO B CA 1
ATOM 5378 C C . PRO B 1 344 ? 31.672 17.375 11.633 1 75.75 344 PRO B C 1
ATOM 5380 O O . PRO B 1 344 ? 32.531 16.562 11.969 1 75.75 344 PRO B O 1
ATOM 5383 N N . LEU B 1 345 ? 30.594 17.203 12.43 1 60.06 345 LEU B N 1
ATOM 5384 C CA . LEU B 1 345 ? 30.141 16.125 13.312 1 60.06 345 LEU B CA 1
ATOM 5385 C C . LEU B 1 345 ? 29.828 14.859 12.508 1 60.06 345 LEU B C 1
ATOM 5387 O O . LEU B 1 345 ? 29.609 13.797 13.086 1 60.06 345 LEU B O 1
ATOM 5391 N N . GLY B 1 346 ? 29.547 14.891 11.422 1 52.09 346 GLY B N 1
ATOM 5392 C CA . GLY B 1 346 ? 28.688 13.93 10.758 1 52.09 346 GLY B CA 1
ATOM 5393 C C . GLY B 1 346 ? 29.359 12.594 10.516 1 52.09 346 GLY B C 1
ATOM 5394 O O . GLY B 1 346 ? 30.5 12.547 10.055 1 52.09 346 GLY B O 1
ATOM 5395 N N . PRO B 1 347 ? 29.016 11.586 11.219 1 46.44 347 PRO B N 1
ATOM 5396 C CA . PRO B 1 347 ? 29.391 10.227 10.82 1 46.44 347 PRO B CA 1
ATOM 5397 C C . PRO B 1 347 ? 29.359 10.031 9.312 1 46.44 347 PRO B C 1
ATOM 5399 O O . PRO B 1 347 ? 29.703 8.945 8.82 1 46.44 347 PRO B O 1
ATOM 5402 N N . TRP B 1 348 ? 28.609 10.609 8.547 1 41.91 348 TRP B N 1
ATOM 5403 C CA . TRP B 1 348 ? 28.859 10.484 7.117 1 41.91 348 TRP B CA 1
ATOM 5404 C C . TRP B 1 348 ? 30.281 10.922 6.777 1 41.91 348 TRP B C 1
ATOM 5406 O O . TRP B 1 348 ? 30.719 10.789 5.633 1 41.91 348 TRP B O 1
ATOM 5416 N N . GLY B 1 349 ? 31.047 11.555 7.574 1 33.34 349 GLY B N 1
ATOM 5417 C CA . GLY B 1 349 ? 32.469 11.797 7.672 1 33.34 349 GLY B CA 1
ATOM 5418 C C . GLY B 1 349 ? 33.281 10.539 8 1 33.34 349 GLY B C 1
ATOM 5419 O O . GLY B 1 349 ? 34.344 10.312 7.434 1 33.34 349 GLY B O 1
ATOM 5420 N N . ASN B 1 350 ? 33.125 9.797 9.109 1 30.42 350 ASN B N 1
ATOM 5421 C CA . ASN B 1 350 ? 34.062 8.672 9.172 1 30.42 350 ASN B CA 1
ATOM 5422 C C . ASN B 1 350 ? 33.75 7.641 8.086 1 30.42 350 ASN B C 1
ATOM 5424 O O . ASN B 1 350 ? 34.375 6.574 8.047 1 30.42 350 ASN B O 1
ATOM 5428 N N . HIS B 1 351 ? 32.531 7.594 7.582 1 26.33 351 HIS B N 1
ATOM 5429 C CA . HIS B 1 351 ? 32.5 6.652 6.465 1 26.33 351 HIS B CA 1
ATOM 5430 C C . HIS B 1 351 ? 32.875 7.34 5.156 1 26.33 351 HIS B C 1
ATOM 5432 O O . HIS B 1 351 ? 32.719 6.762 4.078 1 26.33 351 HIS B O 1
ATOM 5438 N N . ALA B 1 352 ? 33.156 8.555 5.156 1 22.8 352 ALA B N 1
ATOM 5439 C CA . ALA B 1 352 ? 33.844 8.992 3.945 1 22.8 352 ALA B CA 1
ATOM 5440 C C . ALA B 1 352 ? 35.281 8.453 3.904 1 22.8 352 ALA B C 1
ATOM 5442 O O . ALA B 1 352 ? 35.938 8.391 4.934 1 22.8 352 ALA B O 1
#